Protein AF-A0A7C3AER3-F1 (afdb_monomer_lite)

Radius of gyration: 27.62 Å; chains: 1; bounding box: 58×84×86 Å

Foldseek 3Di:
DVVVVVVVVVVVPDDPPPDDDDDDDDDDDDDDDDDDDDDDDDDLPFDLCQLQDFDPCQQCRLQDHPVLCVLQVHDSNDQCPLPPPHGQLQVLLLVLLVLLVPFAEPVRDPDPQGKHKYWDFDPDWKAAPRRRDTDGQTFMWIARVNVRAIFTQGVQCSVSSNSRHQFGDIPRDGDGGPSSSSCVRSVPHDPPNCLVLLDQQDPPDDVVDDGQPDSDQQCRLQHHPSRCVLLVHDSNDQCPPSNSHGLLQLLLQVLLVLQVPFAEDEPPDDDDQAWHKYWQFDPDWKAAPRPRDTDTQAWIFTDHNVPPDGTFTDGVQCSVSSNSRHQFGDIPVDGGGGPSSVSCVSSVPPPAQPRRSDDADPQPCVSRNDRDVVSVVSVVVVVVVVVVPD

pLDDT: mean 84.1, std 19.32, range [31.42, 98.38]

Secondary structure (DSSP, 8-state):
-HHHHHHHHHHTT--------------------------PPPPS---GGGG----TT-SS-SSS-HHHHHHHT--TT-S-SS-SSS-HHHHHHHHHHHHHHHSPBTTT-SSTTS-EEEE---S-EEE-TTT--EEE-S-EEEEETTTTEEEE--HHHHHHHHTT-SEEE-SS-EEE--HHHHHHHHT--SS----TT---------TT----S----SSSSSS-HHHHHHHT--TT-S-TTSSSS-HHHHHHHHHHHHHHTSPEE-TTSPP-SS-EEEEEPPSSEEEBTTT--EEES-EEEEE-GGGTPPPEEEEHHHHHHHHHT-SEEEBSS-EEE--HHHHHHHHTSS-STTSTT----TT-SSSSS--SHHHHHHHHHHHHHHHTT-

Sequence (390 aa):
MRRLQRARKRYLGQPSIFRRTAVCAGAAVAVTLTNALHAAQPTPGSSPVAHLLPVQQDRDSDFLSDREESAIGYSAFRPDQNGNGIPDGVELAQRCAKVVEQLPWDYEITDPNQVHRWLAPTFGLETCPVCGITVNMGPAGIRNPLLGLDIECPLIAVHYMSHGSFGYEGDVHSGRMNVPLLLWTLGVRYPHDPNTHELPLDYAVAPDGQLAPDGNDLDGDLLADSEELATGLNLYSSDQNENLIPDGVELARQCAEVIEGLPVRQPDEPAMDVLHKIDRSLRGTEYCEVCGVALNMGGWEIVNPKLNMPAVYLSRIACHYMACGSFSYHGDLHAGRVDIRRLLTVLEMPRRCGDLGTLYGPGDLNRDCTVDFADFREFARRWLETSDLD

Structure (mmCIF, N/CA/C/O backbone):
data_AF-A0A7C3AER3-F1
#
_entry.id   AF-A0A7C3AER3-F1
#
loop_
_atom_site.group_PDB
_atom_site.id
_atom_site.type_symbol
_atom_site.label_atom_id
_atom_site.label_alt_id
_atom_site.label_comp_id
_atom_site.label_asym_id
_atom_site.label_entity_id
_atom_site.label_seq_id
_atom_site.pdbx_PDB_ins_code
_atom_site.Cartn_x
_atom_site.Cartn_y
_atom_site.Cartn_z
_atom_site.occupancy
_atom_site.B_iso_or_equiv
_atom_site.auth_seq_id
_atom_site.auth_comp_id
_atom_site.auth_asym_id
_atom_site.auth_atom_id
_atom_site.pdbx_PDB_model_num
ATOM 1 N N . MET A 1 1 ? -11.108 9.671 48.194 1.00 46.91 1 MET A N 1
ATOM 2 C CA . MET A 1 1 ? -9.912 9.484 47.336 1.00 46.91 1 MET A CA 1
ATOM 3 C C . MET A 1 1 ? -9.076 8.229 47.646 1.00 46.91 1 MET A C 1
ATOM 5 O O . MET A 1 1 ? -8.826 7.467 46.725 1.00 46.91 1 MET A O 1
ATOM 9 N N . ARG A 1 2 ? -8.706 7.907 48.901 1.00 39.28 2 ARG A N 1
ATOM 10 C CA . ARG A 1 2 ? -7.869 6.711 49.210 1.00 39.28 2 ARG A CA 1
ATOM 11 C C . ARG A 1 2 ? -8.518 5.330 48.962 1.00 39.28 2 ARG A C 1
ATOM 13 O O . ARG A 1 2 ? -7.802 4.340 48.860 1.00 39.28 2 ARG A O 1
ATOM 20 N N . ARG A 1 3 ? -9.854 5.237 48.861 1.00 44.72 3 ARG A N 1
ATOM 21 C CA . ARG A 1 3 ? -10.560 3.971 48.558 1.00 44.72 3 ARG A CA 1
ATOM 22 C C . ARG A 1 3 ? -10.562 3.619 47.058 1.00 44.72 3 ARG A C 1
ATOM 24 O O . ARG A 1 3 ? -10.439 2.445 46.738 1.00 44.72 3 ARG A O 1
ATOM 31 N N . LEU A 1 4 ? -10.571 4.614 46.164 1.00 45.47 4 LEU A N 1
ATOM 32 C CA . LEU A 1 4 ? -10.508 4.415 44.704 1.00 45.47 4 LEU A CA 1
ATOM 33 C C . LEU A 1 4 ? -9.128 3.913 44.242 1.00 45.47 4 LEU A C 1
ATOM 35 O O . LEU A 1 4 ? -9.037 3.000 43.428 1.00 45.47 4 LEU A O 1
ATOM 39 N N . GLN A 1 5 ? -8.044 4.405 44.854 1.00 51.88 5 GLN A N 1
ATOM 40 C CA . GLN A 1 5 ? -6.682 3.939 44.550 1.00 51.88 5 GLN A CA 1
ATOM 41 C C . GLN A 1 5 ? -6.438 2.464 44.924 1.00 51.88 5 GLN A C 1
ATOM 43 O O . GLN A 1 5 ? -5.614 1.803 44.297 1.00 51.88 5 GLN A O 1
ATOM 48 N N . ARG A 1 6 ? -7.159 1.913 45.915 1.00 48.69 6 ARG A N 1
ATOM 49 C CA . ARG A 1 6 ? -7.028 0.495 46.306 1.00 48.69 6 ARG A CA 1
ATOM 50 C C . ARG A 1 6 ? -7.787 -0.460 45.382 1.00 48.69 6 ARG A C 1
ATOM 52 O O . ARG A 1 6 ? -7.348 -1.595 45.238 1.00 48.69 6 ARG A O 1
ATOM 59 N N . ALA A 1 7 ? -8.876 -0.014 44.752 1.00 44.81 7 ALA A N 1
ATOM 60 C CA . ALA A 1 7 ? -9.576 -0.795 43.730 1.00 44.81 7 ALA A CA 1
ATOM 61 C C . ALA A 1 7 ? -8.751 -0.868 42.432 1.00 44.81 7 ALA A C 1
ATOM 63 O O . ALA A 1 7 ? -8.537 -1.957 41.906 1.00 44.81 7 ALA A O 1
ATOM 64 N N . ARG A 1 8 ? -8.160 0.262 42.010 1.00 46.19 8 ARG A N 1
ATOM 65 C CA . ARG A 1 8 ? -7.281 0.350 40.827 1.00 46.19 8 ARG A CA 1
ATOM 66 C C . ARG A 1 8 ? -6.038 -0.547 40.938 1.00 46.19 8 ARG A C 1
ATOM 68 O O . ARG A 1 8 ? -5.667 -1.209 39.979 1.00 46.19 8 ARG A O 1
ATOM 75 N N . LYS A 1 9 ? -5.444 -0.659 42.135 1.00 51.59 9 LYS A N 1
ATOM 76 C CA . LYS A 1 9 ? -4.278 -1.533 42.381 1.00 51.59 9 LYS A CA 1
ATOM 77 C C . LYS A 1 9 ? -4.588 -3.036 42.411 1.00 51.59 9 LYS A C 1
ATOM 79 O O . LYS A 1 9 ? -3.662 -3.825 42.285 1.00 51.59 9 LYS A O 1
ATOM 84 N N . ARG A 1 10 ? -5.848 -3.440 42.621 1.00 54.12 10 ARG A N 1
ATOM 85 C CA . ARG A 1 10 ? -6.241 -4.864 42.618 1.00 54.12 10 ARG A CA 1
ATOM 86 C C . ARG A 1 10 ? -6.515 -5.394 41.213 1.00 54.12 10 ARG A C 1
ATOM 88 O O . ARG A 1 10 ? -6.282 -6.572 40.989 1.00 54.12 10 ARG A O 1
ATOM 95 N N . TYR A 1 11 ? -6.949 -4.534 40.293 1.00 52.62 11 TYR A N 1
ATOM 96 C CA . TYR A 1 11 ? -7.193 -4.904 38.896 1.00 52.62 11 TYR A CA 1
ATOM 97 C C . TYR A 1 11 ? -5.905 -4.966 38.060 1.00 52.62 11 TYR A C 1
ATOM 99 O O . TYR A 1 11 ? -5.734 -5.885 37.275 1.00 52.62 11 TYR A O 1
ATOM 107 N N . LEU A 1 12 ? -4.950 -4.060 38.295 1.00 51.53 12 LEU A N 1
ATOM 108 C CA . LEU A 1 12 ? -3.683 -3.998 37.543 1.00 51.53 12 LEU A CA 1
ATOM 109 C C . LEU A 1 12 ? -2.612 -5.010 38.009 1.00 51.53 12 LEU A C 1
ATOM 111 O O . LEU A 1 12 ? -1.488 -4.987 37.525 1.00 51.53 12 LEU A O 1
ATOM 115 N N . GLY A 1 13 ? -2.922 -5.856 38.998 1.00 39.69 13 GLY A N 1
ATOM 116 C CA . GLY A 1 13 ? -1.959 -6.755 39.646 1.00 39.69 13 GLY A CA 1
ATOM 117 C C . GLY A 1 13 ? -2.104 -8.239 39.301 1.00 39.69 13 GLY A C 1
ATOM 118 O O . GLY A 1 13 ? -1.373 -9.045 39.872 1.00 39.69 13 GLY A O 1
ATOM 119 N N . GLN A 1 14 ? -3.040 -8.622 38.428 1.00 40.50 14 GLN A N 1
ATOM 120 C CA . GLN A 1 14 ? -3.156 -10.005 37.963 1.00 40.50 14 GLN A CA 1
ATOM 121 C C . GLN A 1 14 ? -2.523 -10.143 36.575 1.00 40.50 14 GLN A C 1
ATOM 123 O O . GLN A 1 14 ? -3.128 -9.713 35.597 1.00 40.50 14 GLN A O 1
ATOM 128 N N . PRO A 1 15 ? -1.329 -10.749 36.454 1.00 37.19 15 PRO A N 1
ATOM 129 C CA . PRO A 1 15 ? -0.833 -11.160 35.153 1.00 37.19 15 PRO A CA 1
ATOM 130 C C . PRO A 1 15 ? -1.718 -12.307 34.646 1.00 37.19 15 PRO A C 1
ATOM 132 O O . PRO A 1 15 ? -1.794 -13.366 35.276 1.00 37.19 15 PRO A O 1
ATOM 135 N N . SER A 1 16 ? -2.395 -12.106 33.516 1.00 45.12 16 SER A N 1
ATOM 136 C CA . SER A 1 16 ? -3.085 -13.162 32.773 1.00 45.12 16 SER A CA 1
ATOM 137 C C . SER A 1 16 ? -2.046 -14.074 32.116 1.00 45.12 16 SER A C 1
ATOM 139 O O . SER A 1 16 ? -1.760 -14.010 30.925 1.00 45.12 16 SER A O 1
ATOM 141 N N . ILE A 1 17 ? -1.438 -14.949 32.917 1.00 38.62 17 ILE A N 1
ATOM 142 C CA . ILE A 1 17 ? -0.586 -16.020 32.404 1.00 38.62 17 ILE A CA 1
ATOM 143 C C . ILE A 1 17 ? -1.503 -17.056 31.746 1.00 38.62 17 ILE A C 1
ATOM 145 O O . ILE A 1 17 ? -1.970 -18.003 32.380 1.00 38.62 17 ILE A O 1
ATOM 149 N N . PHE A 1 18 ? -1.752 -16.879 30.451 1.00 44.62 18 PHE A N 1
ATOM 150 C CA . PHE A 1 18 ? -2.224 -17.940 29.570 1.00 44.62 18 PHE A CA 1
ATOM 151 C C . PHE A 1 18 ? -1.101 -18.982 29.438 1.00 44.62 18 PHE A C 1
ATOM 153 O O . PHE A 1 18 ? -0.196 -18.863 28.616 1.00 44.62 18 PHE A O 1
ATOM 160 N N . ARG A 1 19 ? -1.131 -20.022 30.276 1.00 34.50 19 ARG A N 1
ATOM 161 C CA . ARG A 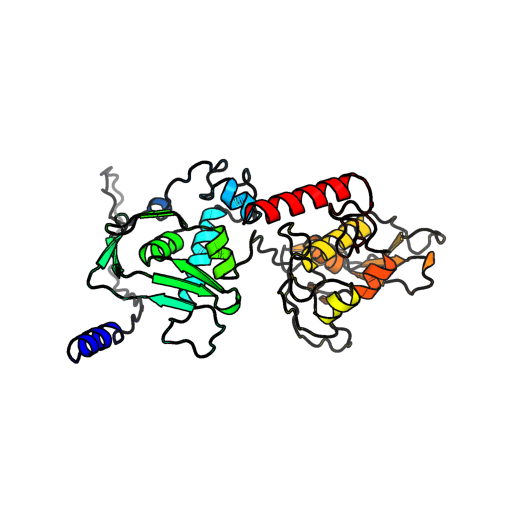1 19 ? -0.363 -21.257 30.060 1.00 34.50 19 ARG A CA 1
ATOM 162 C C . ARG A 1 19 ? -1.325 -22.433 30.007 1.00 34.50 19 ARG A C 1
ATOM 164 O O . ARG A 1 19 ? -1.843 -22.878 31.026 1.00 34.50 19 ARG A O 1
ATOM 171 N N . ARG A 1 20 ? -1.550 -22.941 28.794 1.00 38.41 20 ARG A N 1
ATOM 172 C CA . ARG A 1 20 ? -2.143 -24.259 28.568 1.00 38.41 20 ARG A CA 1
ATOM 173 C C . ARG A 1 20 ? -1.077 -25.313 28.867 1.00 38.41 20 ARG A C 1
ATOM 175 O O . ARG A 1 20 ? -0.152 -25.489 28.082 1.00 38.41 20 ARG A O 1
ATOM 182 N N . THR A 1 21 ? -1.216 -26.019 29.982 1.00 31.42 21 THR A N 1
ATOM 183 C CA . THR A 1 21 ? -0.474 -27.256 30.255 1.00 31.42 21 THR A CA 1
ATOM 184 C C . THR A 1 21 ? -1.454 -28.416 30.121 1.00 31.42 21 THR A C 1
ATOM 186 O O . THR A 1 21 ? -2.299 -28.625 30.988 1.00 31.42 21 THR A O 1
ATOM 189 N N . ALA A 1 22 ? -1.373 -29.150 29.012 1.00 33.47 22 ALA A N 1
ATOM 190 C CA . ALA A 1 22 ? -2.078 -30.414 28.852 1.00 33.47 22 ALA A CA 1
ATOM 191 C C . ALA A 1 22 ? -1.291 -31.509 29.586 1.00 33.47 22 ALA A C 1
ATOM 193 O O . ALA A 1 22 ? -0.149 -31.804 29.240 1.00 33.47 22 ALA A O 1
ATOM 194 N N . VAL A 1 23 ? -1.896 -32.096 30.618 1.00 32.38 23 VAL A N 1
ATOM 195 C CA . VAL A 1 23 ? -1.415 -33.328 31.252 1.00 32.38 23 VAL A CA 1
ATOM 196 C C . VAL A 1 23 ? -2.105 -34.492 30.548 1.00 32.38 23 VAL A C 1
ATOM 198 O O . VAL A 1 23 ? -3.301 -34.709 30.726 1.00 32.38 23 VAL A O 1
ATOM 201 N N . CYS A 1 24 ? -1.357 -35.236 29.734 1.00 34.66 24 CYS A N 1
ATOM 202 C CA . CYS A 1 24 ? -1.810 -36.508 29.182 1.00 34.66 24 CYS A CA 1
ATOM 203 C C . CYS A 1 24 ? -1.725 -37.589 30.268 1.00 34.66 24 CYS A C 1
ATOM 205 O O . CYS A 1 24 ? -0.636 -38.059 30.592 1.00 34.66 24 CYS A O 1
ATOM 207 N N . ALA A 1 25 ? -2.871 -38.004 30.807 1.00 33.69 25 ALA A N 1
ATOM 208 C CA . ALA A 1 25 ? -3.004 -39.269 31.520 1.00 33.69 25 ALA A CA 1
ATOM 209 C C . ALA A 1 25 ? -3.689 -40.272 30.586 1.00 33.69 25 ALA A C 1
ATOM 211 O O . ALA A 1 25 ? -4.828 -40.076 30.166 1.00 33.69 25 ALA A O 1
ATOM 212 N N . GLY A 1 26 ? -2.951 -41.319 30.217 1.00 37.38 26 GLY A N 1
ATOM 213 C CA . GLY A 1 26 ? -3.436 -42.392 29.364 1.00 37.38 26 GLY A CA 1
ATOM 214 C C . GLY A 1 26 ? -4.464 -43.271 30.071 1.00 37.38 26 GLY A C 1
ATOM 215 O O . GLY A 1 26 ? -4.258 -43.706 31.202 1.00 37.38 26 GLY A O 1
ATOM 216 N N . ALA A 1 27 ? -5.534 -43.589 29.353 1.00 35.94 27 ALA A N 1
ATOM 217 C CA . ALA A 1 27 ? -6.366 -44.750 29.614 1.00 35.94 27 ALA A CA 1
ATOM 218 C C . ALA A 1 27 ? -6.719 -45.384 28.265 1.00 35.94 27 ALA A C 1
ATOM 220 O O . ALA A 1 27 ? -7.342 -44.761 27.407 1.00 35.94 27 ALA A O 1
ATOM 221 N N . ALA A 1 28 ? -6.260 -46.618 28.072 1.00 41.09 28 ALA A N 1
ATOM 222 C CA . ALA A 1 28 ? -6.630 -47.457 26.947 1.00 41.09 28 ALA A CA 1
ATOM 223 C C . ALA A 1 28 ? -8.096 -47.884 27.094 1.00 41.09 28 ALA A C 1
ATOM 225 O O . ALA A 1 28 ? -8.478 -48.418 28.135 1.00 41.09 28 ALA A O 1
ATOM 226 N N . VAL A 1 29 ? -8.903 -47.686 26.050 1.00 37.06 29 VAL A N 1
ATOM 227 C CA . VAL A 1 29 ? -10.255 -48.249 25.963 1.00 37.06 29 VAL A CA 1
ATOM 228 C C . VAL A 1 29 ? -10.430 -48.916 24.604 1.00 37.06 29 VAL A C 1
ATOM 230 O O . VAL A 1 29 ? -10.122 -48.351 23.557 1.00 37.06 29 VAL A O 1
ATOM 233 N N . ALA A 1 30 ? -10.882 -50.165 24.672 1.00 35.53 30 ALA A N 1
ATOM 234 C CA . ALA A 1 30 ? -11.121 -51.063 23.561 1.00 35.53 30 ALA A CA 1
ATOM 235 C C . ALA A 1 30 ? -12.232 -50.548 22.633 1.00 35.53 30 ALA A C 1
ATOM 237 O O . ALA A 1 30 ? -13.321 -50.186 23.078 1.00 35.53 30 ALA A O 1
ATOM 238 N N . VAL A 1 31 ? -11.958 -50.576 21.330 1.00 34.28 31 VAL A N 1
ATOM 239 C CA . VAL A 1 31 ? -12.927 -50.276 20.273 1.00 34.28 31 VAL A CA 1
ATOM 240 C C . VAL A 1 31 ? -13.889 -51.456 20.138 1.00 34.28 31 VAL A C 1
ATOM 242 O O . VAL A 1 31 ? -13.497 -52.544 19.722 1.00 34.28 31 VAL A O 1
ATOM 245 N N . THR A 1 32 ? -15.160 -51.231 20.461 1.00 34.66 32 THR A N 1
ATOM 246 C CA . THR A 1 32 ? -16.275 -52.054 19.977 1.00 34.66 32 THR A CA 1
ATOM 247 C C . THR A 1 32 ? -17.138 -51.181 19.074 1.00 34.66 32 THR A C 1
ATOM 249 O O . THR A 1 32 ? -17.663 -50.151 19.485 1.00 34.66 32 THR A O 1
ATOM 252 N N . LEU A 1 33 ? -17.211 -51.563 17.798 1.00 39.59 33 LEU A N 1
ATOM 253 C CA . LEU A 1 33 ? -18.035 -50.921 16.779 1.00 39.59 33 LEU A CA 1
ATOM 254 C C . LEU A 1 33 ? -19.477 -51.411 16.925 1.00 39.59 33 LEU A C 1
ATOM 256 O O . LEU A 1 33 ? -19.790 -52.537 16.544 1.00 39.59 33 LEU A O 1
ATOM 260 N N . THR A 1 34 ? -20.362 -50.556 17.430 1.00 32.44 34 THR A N 1
ATOM 261 C CA . THR A 1 34 ? -21.812 -50.723 17.274 1.00 32.44 34 THR A CA 1
ATOM 262 C C . THR A 1 34 ? -22.444 -49.402 16.862 1.00 32.44 34 THR A C 1
ATOM 264 O O . THR A 1 34 ? -22.322 -48.397 17.559 1.00 32.44 34 THR A O 1
ATOM 267 N N . ASN A 1 35 ? -23.130 -49.431 15.719 1.00 44.84 35 ASN A N 1
ATOM 268 C CA . ASN A 1 35 ? -23.939 -48.345 15.183 1.00 44.84 35 ASN A CA 1
ATOM 269 C C . ASN A 1 35 ? -25.088 -48.004 16.141 1.00 44.84 35 ASN A C 1
ATOM 271 O O . ASN A 1 35 ? -26.016 -48.795 16.299 1.00 44.84 35 ASN A O 1
ATOM 275 N N . ALA A 1 36 ? -25.057 -46.806 16.717 1.00 38.00 36 ALA A N 1
ATOM 276 C CA . ALA A 1 36 ? -26.211 -46.190 17.352 1.00 38.00 36 ALA A CA 1
ATOM 277 C C . ALA A 1 36 ? -26.265 -44.712 16.951 1.00 38.00 36 ALA A C 1
ATOM 279 O O . ALA A 1 36 ? -25.477 -43.890 17.410 1.00 38.00 36 ALA A O 1
ATOM 280 N N . LEU A 1 37 ? -27.220 -44.393 16.076 1.00 41.41 37 LEU A N 1
ATOM 281 C CA . LEU A 1 37 ? -27.742 -43.045 15.891 1.00 41.41 37 LEU A CA 1
ATOM 282 C C . LEU A 1 37 ? -28.291 -42.572 17.241 1.00 41.41 37 LEU A C 1
ATOM 284 O O . LEU A 1 37 ? -29.343 -43.029 17.686 1.00 41.41 37 LEU A O 1
ATOM 288 N N . HIS A 1 38 ? -27.561 -41.686 17.905 1.00 35.69 38 HIS A N 1
ATOM 289 C CA . HIS A 1 38 ? -28.083 -40.816 18.947 1.00 35.69 38 HIS A CA 1
ATOM 290 C C . HIS A 1 38 ? -27.638 -39.403 18.601 1.00 35.69 38 HIS A C 1
ATOM 292 O O . HIS A 1 38 ? -26.453 -39.144 18.401 1.00 35.69 38 HIS A O 1
ATOM 298 N N . ALA A 1 39 ? -28.618 -38.510 18.498 1.00 43.47 39 ALA A N 1
ATOM 299 C CA . ALA A 1 39 ? -28.405 -37.082 18.398 1.00 43.47 39 ALA A CA 1
ATOM 300 C C . ALA A 1 39 ? -27.599 -36.623 19.620 1.00 43.47 39 ALA A C 1
ATOM 302 O O . ALA A 1 39 ? -28.131 -36.498 20.723 1.00 43.47 39 ALA A O 1
ATOM 303 N N . ALA A 1 40 ? -26.300 -36.416 19.424 1.00 34.47 40 ALA A N 1
ATOM 304 C CA . ALA A 1 40 ? -25.477 -35.688 20.366 1.00 34.47 40 ALA A CA 1
ATOM 305 C C . ALA A 1 40 ? -25.894 -34.218 20.278 1.00 34.47 40 ALA A C 1
ATOM 307 O O . ALA A 1 40 ? -25.768 -33.591 19.226 1.00 34.47 40 ALA A O 1
ATOM 308 N N . GLN A 1 41 ? -26.434 -33.680 21.370 1.00 40.19 41 GLN A N 1
ATOM 309 C CA . GLN A 1 41 ? -26.568 -32.237 21.507 1.00 40.19 41 GLN A CA 1
ATOM 310 C C . GLN A 1 41 ? -25.170 -31.607 21.413 1.00 40.19 41 GLN A C 1
ATOM 312 O O . GLN A 1 41 ? -24.239 -32.126 22.038 1.00 40.19 41 GLN A O 1
ATOM 317 N N . PRO A 1 42 ? -24.995 -30.518 20.648 1.00 34.97 42 PRO A N 1
ATOM 318 C CA . PRO A 1 42 ? -23.716 -29.835 20.587 1.00 34.97 42 PRO A CA 1
ATOM 319 C C . PRO A 1 42 ? -23.386 -29.251 21.965 1.00 34.97 42 PRO A C 1
ATOM 321 O O . PRO A 1 42 ? -24.208 -28.590 22.599 1.00 34.97 42 PRO A O 1
ATOM 324 N N . THR A 1 43 ? -22.164 -29.496 22.431 1.00 38.34 43 THR A N 1
ATOM 325 C CA . THR A 1 43 ? -21.535 -28.711 23.498 1.00 38.34 43 THR A CA 1
ATOM 326 C C . THR A 1 43 ? -21.505 -27.228 23.101 1.00 38.34 43 THR A C 1
ATOM 328 O O . THR A 1 43 ? -21.318 -26.950 21.915 1.00 38.34 43 THR A O 1
ATOM 331 N N . PRO A 1 44 ? -21.622 -26.272 24.042 1.00 42.47 44 PRO A N 1
ATOM 332 C CA . PRO A 1 44 ? -21.538 -24.840 23.759 1.00 42.47 44 PRO A CA 1
ATOM 333 C C . PRO A 1 44 ? -20.081 -24.451 23.460 1.00 42.47 44 PRO A C 1
ATOM 335 O O . PRO A 1 44 ? -19.370 -23.897 24.291 1.00 42.47 44 PRO A O 1
ATOM 338 N N . GLY A 1 45 ? -19.617 -24.825 22.271 1.00 40.50 45 GLY A N 1
ATOM 339 C CA . GLY A 1 45 ? -18.451 -24.269 21.607 1.00 40.50 45 GLY A CA 1
ATOM 340 C C . GLY A 1 45 ? -18.978 -23.335 20.531 1.00 40.50 45 GLY A C 1
ATOM 341 O O . GLY A 1 45 ? -19.508 -23.799 19.523 1.00 40.50 45 GLY A O 1
ATOM 342 N N . SER A 1 46 ? -18.916 -22.029 20.787 1.00 45.28 46 SER A N 1
ATOM 343 C CA . SER A 1 46 ? -19.360 -20.988 19.860 1.00 45.28 46 SER A CA 1
ATOM 344 C C . SER A 1 46 ? -18.677 -21.183 18.505 1.00 45.28 46 SER A C 1
ATOM 346 O O . SER A 1 46 ? -17.448 -21.131 18.419 1.00 45.28 46 SER A O 1
ATOM 348 N N . SER A 1 47 ? -19.465 -21.409 17.454 1.00 52.44 47 SER A N 1
ATOM 349 C CA . SER A 1 47 ? -18.960 -21.350 16.084 1.00 52.44 47 SER A CA 1
ATOM 350 C C . SER A 1 47 ? -18.315 -19.972 15.868 1.00 52.44 47 SER A C 1
ATOM 352 O O . SER A 1 47 ? -18.944 -18.980 16.244 1.00 52.44 47 SER A O 1
ATOM 354 N N . PRO A 1 48 ? -17.103 -19.871 15.285 1.00 58.97 48 PRO A N 1
ATOM 355 C CA . PRO A 1 48 ? -16.456 -18.584 15.007 1.00 58.97 48 PRO A CA 1
ATOM 356 C C . PRO A 1 48 ? -17.371 -17.616 14.237 1.00 58.97 48 PRO A C 1
ATOM 358 O O . PRO A 1 48 ? -17.320 -16.413 14.453 1.00 58.97 48 PRO A O 1
ATOM 361 N N . VAL A 1 49 ? -18.285 -18.165 13.434 1.00 74.19 49 VAL A N 1
ATOM 362 C CA . VAL A 1 49 ? -19.271 -17.442 12.617 1.00 74.19 49 VAL A CA 1
ATOM 363 C C . VAL A 1 49 ? -20.302 -16.669 13.453 1.00 74.19 49 VAL A C 1
ATOM 365 O O . VAL A 1 49 ? -20.915 -15.735 12.958 1.00 74.19 49 VAL A O 1
ATOM 368 N N . ALA A 1 50 ? -20.513 -17.016 14.725 1.00 87.44 50 ALA A N 1
ATOM 369 C CA . ALA A 1 50 ? -21.600 -16.435 15.515 1.00 87.44 50 ALA A CA 1
ATOM 370 C C . ALA A 1 50 ? -21.361 -14.972 15.941 1.00 87.44 50 ALA A C 1
ATOM 372 O O . ALA A 1 50 ? -22.313 -14.297 16.318 1.00 87.44 50 ALA A O 1
ATOM 373 N N . HIS A 1 51 ? -20.118 -14.482 15.887 1.00 93.94 51 HIS A N 1
ATOM 374 C CA . HIS A 1 51 ? -19.814 -13.068 16.141 1.00 93.94 51 HIS A CA 1
ATOM 375 C C . HIS A 1 51 ? -19.926 -12.203 14.878 1.00 93.94 51 HIS A C 1
ATOM 377 O O . HIS A 1 51 ? -19.836 -10.985 14.983 1.00 93.94 51 HIS A O 1
ATOM 383 N N . LEU A 1 52 ? -20.112 -12.804 13.699 1.00 96.00 52 LEU A N 1
ATOM 384 C CA . LEU A 1 52 ? -20.239 -12.072 12.443 1.00 96.00 52 LEU A CA 1
ATOM 385 C C . LEU A 1 52 ? -21.649 -11.491 12.338 1.00 96.00 52 LEU A C 1
ATOM 387 O O . LEU A 1 52 ? -22.626 -12.225 12.169 1.00 96.00 52 LEU A O 1
ATOM 391 N N . LEU A 1 53 ? -21.758 -10.171 12.485 1.00 95.38 53 LEU A N 1
ATOM 392 C CA . LEU A 1 53 ? -23.030 -9.467 12.354 1.00 95.38 53 LEU A CA 1
ATOM 393 C C . LEU A 1 53 ? -23.257 -9.052 10.893 1.00 95.38 53 LEU A C 1
ATOM 395 O O . LEU A 1 53 ? -22.321 -8.572 10.253 1.00 95.38 53 LEU A O 1
ATOM 399 N N . PRO A 1 54 ? -24.484 -9.203 10.358 1.00 95.00 54 PRO A N 1
ATOM 400 C CA . PRO A 1 54 ? -24.780 -8.845 8.977 1.00 95.00 54 PRO A CA 1
ATOM 401 C C . PRO A 1 54 ? -24.618 -7.341 8.749 1.00 95.00 54 PRO A C 1
ATOM 403 O O . PRO A 1 54 ? -24.986 -6.522 9.598 1.00 95.00 54 PRO A O 1
ATOM 406 N N . VAL A 1 55 ? -24.117 -6.986 7.570 1.00 97.00 55 VAL A N 1
ATOM 407 C CA . VAL A 1 55 ? -23.868 -5.602 7.169 1.00 97.00 55 VAL A CA 1
ATOM 408 C C . VAL A 1 55 ? -24.892 -5.182 6.124 1.00 97.00 55 VAL A C 1
ATOM 410 O O . VAL A 1 55 ? -25.293 -5.957 5.259 1.00 97.00 55 VAL A O 1
ATOM 413 N N . GLN A 1 56 ? -25.400 -3.957 6.245 1.00 96.44 56 GLN A N 1
ATOM 414 C CA . GLN A 1 56 ? -26.299 -3.412 5.234 1.00 96.44 56 GLN A CA 1
ATOM 415 C C . GLN A 1 56 ? -25.485 -2.962 4.026 1.00 96.44 56 GLN A C 1
ATOM 417 O O . GLN A 1 56 ? -24.464 -2.308 4.203 1.00 96.44 56 GLN A O 1
ATOM 422 N N . GLN A 1 57 ? -26.001 -3.223 2.822 1.00 96.31 57 GLN A N 1
ATOM 423 C CA . GLN A 1 57 ? -25.342 -2.841 1.566 1.00 96.31 57 GLN A CA 1
ATOM 424 C C . GLN A 1 57 ? -23.947 -3.462 1.424 1.00 96.31 57 GLN A C 1
ATOM 426 O O . GLN A 1 57 ? -23.016 -2.776 1.045 1.00 96.31 57 GLN A O 1
ATOM 431 N N . ASP A 1 58 ? -23.833 -4.739 1.763 1.00 97.31 58 ASP A N 1
ATOM 432 C CA . ASP A 1 58 ? -22.664 -5.592 1.555 1.00 97.31 58 ASP A CA 1
ATOM 433 C C . ASP A 1 58 ? -23.023 -6.549 0.407 1.00 97.31 58 ASP A C 1
ATOM 435 O O . ASP A 1 58 ? -23.857 -7.452 0.577 1.00 97.31 58 ASP A O 1
ATOM 439 N N . ARG A 1 59 ? -22.564 -6.245 -0.814 1.00 96.62 59 ARG A N 1
ATOM 440 C CA . ARG A 1 59 ? -23.014 -6.960 -2.021 1.00 96.62 59 ARG A CA 1
ATOM 441 C C . ARG A 1 59 ? -22.392 -8.334 -2.186 1.00 96.62 59 ARG A C 1
ATOM 443 O O . ARG A 1 59 ? -23.046 -9.202 -2.772 1.00 96.62 59 ARG A O 1
ATOM 450 N N . ASP A 1 60 ? -21.167 -8.526 -1.731 1.00 96.50 60 ASP A N 1
ATOM 451 C CA . ASP A 1 60 ? -20.436 -9.778 -1.884 1.00 96.50 60 ASP A CA 1
ATOM 452 C C . ASP A 1 60 ? -20.376 -10.616 -0.599 1.00 96.50 60 ASP A C 1
ATOM 454 O O . ASP A 1 60 ? -19.976 -11.782 -0.650 1.00 96.50 60 ASP A O 1
ATOM 458 N N . SER A 1 61 ? -20.962 -10.103 0.487 1.00 96.56 61 SER A N 1
ATOM 459 C CA . SER A 1 61 ? -21.128 -10.774 1.779 1.00 96.56 61 SER A CA 1
ATOM 460 C C . SER A 1 61 ? -19.802 -11.042 2.490 1.00 96.56 61 SER A C 1
ATOM 462 O O . SER A 1 61 ? -19.633 -12.103 3.106 1.00 96.56 61 SER A O 1
ATOM 464 N N . ASP A 1 62 ? -18.875 -10.090 2.402 1.00 95.75 62 ASP A N 1
ATOM 465 C CA . ASP A 1 62 ? -17.557 -10.143 3.034 1.00 95.75 62 ASP A CA 1
ATOM 466 C C . ASP A 1 62 ? -17.511 -9.484 4.431 1.00 95.75 62 ASP A C 1
ATOM 468 O O . ASP A 1 62 ? -16.495 -9.570 5.128 1.00 95.75 62 ASP A O 1
ATOM 472 N N . PHE A 1 63 ? -18.639 -8.913 4.877 1.00 97.31 63 PHE A N 1
ATOM 473 C CA . PHE A 1 63 ? -18.839 -8.181 6.130 1.00 97.31 63 PHE A CA 1
ATOM 474 C C . PHE A 1 63 ? -18.287 -6.739 6.159 1.00 97.31 63 PHE A C 1
ATOM 476 O O . PHE A 1 63 ? -18.165 -6.131 7.242 1.00 97.31 63 PHE A O 1
ATOM 483 N N . LEU A 1 64 ? -18.063 -6.139 4.992 1.00 96.75 64 LEU A N 1
ATOM 484 C CA . LEU A 1 64 ? -17.933 -4.701 4.768 1.00 96.75 64 LEU A CA 1
ATOM 485 C C . LEU A 1 64 ? -19.106 -4.194 3.929 1.00 96.75 64 LEU A C 1
ATOM 487 O O . LEU A 1 64 ? -19.690 -4.899 3.125 1.00 96.75 64 LEU A O 1
ATOM 491 N N . SER A 1 65 ? -19.526 -2.954 4.162 1.00 97.31 65 SER A N 1
ATOM 492 C CA . SER A 1 65 ? -20.487 -2.324 3.253 1.00 97.31 65 SER A CA 1
ATOM 493 C C . SER A 1 65 ? -19.764 -1.810 2.012 1.00 97.31 65 SER A C 1
ATOM 495 O O . SER A 1 65 ? -18.654 -1.295 2.135 1.00 97.31 65 SER A O 1
ATOM 497 N N . ASP A 1 66 ? -20.453 -1.770 0.869 1.00 94.50 66 ASP A N 1
ATOM 498 C CA . ASP A 1 66 ? -19.947 -1.226 -0.398 1.00 94.50 66 ASP A CA 1
ATOM 499 C C . ASP A 1 66 ? -19.300 0.164 -0.216 1.00 94.50 66 ASP A C 1
ATOM 501 O O . ASP A 1 66 ? -18.358 0.551 -0.909 1.00 94.50 66 ASP A O 1
ATOM 505 N N . ARG A 1 67 ? -19.853 0.966 0.710 1.00 91.94 67 ARG A N 1
ATOM 506 C CA . ARG A 1 67 ? -19.353 2.305 1.041 1.00 91.94 67 ARG A CA 1
ATOM 507 C C . ARG A 1 67 ? -18.061 2.254 1.847 1.00 91.94 67 ARG A C 1
ATOM 509 O O . ARG A 1 67 ? -17.203 3.104 1.631 1.00 91.94 67 ARG A O 1
ATOM 516 N N . GLU A 1 68 ? -17.965 1.345 2.813 1.00 95.00 68 GLU A N 1
ATOM 517 C CA . GLU A 1 68 ? -16.729 1.140 3.565 1.00 95.00 68 GLU A CA 1
ATOM 518 C C . GLU A 1 68 ? -15.648 0.671 2.607 1.00 95.00 68 GLU A C 1
ATOM 520 O O . GLU A 1 68 ? -14.643 1.360 2.506 1.00 95.00 68 GLU A O 1
ATOM 525 N N . GLU A 1 69 ? -15.899 -0.386 1.833 1.00 94.12 69 GLU A N 1
ATOM 526 C CA . GLU A 1 69 ? -14.948 -0.926 0.859 1.00 94.12 69 GLU A CA 1
ATOM 527 C C . GLU A 1 69 ? -14.448 0.138 -0.112 1.00 94.12 69 GLU A C 1
ATOM 529 O O . GLU A 1 69 ? -13.242 0.333 -0.236 1.00 94.12 69 GLU A O 1
ATOM 534 N N . SER A 1 70 ? -15.358 0.911 -0.715 1.00 85.44 70 SER A N 1
ATOM 535 C CA . SER A 1 70 ? -14.986 2.015 -1.604 1.00 85.44 70 SER A CA 1
ATOM 536 C C . SER A 1 70 ? -14.143 3.087 -0.912 1.00 85.44 70 SER A C 1
ATOM 538 O O . SER A 1 70 ? -13.342 3.733 -1.581 1.00 85.44 70 SER A O 1
ATOM 540 N N . ALA A 1 71 ? -14.336 3.320 0.388 1.00 82.25 71 ALA A N 1
ATOM 541 C CA . ALA A 1 71 ? -13.563 4.300 1.145 1.00 82.25 71 ALA A CA 1
ATOM 542 C C . ALA A 1 71 ? -12.175 3.781 1.554 1.00 82.25 71 ALA A C 1
ATOM 544 O O . ALA A 1 71 ? -11.327 4.586 1.931 1.00 82.25 71 ALA A O 1
ATOM 545 N N . ILE A 1 72 ? -11.955 2.463 1.518 1.00 86.19 72 ILE A N 1
ATOM 546 C CA . ILE A 1 72 ? -10.706 1.815 1.953 1.00 86.19 72 ILE A CA 1
ATOM 547 C C . ILE A 1 72 ? -10.054 0.966 0.848 1.00 86.19 72 ILE A C 1
ATOM 549 O O . ILE A 1 72 ? -9.140 0.197 1.125 1.00 86.19 72 ILE A O 1
ATOM 553 N N . GLY A 1 73 ? -10.536 1.099 -0.391 1.00 80.69 73 GLY A N 1
ATOM 554 C CA . GLY A 1 73 ? -9.949 0.530 -1.608 1.00 80.69 73 GLY A CA 1
ATOM 555 C C . GLY A 1 73 ? -10.230 -0.955 -1.843 1.00 80.69 73 GLY A C 1
ATOM 556 O O . GLY A 1 73 ? -9.656 -1.543 -2.759 1.00 80.69 73 GLY A O 1
ATOM 557 N N . TYR A 1 74 ? -11.127 -1.560 -1.063 1.00 86.50 74 TYR A N 1
ATOM 558 C CA . TYR A 1 74 ? -11.616 -2.918 -1.308 1.00 86.50 74 TYR A CA 1
ATOM 559 C C . TYR A 1 74 ? -12.641 -2.952 -2.455 1.00 86.50 74 TYR A C 1
ATOM 561 O O . TYR A 1 74 ? -13.220 -1.932 -2.845 1.00 86.50 74 TYR A O 1
ATOM 569 N N . SER A 1 75 ? -12.838 -4.131 -3.049 1.00 88.00 75 SER A N 1
ATOM 570 C CA . SER A 1 75 ? -13.726 -4.313 -4.199 1.00 88.00 75 SER A CA 1
ATOM 571 C C . SER A 1 75 ? -15.076 -4.870 -3.773 1.00 88.00 75 SER A C 1
ATOM 573 O O . SER A 1 75 ? -15.186 -6.069 -3.584 1.00 88.00 75 SER A O 1
ATOM 575 N N . ALA A 1 76 ? -16.114 -4.033 -3.873 1.00 92.31 76 ALA A N 1
ATOM 576 C CA . ALA A 1 76 ? -17.503 -4.342 -3.495 1.00 92.31 76 ALA A CA 1
ATOM 577 C C . ALA A 1 76 ? -18.228 -5.474 -4.253 1.00 92.31 76 ALA A C 1
ATOM 579 O O . ALA A 1 76 ? -19.456 -5.568 -4.243 1.00 92.31 76 ALA A O 1
ATOM 580 N N . PHE A 1 77 ? -17.504 -6.277 -5.026 1.00 92.75 77 PHE A N 1
ATOM 581 C CA . PHE A 1 77 ? -18.036 -7.427 -5.758 1.00 92.75 77 PHE A CA 1
ATOM 582 C C . PHE A 1 77 ? -17.099 -8.640 -5.691 1.00 92.75 77 PHE A C 1
ATOM 584 O O . PHE A 1 77 ? -17.305 -9.612 -6.430 1.00 92.75 77 PHE A O 1
ATOM 591 N N . ARG A 1 78 ? -16.041 -8.578 -4.880 1.00 91.75 78 ARG A N 1
ATOM 592 C CA . ARG A 1 78 ? -15.037 -9.625 -4.757 1.00 91.75 78 ARG A CA 1
ATOM 593 C C . ARG A 1 78 ? -14.746 -9.832 -3.265 1.00 91.75 78 ARG A C 1
ATOM 595 O O . ARG A 1 78 ? -13.846 -9.181 -2.759 1.00 91.75 78 ARG A O 1
ATOM 602 N N . PRO A 1 79 ? -15.376 -10.838 -2.630 1.00 94.81 79 PRO A N 1
ATOM 603 C CA . PRO A 1 79 ? -15.375 -10.965 -1.172 1.00 94.81 79 PRO A CA 1
ATOM 604 C C . PRO A 1 79 ? -14.053 -11.472 -0.581 1.00 94.81 79 PRO A C 1
ATOM 606 O O . PRO A 1 79 ? -13.933 -11.596 0.629 1.00 94.81 79 PRO A O 1
ATOM 609 N N . ASP A 1 80 ? -13.112 -11.875 -1.433 1.00 92.38 80 ASP A N 1
ATOM 610 C CA . ASP A 1 80 ? -11.781 -12.382 -1.091 1.00 92.38 80 ASP A CA 1
ATOM 611 C C . ASP A 1 80 ? -10.831 -11.938 -2.219 1.00 92.38 80 ASP A C 1
ATOM 613 O O . ASP A 1 80 ? -10.658 -12.606 -3.258 1.00 92.38 80 ASP A O 1
ATOM 617 N N . GLN A 1 81 ? -10.317 -10.714 -2.093 1.00 82.75 81 GLN A N 1
ATOM 618 C CA . GLN A 1 81 ? -9.490 -10.072 -3.109 1.00 82.75 81 GLN A CA 1
ATOM 619 C C . GLN A 1 81 ? -8.130 -10.750 -3.271 1.00 82.75 81 GLN A C 1
ATOM 621 O O . GLN A 1 81 ? -7.643 -10.857 -4.401 1.00 82.75 81 GLN A O 1
ATOM 626 N N . ASN A 1 82 ? -7.544 -11.250 -2.186 1.00 79.06 82 ASN A N 1
ATOM 627 C CA . ASN A 1 82 ? -6.232 -11.900 -2.216 1.00 79.06 82 ASN A CA 1
ATOM 628 C C . ASN A 1 82 ? -6.322 -13.425 -2.468 1.00 79.06 82 ASN A C 1
ATOM 630 O O . ASN A 1 82 ? -5.318 -14.068 -2.781 1.00 79.06 82 ASN A O 1
ATOM 634 N N . GLY A 1 83 ? -7.526 -14.007 -2.430 1.00 81.81 83 GLY A N 1
ATOM 635 C CA . GLY A 1 83 ? -7.783 -15.416 -2.730 1.00 81.81 83 GLY A CA 1
ATOM 636 C C . GLY A 1 83 ? -7.309 -16.379 -1.640 1.00 81.81 83 GLY A C 1
ATOM 637 O O . GLY A 1 83 ? -7.036 -17.548 -1.943 1.00 81.81 83 GLY A O 1
ATOM 638 N N . ASN A 1 84 ? -7.153 -15.912 -0.397 1.00 81.56 84 ASN A N 1
ATOM 639 C CA . ASN A 1 84 ? -6.636 -16.718 0.713 1.00 81.56 84 ASN A CA 1
ATOM 640 C C . ASN A 1 84 ? -7.713 -17.604 1.381 1.00 81.56 84 ASN A C 1
ATOM 642 O O . ASN A 1 84 ? -7.392 -18.422 2.252 1.00 81.56 84 ASN A O 1
ATOM 646 N N . GLY A 1 85 ? -8.974 -17.486 0.954 1.00 88.88 85 GLY A N 1
ATOM 647 C CA . GLY A 1 85 ? -10.120 -18.229 1.472 1.00 88.88 85 GLY A CA 1
ATOM 648 C C . GLY A 1 85 ? -10.759 -17.628 2.730 1.00 88.88 85 GLY A C 1
ATOM 649 O O . GLY A 1 85 ? -11.614 -18.285 3.335 1.00 88.88 85 GLY A O 1
ATOM 650 N N . ILE A 1 86 ? -10.355 -16.426 3.144 1.00 91.31 86 ILE A N 1
ATOM 651 C CA . ILE A 1 86 ? -10.925 -15.653 4.252 1.00 91.31 86 ILE A CA 1
ATOM 652 C C . ILE A 1 86 ? -11.574 -14.403 3.648 1.00 91.31 86 ILE A C 1
ATOM 654 O O . ILE A 1 86 ? -10.911 -13.708 2.890 1.00 91.31 86 ILE A O 1
ATOM 658 N N . PRO A 1 87 ? -12.843 -14.090 3.971 1.00 94.94 87 PRO A N 1
ATOM 659 C CA . PRO A 1 87 ? -13.452 -12.874 3.459 1.00 94.94 87 PRO A CA 1
ATOM 660 C C . PRO A 1 87 ? -12.703 -11.616 3.903 1.00 94.94 87 PRO A C 1
ATOM 662 O O . PRO A 1 87 ? -12.263 -11.540 5.057 1.00 94.94 87 PRO A O 1
ATOM 665 N N . ASP A 1 88 ? -12.614 -10.632 3.018 1.00 93.44 88 ASP A N 1
ATOM 666 C CA . ASP A 1 88 ? -11.814 -9.423 3.203 1.00 93.44 88 ASP A CA 1
ATOM 667 C C . ASP A 1 88 ? -12.196 -8.669 4.490 1.00 93.44 88 ASP A C 1
ATOM 669 O O . ASP A 1 88 ? -11.338 -8.429 5.347 1.00 93.44 88 ASP A O 1
ATOM 673 N N . GLY A 1 89 ? -13.486 -8.402 4.720 1.00 95.69 89 GLY A N 1
ATOM 674 C CA . GLY A 1 89 ? -13.976 -7.799 5.966 1.00 95.69 89 GLY A CA 1
ATOM 675 C C . GLY A 1 89 ? -13.654 -8.573 7.248 1.00 95.69 89 GLY A C 1
ATOM 676 O O . GLY A 1 89 ? -13.364 -7.967 8.290 1.00 95.69 89 GLY A O 1
ATOM 677 N N . VAL A 1 90 ? -13.642 -9.909 7.186 1.00 95.88 90 VAL A N 1
ATOM 678 C CA . VAL A 1 90 ? -13.293 -10.786 8.320 1.00 95.88 90 VAL A CA 1
ATOM 679 C C . VAL A 1 90 ? -11.804 -10.700 8.629 1.00 95.88 90 VAL A C 1
ATOM 681 O O . VAL A 1 90 ? -11.423 -10.532 9.795 1.00 95.88 90 VAL A O 1
ATOM 684 N N . GLU A 1 91 ? -10.963 -10.817 7.602 1.00 94.06 91 GLU A N 1
ATOM 685 C CA . GLU A 1 91 ? -9.510 -10.698 7.725 1.00 94.06 91 GLU A CA 1
ATOM 686 C C . GLU A 1 91 ? -9.125 -9.315 8.271 1.00 94.06 91 GLU A C 1
ATOM 688 O O . GLU A 1 91 ? -8.366 -9.205 9.246 1.00 94.06 91 GLU A O 1
ATOM 693 N N . LEU A 1 92 ? -9.727 -8.272 7.698 1.00 94.56 92 LEU A N 1
ATOM 694 C CA . LEU A 1 92 ? -9.540 -6.876 8.058 1.00 94.56 92 LEU A CA 1
ATOM 695 C C . LEU A 1 92 ? -9.830 -6.623 9.546 1.00 94.56 92 LEU A C 1
ATOM 697 O O . LEU A 1 92 ? -8.980 -6.099 10.276 1.00 94.56 92 LEU A O 1
ATOM 701 N N . ALA A 1 93 ? -10.993 -7.060 10.033 1.00 96.56 93 ALA A N 1
ATOM 702 C CA . ALA A 1 93 ? -11.373 -6.911 11.437 1.00 96.56 93 ALA A CA 1
ATOM 703 C C . ALA A 1 93 ? -10.412 -7.647 12.388 1.00 96.56 93 ALA A C 1
ATOM 705 O O . ALA A 1 93 ? -9.961 -7.072 13.388 1.00 96.56 93 ALA A O 1
ATOM 706 N N . GLN A 1 94 ? -10.029 -8.887 12.066 1.00 94.94 94 GLN A N 1
ATOM 707 C CA . GLN A 1 94 ? -9.084 -9.656 12.886 1.00 94.94 94 GLN A CA 1
ATOM 708 C C . GLN A 1 94 ? -7.704 -8.996 12.945 1.00 94.94 94 GLN A C 1
ATOM 710 O O . GLN A 1 94 ? -7.047 -9.011 13.993 1.00 94.94 94 GLN A O 1
ATOM 715 N N . ARG A 1 95 ? -7.252 -8.401 11.838 1.00 93.00 95 ARG A N 1
ATOM 716 C CA . ARG A 1 95 ? -5.986 -7.669 11.785 1.00 93.00 95 ARG A CA 1
ATOM 717 C C . ARG A 1 95 ? -6.040 -6.403 12.634 1.00 93.00 95 ARG A C 1
ATOM 719 O O . ARG A 1 95 ? -5.139 -6.203 13.449 1.00 93.00 95 ARG A O 1
ATOM 726 N N . CYS A 1 96 ? -7.109 -5.613 12.536 1.00 95.69 96 CYS A N 1
ATOM 727 C CA . CYS A 1 96 ? -7.318 -4.459 13.414 1.00 95.69 96 CYS A CA 1
ATOM 728 C C . CYS A 1 96 ? -7.285 -4.859 14.895 1.00 95.69 96 CYS A C 1
ATOM 730 O O . CYS A 1 96 ? -6.599 -4.208 15.682 1.00 95.69 96 CYS A O 1
ATOM 732 N N . ALA A 1 97 ? -7.941 -5.960 15.275 1.00 96.44 97 ALA A N 1
ATOM 733 C CA . ALA A 1 97 ? -7.913 -6.448 16.654 1.00 96.44 97 ALA A CA 1
ATOM 734 C C . ALA A 1 97 ? -6.489 -6.767 17.141 1.00 96.44 97 ALA A C 1
ATOM 736 O O . ALA A 1 97 ? -6.118 -6.364 18.244 1.00 96.44 97 ALA A O 1
ATOM 737 N N . LYS A 1 98 ? -5.672 -7.431 16.310 1.00 95.25 98 LYS A N 1
ATOM 738 C CA . LYS A 1 98 ? -4.264 -7.726 16.631 1.00 95.25 98 LYS A CA 1
ATOM 739 C C . LYS A 1 98 ? -3.438 -6.452 16.817 1.00 95.25 98 LYS A C 1
ATOM 741 O O . LYS A 1 98 ? -2.651 -6.384 17.757 1.00 95.25 98 LYS A O 1
ATOM 746 N N . VAL A 1 99 ? -3.628 -5.442 15.963 1.00 94.88 99 VAL A N 1
ATOM 747 C CA . VAL A 1 99 ? -2.933 -4.147 16.095 1.00 94.88 99 VAL A CA 1
ATOM 748 C C . VAL A 1 99 ? -3.352 -3.454 17.392 1.00 94.88 99 VAL A C 1
ATOM 750 O O . VAL A 1 99 ? -2.495 -3.062 18.178 1.00 94.88 99 VAL A O 1
ATOM 753 N N . VAL A 1 100 ? -4.656 -3.386 17.682 1.00 96.88 100 VAL A N 1
ATOM 754 C CA . VAL A 1 100 ? -5.186 -2.798 18.926 1.00 96.88 100 VAL A CA 1
ATOM 755 C C . VAL A 1 100 ? -4.651 -3.508 20.173 1.00 96.88 100 VAL A C 1
ATOM 757 O O . VAL A 1 100 ? -4.380 -2.859 21.185 1.00 96.88 100 VAL A O 1
ATOM 760 N N . GLU A 1 101 ? -4.484 -4.832 20.128 1.00 96.19 101 GLU A N 1
ATOM 761 C CA . GLU A 1 101 ? -3.929 -5.605 21.242 1.00 96.19 101 GLU A CA 1
ATOM 762 C C . GLU A 1 101 ? -2.471 -5.226 21.549 1.00 96.19 101 GLU A C 1
ATOM 764 O O . GLU A 1 101 ? -2.091 -5.182 22.726 1.00 96.19 101 GLU A O 1
ATOM 769 N N . GLN A 1 102 ? -1.697 -4.911 20.506 1.00 96.31 102 GLN A N 1
ATOM 770 C CA . GLN A 1 102 ? -0.288 -4.514 20.579 1.00 96.31 102 GLN A CA 1
ATOM 771 C C . GLN A 1 102 ? -0.081 -3.053 20.999 1.00 96.31 102 GLN A C 1
ATOM 773 O O . GLN A 1 102 ? 1.020 -2.704 21.428 1.00 96.31 102 GLN A O 1
ATOM 778 N N . LEU A 1 103 ? -1.109 -2.200 20.909 1.00 97.00 103 LEU A N 1
ATOM 779 C CA . LEU A 1 103 ? -0.994 -0.803 21.321 1.00 97.00 103 LEU A CA 1
ATOM 780 C C . LEU A 1 103 ? -0.746 -0.676 22.837 1.00 97.00 103 LEU A C 1
ATOM 782 O O . LEU A 1 103 ? -1.401 -1.363 23.641 1.00 97.00 103 LEU A O 1
ATOM 786 N N . PRO A 1 104 ? 0.145 0.244 23.255 1.00 97.75 104 PRO A N 1
ATOM 787 C CA . PRO A 1 104 ? 0.314 0.563 24.663 1.00 97.75 104 PRO A CA 1
ATOM 788 C C . PRO A 1 104 ? -0.964 1.193 25.214 1.00 97.75 104 PRO A C 1
ATOM 790 O O . PRO A 1 104 ? -1.734 1.841 24.493 1.00 97.75 104 PRO A O 1
ATOM 793 N N . TRP A 1 105 ? -1.193 1.017 26.510 1.00 97.44 105 TRP A N 1
ATOM 794 C CA . TRP A 1 105 ? -2.215 1.794 27.202 1.00 97.44 105 TRP A CA 1
ATOM 795 C C . TRP A 1 105 ? -1.768 3.246 27.408 1.00 97.44 105 TRP A C 1
ATOM 797 O O . TRP A 1 105 ? -0.578 3.538 27.499 1.00 97.44 105 TRP A O 1
ATOM 807 N N . ASP A 1 106 ? -2.722 4.160 27.560 1.00 96.62 106 ASP A N 1
ATOM 808 C CA . ASP A 1 106 ? -2.499 5.587 27.844 1.00 96.62 106 ASP A CA 1
ATOM 809 C C . ASP A 1 106 ? -1.598 5.860 29.065 1.00 96.62 106 ASP A C 1
ATOM 811 O O . ASP A 1 106 ? -0.944 6.896 29.146 1.00 96.62 106 ASP A O 1
ATOM 815 N N . TYR A 1 107 ? -1.527 4.931 30.020 1.00 94.88 107 TYR A N 1
ATOM 816 C CA . TYR A 1 107 ? -0.634 5.009 31.179 1.00 94.88 107 TYR A CA 1
ATOM 817 C C . TYR A 1 107 ? 0.752 4.367 30.961 1.00 94.88 107 TYR A C 1
ATOM 819 O O . TYR A 1 107 ? 1.579 4.401 31.875 1.00 94.88 107 TYR A O 1
ATOM 827 N N . GLU A 1 108 ? 0.996 3.762 29.798 1.00 96.00 108 GLU A N 1
ATOM 828 C CA . GLU A 1 108 ? 2.251 3.100 29.404 1.00 96.00 108 GLU A CA 1
ATOM 829 C C . GLU A 1 108 ? 3.059 3.922 28.389 1.00 96.00 108 GLU A C 1
ATOM 831 O O . GLU A 1 108 ? 4.233 3.622 28.176 1.00 96.00 108 GLU A O 1
ATOM 836 N N . ILE A 1 109 ? 2.463 4.956 27.783 1.00 95.69 109 ILE A N 1
ATOM 837 C CA . ILE A 1 109 ? 3.120 5.755 26.744 1.00 95.69 109 ILE A CA 1
ATOM 838 C C . ILE A 1 109 ? 4.349 6.496 27.282 1.00 95.69 109 ILE A C 1
ATOM 840 O O . ILE A 1 109 ? 4.313 7.158 28.323 1.00 95.69 109 ILE A O 1
ATOM 844 N N . THR A 1 110 ? 5.448 6.404 26.537 1.00 94.94 110 THR A N 1
ATOM 845 C CA . THR A 1 110 ? 6.668 7.190 26.774 1.00 94.94 110 THR A CA 1
ATOM 846 C C . THR A 1 110 ? 6.827 8.325 25.772 1.00 94.94 110 THR A C 1
ATOM 848 O O . THR A 1 110 ? 7.455 9.332 26.092 1.00 94.94 110 THR A O 1
ATOM 851 N N . ASP A 1 111 ? 6.255 8.167 24.578 1.00 94.00 111 ASP A N 1
ATOM 852 C CA . ASP A 1 111 ? 6.256 9.158 23.507 1.00 94.00 111 ASP A CA 1
ATOM 853 C C . ASP A 1 111 ? 4.847 9.771 23.372 1.00 94.00 111 ASP A C 1
ATOM 855 O O . ASP A 1 111 ? 3.881 9.027 23.179 1.00 94.00 111 ASP A O 1
ATOM 859 N N . PRO A 1 112 ? 4.692 11.106 23.488 1.00 94.06 112 PRO A N 1
ATOM 860 C CA . PRO A 1 112 ? 3.396 11.771 23.357 1.00 94.06 112 PRO A CA 1
ATOM 861 C C . PRO A 1 112 ? 2.753 11.638 21.969 1.00 94.06 112 PRO A C 1
ATOM 863 O O . PRO A 1 112 ? 1.544 11.839 21.868 1.00 94.06 112 PRO A O 1
ATOM 866 N N . ASN A 1 113 ? 3.519 11.307 20.926 1.00 91.62 113 ASN A N 1
ATOM 867 C CA . ASN A 1 113 ? 3.010 11.152 19.560 1.00 91.62 113 ASN A CA 1
ATOM 868 C C . ASN A 1 113 ? 2.625 9.703 19.219 1.00 91.62 113 ASN A C 1
ATOM 870 O O . ASN A 1 113 ? 2.082 9.448 18.146 1.00 91.62 113 ASN A O 1
ATOM 874 N N . GLN A 1 114 ? 2.878 8.751 20.121 1.00 92.81 114 GLN A N 1
ATOM 875 C CA . GLN A 1 114 ? 2.609 7.337 19.889 1.00 92.81 114 GLN A CA 1
ATOM 876 C C . GLN A 1 114 ? 1.102 7.033 19.894 1.00 92.81 114 GLN A C 1
ATOM 878 O O . GLN A 1 114 ? 0.363 7.450 20.795 1.00 92.81 114 GLN A O 1
ATOM 883 N N . VAL A 1 115 ? 0.655 6.243 18.913 1.00 95.12 115 VAL A N 1
ATOM 884 C CA . VAL A 1 115 ? -0.704 5.683 18.884 1.00 95.12 115 VAL A CA 1
ATOM 885 C C . VAL A 1 115 ? -0.899 4.772 20.093 1.00 95.12 115 VAL A C 1
ATOM 887 O O . VAL A 1 115 ? -0.070 3.907 20.376 1.00 95.12 115 VAL A O 1
ATOM 890 N N . HIS A 1 116 ? -1.990 4.967 20.824 1.00 98.06 116 HIS A N 1
ATOM 891 C CA . HIS A 1 116 ? -2.261 4.223 22.050 1.00 98.06 116 HIS A CA 1
ATOM 892 C C . HIS A 1 116 ? -3.756 3.999 22.244 1.00 98.06 116 HIS A C 1
ATOM 894 O O . HIS A 1 116 ? -4.599 4.711 21.692 1.00 98.06 116 HIS A O 1
ATOM 900 N N . ARG A 1 117 ? -4.090 3.008 23.071 1.00 97.88 117 ARG A N 1
ATOM 901 C CA . ARG A 1 117 ? -5.463 2.770 23.527 1.00 97.88 117 ARG A CA 1
ATOM 902 C C . ARG A 1 117 ? -5.688 3.404 24.891 1.00 97.88 117 ARG A C 1
ATOM 904 O O . ARG A 1 117 ? -4.807 3.395 25.750 1.00 97.88 117 ARG A O 1
ATOM 911 N N . TRP A 1 118 ? -6.884 3.921 25.115 1.00 97.88 118 TRP A N 1
ATOM 912 C CA . TRP A 1 118 ? -7.284 4.516 26.383 1.00 97.88 118 TRP A CA 1
ATOM 913 C C . TRP A 1 118 ? -8.509 3.795 26.947 1.00 97.88 118 TRP A C 1
ATOM 915 O O . TRP A 1 118 ? -9.324 3.240 26.211 1.00 97.88 118 TRP A O 1
ATOM 925 N N . LEU A 1 119 ? -8.628 3.779 28.275 1.00 96.81 119 LEU A N 1
ATOM 926 C CA . LEU A 1 119 ? -9.776 3.214 28.983 1.00 96.81 119 LEU A CA 1
ATOM 927 C C . LEU A 1 119 ? -10.099 4.080 30.196 1.00 96.81 119 LEU A C 1
ATOM 929 O O . LEU A 1 119 ? -9.260 4.291 31.075 1.00 96.81 119 LEU A O 1
ATOM 933 N N . ALA A 1 120 ? -11.350 4.514 30.290 1.00 96.62 120 ALA A N 1
ATOM 934 C CA . ALA A 1 120 ? -11.905 5.137 31.480 1.00 96.62 120 ALA A CA 1
ATOM 935 C C . ALA A 1 120 ? -12.751 4.093 32.231 1.00 96.62 120 ALA A C 1
ATOM 937 O O . ALA A 1 120 ? -13.956 3.989 32.003 1.00 96.62 120 ALA A O 1
ATOM 938 N N . PRO A 1 121 ? -12.149 3.284 33.125 1.00 92.62 121 PRO A N 1
ATOM 939 C CA . PRO A 1 121 ? -12.832 2.134 33.699 1.00 92.62 121 PRO A CA 1
ATOM 940 C C . PRO A 1 121 ? -14.037 2.566 34.537 1.00 92.62 121 PRO A C 1
ATOM 942 O O . PRO A 1 121 ? -13.911 3.368 35.469 1.00 92.62 121 PRO A O 1
ATOM 945 N N . THR A 1 122 ? -15.196 1.978 34.252 1.00 94.38 122 THR A N 1
ATOM 946 C CA . THR A 1 122 ? -16.420 2.146 35.044 1.00 94.38 122 THR A CA 1
ATOM 947 C C . THR A 1 122 ? -16.691 0.892 35.875 1.00 94.38 122 THR A C 1
ATOM 949 O O . THR A 1 122 ? -16.112 -0.179 35.660 1.00 94.38 122 THR A O 1
ATOM 952 N N . PHE A 1 123 ? -17.530 1.031 36.906 1.00 93.69 123 PHE A N 1
ATOM 953 C CA . PHE A 1 123 ? -17.899 -0.096 37.757 1.00 93.69 123 PHE A CA 1
ATOM 954 C C . PHE A 1 123 ? -18.988 -0.929 37.086 1.00 93.69 123 PHE A C 1
ATOM 956 O O . PHE A 1 123 ? -20.169 -0.634 37.238 1.00 93.69 123 PHE A O 1
ATOM 963 N N . GLY A 1 124 ? -18.578 -1.965 36.367 1.00 94.69 124 GLY A N 1
ATOM 964 C CA . GLY A 1 124 ? -19.458 -2.968 35.788 1.00 94.69 124 GLY A CA 1
ATOM 965 C C . GLY A 1 124 ? -18.753 -3.747 34.688 1.00 94.69 124 GLY A C 1
ATOM 966 O O . GLY A 1 124 ? -17.645 -3.397 34.266 1.00 94.69 124 GLY A O 1
ATOM 967 N N . LEU A 1 125 ? -19.376 -4.851 34.302 1.00 96.62 125 LEU A N 1
ATOM 968 C CA . LEU A 1 125 ? -18.906 -5.723 33.242 1.00 96.62 125 LEU A CA 1
ATOM 969 C C . LEU A 1 125 ? -19.990 -5.790 32.181 1.00 96.62 125 LEU A C 1
ATOM 971 O O . LEU A 1 125 ? -21.169 -5.809 32.521 1.00 96.62 125 LEU A O 1
ATOM 975 N N . GLU A 1 126 ? -19.554 -5.835 30.938 1.00 96.50 126 GLU A N 1
ATOM 976 C CA . GLU A 1 126 ? -20.392 -6.088 29.781 1.00 96.50 126 GLU A CA 1
ATOM 977 C C . GLU A 1 126 ? -20.149 -7.515 29.304 1.00 96.50 126 GLU A C 1
ATOM 979 O O . GLU A 1 126 ? -18.999 -7.956 29.241 1.00 96.50 126 GLU A O 1
ATOM 984 N N . THR A 1 127 ? -21.218 -8.250 29.012 1.00 97.06 127 THR A N 1
ATOM 985 C CA . THR A 1 127 ? -21.153 -9.667 28.630 1.00 97.06 127 THR A CA 1
ATOM 986 C C . THR A 1 127 ? -21.487 -9.829 27.154 1.00 97.06 127 THR A C 1
ATOM 988 O O . THR A 1 127 ? -22.559 -9.430 26.705 1.00 97.06 127 THR A O 1
ATOM 991 N N . CYS A 1 128 ? -20.605 -10.485 26.400 1.00 97.12 128 CYS A N 1
ATOM 992 C CA . CYS A 1 128 ? -20.895 -10.886 25.030 1.00 97.12 128 CYS A CA 1
ATOM 993 C C . CYS A 1 128 ? -22.034 -11.930 25.009 1.00 97.12 128 CYS A C 1
ATOM 995 O O . CYS A 1 128 ? -21.876 -12.998 25.613 1.00 97.12 128 CYS A O 1
ATOM 997 N N . PRO A 1 129 ? -23.145 -11.696 24.286 1.00 95.94 129 PRO A N 1
ATOM 998 C CA . PRO A 1 129 ? -24.273 -12.627 24.227 1.00 95.94 129 PRO A CA 1
ATOM 999 C C . PRO A 1 129 ? -23.947 -13.912 23.448 1.00 95.94 129 PRO A C 1
ATOM 1001 O O . PRO A 1 129 ? -24.638 -14.916 23.606 1.00 95.94 129 PRO A O 1
ATOM 1004 N N . VAL A 1 130 ? -22.890 -13.897 22.627 1.00 95.06 130 VAL A N 1
ATOM 1005 C CA . VAL A 1 130 ? -22.492 -15.023 21.771 1.00 95.06 130 VAL A CA 1
ATOM 1006 C C . VAL A 1 130 ? -21.647 -16.048 22.530 1.00 95.06 130 VAL A C 1
ATOM 1008 O O . VAL A 1 130 ? -21.933 -17.244 22.480 1.00 95.06 130 VAL A O 1
ATOM 1011 N N . CYS A 1 131 ? -20.594 -15.606 23.226 1.00 95.06 131 CYS A N 1
ATOM 1012 C CA . CYS A 1 131 ? -19.633 -16.502 23.885 1.00 95.06 131 CYS A CA 1
ATOM 1013 C C . CYS A 1 131 ? -19.583 -16.371 25.415 1.00 95.06 131 CYS A C 1
ATOM 1015 O O . CYS A 1 131 ? -18.910 -17.165 26.072 1.00 95.06 131 CYS A O 1
ATOM 1017 N N . GLY A 1 132 ? -20.281 -15.390 25.997 1.00 95.62 132 GLY A N 1
ATOM 1018 C CA . GLY A 1 132 ? -20.330 -15.167 27.443 1.00 95.62 132 GLY A CA 1
ATOM 1019 C C . GLY A 1 132 ? -19.080 -14.517 28.047 1.00 95.62 132 GLY A C 1
ATOM 1020 O O . GLY A 1 132 ? -18.999 -14.399 29.269 1.00 95.62 132 GLY A O 1
ATOM 1021 N N . ILE A 1 133 ? -18.098 -14.102 27.234 1.00 95.25 133 ILE A N 1
ATOM 1022 C CA . ILE A 1 133 ? -16.930 -13.353 27.722 1.00 95.25 133 ILE A CA 1
ATOM 1023 C C . ILE A 1 133 ? -17.387 -12.014 28.299 1.00 95.25 133 ILE A C 1
ATOM 1025 O O . ILE A 1 133 ? -18.216 -11.323 27.711 1.00 95.25 133 ILE A O 1
ATOM 1029 N N . THR A 1 134 ? -16.816 -11.650 29.446 1.00 97.31 134 THR A N 1
ATOM 1030 C CA . THR A 1 134 ? -17.083 -10.378 30.116 1.00 97.31 134 THR A CA 1
ATOM 1031 C C . THR A 1 134 ? -15.926 -9.401 29.933 1.00 97.31 134 THR A C 1
ATOM 1033 O O . THR A 1 134 ? -14.782 -9.753 30.233 1.00 97.31 134 THR A O 1
ATOM 1036 N N . VAL A 1 135 ? -16.216 -8.166 29.531 1.00 96.62 135 VAL A N 1
ATOM 1037 C CA . VAL A 1 135 ? -15.258 -7.057 29.375 1.00 96.62 135 VAL A CA 1
ATOM 1038 C C . VAL A 1 135 ? -15.637 -5.881 30.282 1.00 96.62 135 VAL A C 1
ATOM 1040 O O . VAL A 1 135 ? -16.728 -5.853 30.845 1.00 96.62 135 VAL A O 1
ATOM 1043 N N . ASN A 1 136 ? -14.744 -4.908 30.492 1.00 97.06 136 ASN A N 1
ATOM 1044 C CA . ASN A 1 136 ? -15.111 -3.702 31.244 1.00 97.06 136 ASN A CA 1
ATOM 1045 C C . ASN A 1 136 ? -16.054 -2.825 30.405 1.00 97.06 136 ASN A C 1
ATOM 1047 O O . ASN A 1 136 ? -15.753 -2.556 29.248 1.00 97.06 136 ASN A O 1
ATOM 1051 N N . MET A 1 137 ? -17.142 -2.340 31.009 1.00 94.81 137 MET A N 1
ATOM 1052 C CA . MET A 1 137 ? -18.138 -1.488 30.335 1.00 94.81 137 MET A CA 1
ATOM 1053 C C . MET A 1 137 ? -17.747 0.005 30.291 1.00 94.81 137 MET A C 1
ATOM 1055 O O . MET A 1 137 ? -18.584 0.876 30.061 1.00 94.81 137 MET A O 1
ATOM 1059 N N . GLY A 1 138 ? -16.508 0.345 30.644 1.00 93.12 138 GLY A N 1
ATOM 1060 C CA . GLY A 1 138 ? -16.025 1.719 30.599 1.00 93.12 138 GLY A CA 1
ATOM 1061 C C . GLY A 1 138 ? -15.825 2.189 29.162 1.00 93.12 138 GLY A C 1
ATOM 1062 O O . GLY A 1 138 ? -15.491 1.365 28.309 1.00 93.12 138 GLY A O 1
ATOM 1063 N N . PRO A 1 139 ? -15.983 3.496 28.886 1.00 93.50 139 PRO A N 1
ATOM 1064 C CA . PRO A 1 139 ? -15.605 4.033 27.594 1.00 93.50 139 PRO A CA 1
ATOM 1065 C C . PRO A 1 139 ? -14.123 3.755 27.349 1.00 93.50 139 PRO A C 1
ATOM 1067 O O . PRO A 1 139 ? -13.276 3.930 28.235 1.00 93.50 139 PRO A O 1
ATOM 1070 N N . ALA A 1 140 ? -13.844 3.278 26.148 1.00 97.06 140 ALA A N 1
ATOM 1071 C CA . ALA A 1 140 ? -12.525 2.922 25.669 1.00 97.06 140 ALA A CA 1
ATOM 1072 C C . ALA A 1 140 ? -12.390 3.402 24.229 1.00 97.06 140 ALA A C 1
ATOM 1074 O O . ALA A 1 140 ? -13.391 3.588 23.532 1.00 97.06 140 ALA A O 1
ATOM 1075 N N . GLY A 1 141 ? -11.158 3.594 23.785 1.00 97.81 141 GLY A N 1
ATOM 1076 C CA . GLY A 1 141 ? -10.898 4.071 22.442 1.00 97.81 141 GLY A CA 1
ATOM 1077 C C . GLY A 1 141 ? -9.438 3.983 22.060 1.00 97.81 141 GLY A C 1
ATOM 1078 O O . GLY A 1 141 ? -8.597 3.486 22.816 1.00 97.81 141 GLY A O 1
ATOM 1079 N N . ILE A 1 142 ? -9.159 4.454 20.855 1.00 98.38 142 ILE A N 1
ATOM 1080 C CA . ILE A 1 142 ? -7.822 4.521 20.282 1.00 98.38 142 ILE A CA 1
ATOM 1081 C C . ILE A 1 142 ? -7.574 5.972 19.909 1.00 98.38 142 ILE A C 1
ATOM 1083 O O . ILE A 1 142 ? -8.418 6.607 19.280 1.00 98.38 142 ILE A O 1
ATOM 1087 N N . ARG A 1 143 ? -6.406 6.484 20.285 1.00 98.06 143 ARG A N 1
ATOM 1088 C CA . ARG A 1 143 ? -5.986 7.840 19.959 1.00 98.06 143 ARG A CA 1
ATOM 1089 C C . ARG A 1 143 ? -4.704 7.801 19.150 1.00 98.06 143 ARG A C 1
ATOM 1091 O O . ARG A 1 143 ? -3.742 7.138 19.539 1.00 98.06 143 ARG A O 1
ATOM 1098 N N . ASN A 1 144 ? -4.692 8.569 18.068 1.00 96.81 144 ASN A N 1
ATOM 1099 C CA . ASN A 1 144 ? -3.515 8.854 17.265 1.00 96.81 144 ASN A CA 1
ATOM 1100 C C . ASN A 1 144 ? -3.174 10.346 17.403 1.00 96.81 144 ASN A C 1
ATOM 1102 O O . ASN A 1 144 ? -3.750 11.177 16.696 1.00 96.81 144 ASN A O 1
ATOM 1106 N N . PRO A 1 145 ? -2.276 10.712 18.340 1.00 94.56 145 PRO A N 1
ATOM 1107 C CA . PRO A 1 145 ? -1.944 12.111 18.596 1.00 94.56 145 PRO A CA 1
ATOM 1108 C C . PRO A 1 145 ? -1.268 12.797 17.408 1.00 94.56 145 PRO A C 1
ATOM 1110 O O . PRO A 1 145 ? -1.471 13.993 17.220 1.00 94.56 145 PRO A O 1
ATOM 1113 N N . LEU A 1 146 ? -0.510 12.046 16.600 1.00 86.81 146 LEU A N 1
ATOM 1114 C CA . LEU A 1 146 ? 0.187 12.569 15.426 1.00 86.81 146 LEU A CA 1
ATOM 1115 C C . LEU A 1 146 ? -0.797 13.093 14.371 1.00 86.81 146 LEU A C 1
ATOM 1117 O O . LEU A 1 146 ? -0.583 14.163 13.812 1.00 86.81 146 LEU A O 1
ATOM 1121 N N . LEU A 1 147 ? -1.896 12.366 14.148 1.00 85.25 147 LEU A N 1
ATOM 1122 C CA . LEU A 1 147 ? -2.947 12.745 13.196 1.00 85.25 147 LEU A CA 1
ATOM 1123 C C . LEU A 1 147 ? -4.082 13.566 13.832 1.00 85.25 147 LEU A C 1
ATOM 1125 O O . LEU A 1 147 ? -4.996 13.999 13.136 1.00 85.25 147 LEU A O 1
ATOM 1129 N N . GLY A 1 148 ? -4.068 13.758 15.155 1.00 92.69 148 GLY A N 1
ATOM 1130 C CA . GLY A 1 148 ? -5.169 14.397 15.880 1.00 92.69 148 GLY A CA 1
ATOM 1131 C C . GLY A 1 148 ? -6.483 13.604 15.836 1.00 92.69 148 GLY A C 1
ATOM 1132 O O . GLY A 1 148 ? -7.551 14.195 15.991 1.00 92.69 148 GLY A O 1
ATOM 1133 N N . LEU A 1 149 ? -6.416 12.285 15.623 1.00 94.31 149 LEU A N 1
ATOM 1134 C CA . LEU A 1 149 ? -7.581 11.403 15.520 1.00 94.31 149 LEU A CA 1
ATOM 1135 C C . LEU A 1 149 ? -7.858 10.688 16.849 1.00 94.31 149 LEU A C 1
ATOM 1137 O O . LEU A 1 149 ? -6.942 10.272 17.565 1.00 94.31 149 LEU A O 1
ATOM 1141 N N . ASP A 1 150 ? -9.138 10.517 17.163 1.00 97.19 150 ASP A N 1
ATOM 1142 C CA . ASP A 1 150 ? -9.624 9.750 18.310 1.00 97.19 150 ASP A CA 1
ATOM 1143 C C . ASP A 1 150 ? -10.892 9.005 17.892 1.00 97.19 150 ASP A C 1
ATOM 1145 O O . ASP A 1 150 ? -11.782 9.586 17.263 1.00 97.19 150 ASP A O 1
ATOM 1149 N N . ILE A 1 151 ? -10.968 7.720 18.223 1.00 97.69 151 ILE A N 1
ATOM 1150 C CA . ILE A 1 151 ? -12.127 6.881 17.933 1.00 97.69 151 ILE A CA 1
ATOM 1151 C C . ILE A 1 151 ? -12.534 6.105 19.182 1.00 97.69 151 ILE A C 1
ATOM 1153 O O . ILE A 1 151 ? -11.728 5.405 19.801 1.00 97.69 151 ILE A O 1
ATOM 1157 N N . GLU A 1 152 ? -13.815 6.202 19.536 1.00 97.81 152 GLU A N 1
ATOM 1158 C CA . GLU A 1 152 ? -14.403 5.344 20.559 1.00 97.81 152 GLU A CA 1
ATOM 1159 C C . GLU A 1 152 ? -14.454 3.905 20.043 1.00 97.81 152 GLU A C 1
ATOM 1161 O O . GLU A 1 152 ? -15.005 3.610 18.985 1.00 97.81 152 GLU A O 1
ATOM 1166 N N . CYS A 1 153 ? -13.851 3.005 20.806 1.00 97.50 153 CYS A N 1
ATOM 1167 C CA . CYS A 1 153 ? -13.731 1.592 20.497 1.00 97.50 153 CYS A CA 1
ATOM 1168 C C . CYS A 1 153 ? -13.975 0.818 21.797 1.00 97.50 153 CYS A C 1
ATOM 1170 O O . CYS A 1 153 ? -13.023 0.516 22.528 1.00 97.50 153 CYS A O 1
ATOM 1172 N N . PRO A 1 154 ? -15.250 0.547 22.142 1.00 97.69 154 PRO A N 1
ATOM 1173 C CA . PRO A 1 154 ? -15.590 -0.225 23.329 1.00 97.69 154 PRO A CA 1
ATOM 1174 C C . PRO A 1 154 ? -14.841 -1.561 23.351 1.00 97.69 154 PRO A C 1
ATOM 1176 O O . PRO A 1 154 ? -14.625 -2.181 22.310 1.00 97.69 154 PRO A O 1
ATOM 1179 N N . LEU A 1 155 ? -14.491 -2.067 24.536 1.00 97.50 155 LEU A N 1
ATOM 1180 C CA . LEU A 1 155 ? -13.771 -3.346 24.632 1.00 97.50 155 LEU A CA 1
ATOM 1181 C C . LEU A 1 155 ? -14.565 -4.515 24.028 1.00 97.50 155 LEU A C 1
ATOM 1183 O O . LEU A 1 155 ? -13.964 -5.467 23.530 1.00 97.50 155 LEU A O 1
ATOM 1187 N N . ILE A 1 156 ? -15.901 -4.432 24.025 1.00 98.00 156 ILE A N 1
ATOM 1188 C CA . ILE A 1 156 ? -16.749 -5.413 23.345 1.00 98.00 156 ILE A CA 1
ATOM 1189 C C . ILE A 1 156 ? -16.580 -5.352 21.820 1.00 98.00 156 ILE A C 1
ATOM 1191 O O . ILE A 1 156 ? -16.578 -6.392 21.172 1.00 98.00 156 ILE A O 1
ATOM 1195 N N . ALA A 1 157 ? -16.340 -4.171 21.243 1.00 98.12 157 ALA A N 1
ATOM 1196 C CA . ALA A 1 157 ? -16.048 -4.022 19.821 1.00 98.12 157 ALA A CA 1
ATOM 1197 C C . ALA A 1 157 ? -14.714 -4.688 19.459 1.00 98.12 157 ALA A C 1
ATOM 1199 O O . ALA A 1 157 ? -14.653 -5.449 18.498 1.00 98.12 157 ALA A O 1
ATOM 1200 N N . VAL A 1 158 ? -13.669 -4.497 20.276 1.00 97.50 158 VAL A N 1
ATOM 1201 C CA . VAL A 1 158 ? -12.371 -5.183 20.095 1.00 97.50 158 VAL A CA 1
ATOM 1202 C C . VAL A 1 158 ? -12.523 -6.706 20.172 1.00 97.50 158 VAL A C 1
ATOM 1204 O O . VAL A 1 158 ? -11.927 -7.429 19.372 1.00 97.50 158 VAL A O 1
ATOM 1207 N N . HIS A 1 159 ? -13.362 -7.201 21.088 1.00 97.31 159 HIS A N 1
ATOM 1208 C CA . HIS A 1 159 ? -13.702 -8.623 21.182 1.00 97.31 159 HIS A CA 1
ATOM 1209 C C . HIS A 1 159 ? -14.364 -9.144 19.894 1.00 97.31 159 HIS A C 1
ATOM 1211 O O . HIS A 1 159 ? -13.914 -10.149 19.346 1.00 97.31 159 HIS A O 1
ATOM 1217 N N . TYR A 1 160 ? -15.368 -8.447 19.353 1.00 97.88 160 TYR A N 1
ATOM 1218 C CA . TYR A 1 160 ? -16.003 -8.825 18.081 1.00 97.88 160 TYR A CA 1
ATOM 1219 C C . TYR A 1 160 ? -15.040 -8.746 16.885 1.00 97.88 160 TYR A C 1
ATOM 1221 O O . TYR A 1 160 ? -15.027 -9.659 16.055 1.00 97.88 160 TYR A O 1
ATOM 1229 N N . MET A 1 161 ? -14.163 -7.736 16.836 1.00 97.75 161 MET A N 1
ATOM 1230 C CA . MET A 1 161 ? -13.127 -7.631 15.802 1.00 97.75 161 MET A CA 1
ATOM 1231 C C . MET A 1 161 ? -12.165 -8.824 15.839 1.00 97.75 161 MET A C 1
ATOM 1233 O O . MET A 1 161 ? -11.799 -9.343 14.789 1.00 97.75 161 MET A O 1
ATOM 1237 N N . SER A 1 162 ? -11.832 -9.349 17.026 1.00 97.00 162 SER A N 1
ATOM 1238 C CA . SER A 1 162 ? -10.998 -10.560 17.150 1.00 97.00 162 SER A CA 1
ATOM 1239 C C . SER A 1 162 ? -11.645 -11.819 16.552 1.00 97.00 162 SER A C 1
ATOM 1241 O O . SER A 1 162 ? -10.955 -12.796 16.256 1.00 97.00 162 SER A O 1
ATOM 1243 N N . HIS A 1 163 ? -12.963 -11.779 16.334 1.00 96.31 163 HIS A N 1
ATOM 1244 C CA . HIS A 1 163 ? -13.737 -12.809 15.651 1.00 96.31 163 HIS A CA 1
ATOM 1245 C C . HIS A 1 163 ? -14.110 -12.446 14.204 1.00 96.31 163 HIS A C 1
ATOM 1247 O O . HIS A 1 163 ? -14.774 -13.244 13.548 1.00 96.31 163 HIS A O 1
ATOM 1253 N N . GLY A 1 164 ? -13.653 -11.300 13.687 1.00 96.50 164 GLY A N 1
ATOM 1254 C CA . GLY A 1 164 ? -13.856 -10.893 12.296 1.00 96.50 164 GLY A CA 1
ATOM 1255 C C . GLY A 1 164 ? -15.055 -9.983 12.033 1.00 96.50 164 GLY A C 1
ATOM 1256 O O . GLY A 1 164 ? -15.517 -9.926 10.904 1.00 96.50 164 GLY A O 1
ATOM 1257 N N . SER A 1 165 ? -15.591 -9.293 13.045 1.00 97.50 165 SER A N 1
ATOM 1258 C CA . SER A 1 165 ? -16.739 -8.395 12.863 1.00 97.50 165 SER A CA 1
ATOM 1259 C C . SER A 1 165 ? -16.440 -6.970 13.315 1.00 97.50 165 SER A C 1
ATOM 1261 O O . SER A 1 165 ? -16.006 -6.746 14.444 1.00 97.50 165 SER A O 1
ATOM 1263 N N . PHE A 1 166 ? -16.757 -5.992 12.462 1.00 98.06 166 PHE A N 1
ATOM 1264 C CA . PHE A 1 166 ? -16.813 -4.574 12.843 1.00 98.06 166 PHE A CA 1
ATOM 1265 C C . PHE A 1 166 ? -18.131 -4.179 13.514 1.00 98.06 166 PHE A C 1
ATOM 1267 O O . PHE A 1 166 ? -18.200 -3.147 14.184 1.00 98.06 166 PHE A O 1
ATOM 1274 N N . GLY A 1 167 ? -19.178 -4.991 13.346 1.00 97.62 167 GLY A N 1
ATOM 1275 C CA . GLY A 1 167 ? -20.390 -4.908 14.153 1.00 97.62 167 GLY A CA 1
ATOM 1276 C C . GLY A 1 167 ? -20.175 -5.573 15.510 1.00 97.62 167 GLY A C 1
ATOM 1277 O O . GLY A 1 167 ? -19.536 -6.622 15.585 1.00 97.62 167 GLY A O 1
ATOM 1278 N N . TYR A 1 168 ? -20.734 -4.997 16.569 1.00 97.88 168 TYR A N 1
ATOM 1279 C CA . TYR A 1 168 ? -20.666 -5.555 17.914 1.00 97.88 168 TYR A CA 1
ATOM 1280 C C . TYR A 1 168 ? -21.990 -5.402 18.657 1.00 97.88 168 TYR A C 1
ATOM 1282 O O . TYR A 1 168 ? -22.745 -4.448 18.457 1.00 97.88 168 TYR A O 1
ATOM 1290 N N . GLU A 1 169 ? -22.252 -6.353 19.548 1.00 97.50 169 GLU A N 1
ATOM 1291 C CA . GLU A 1 169 ? -23.441 -6.376 20.389 1.00 97.50 169 GLU A CA 1
ATOM 1292 C C . GLU A 1 169 ? -23.072 -6.900 21.779 1.00 97.50 169 GLU A C 1
ATOM 1294 O O . GLU A 1 169 ? -22.557 -8.005 21.939 1.00 97.50 169 GLU A O 1
ATOM 1299 N N . GLY A 1 170 ? -23.312 -6.086 22.794 1.00 95.56 170 GLY A N 1
ATOM 1300 C CA . GLY A 1 170 ? -23.200 -6.430 24.201 1.00 95.56 170 GLY A CA 1
ATOM 1301 C C . GLY A 1 170 ? -24.441 -5.975 24.961 1.00 95.56 170 GLY A C 1
ATOM 1302 O O . GLY A 1 170 ? -25.363 -5.376 24.404 1.00 95.56 170 GLY A O 1
ATOM 1303 N N . ASP A 1 171 ? -24.483 -6.282 26.252 1.00 93.94 171 ASP A N 1
ATOM 1304 C CA . ASP A 1 171 ? -25.577 -5.876 27.139 1.00 93.94 171 ASP A CA 1
ATOM 1305 C C . ASP A 1 171 ? -25.576 -4.369 27.458 1.00 93.94 171 ASP A C 1
ATOM 1307 O O . ASP A 1 171 ? -26.597 -3.851 27.919 1.00 93.94 171 ASP A O 1
ATOM 1311 N N . VAL A 1 172 ? -24.471 -3.660 27.194 1.00 95.69 172 VAL A N 1
ATOM 1312 C CA . VAL A 1 172 ? -24.342 -2.210 27.416 1.00 95.69 172 VAL A CA 1
ATOM 1313 C C . VAL A 1 172 ? -24.146 -1.449 26.105 1.00 95.69 172 VAL A C 1
ATOM 1315 O O . VAL A 1 172 ? -24.830 -0.452 25.869 1.00 95.69 172 VAL A O 1
ATOM 1318 N N . HIS A 1 173 ? -23.236 -1.905 25.249 1.00 97.62 173 HIS A N 1
ATOM 1319 C CA . HIS A 1 173 ? -22.874 -1.262 23.994 1.00 97.62 173 HIS A CA 1
ATOM 1320 C C . HIS A 1 173 ? -23.277 -2.137 22.808 1.00 97.62 173 HIS A C 1
ATOM 1322 O O . HIS A 1 173 ? -23.030 -3.336 22.766 1.00 97.62 173 HIS A O 1
ATOM 1328 N N . SER A 1 174 ? -23.843 -1.515 21.783 1.00 97.62 174 SER A N 1
ATOM 1329 C CA . SER A 1 174 ? -24.070 -2.140 20.482 1.00 97.62 174 SER A CA 1
ATOM 1330 C C . SER A 1 174 ? -23.826 -1.113 19.387 1.00 97.62 174 SER A C 1
ATOM 1332 O O . SER A 1 174 ? -23.965 0.092 19.619 1.00 97.62 174 SER A O 1
ATOM 1334 N N . GLY A 1 175 ? -23.411 -1.568 18.210 1.00 97.44 175 GLY A N 1
ATOM 1335 C CA . GLY A 1 175 ? -23.122 -0.677 17.097 1.00 97.44 175 GLY A CA 1
ATOM 1336 C C . GLY A 1 175 ? -22.232 -1.308 16.039 1.00 97.44 175 GLY A C 1
ATOM 1337 O O . GLY A 1 175 ? -22.047 -2.523 15.984 1.00 97.44 175 GLY A O 1
ATOM 1338 N N . ARG A 1 176 ? -21.681 -0.452 15.182 1.00 97.62 176 ARG A N 1
ATOM 1339 C CA . ARG A 1 176 ? -20.676 -0.801 14.181 1.00 97.62 176 ARG A CA 1
ATOM 1340 C C . ARG A 1 176 ? -19.557 0.225 14.249 1.00 97.62 176 ARG A C 1
ATOM 1342 O O . ARG A 1 176 ? -19.825 1.420 14.365 1.00 97.62 176 ARG A O 1
ATOM 1349 N N . MET A 1 177 ? -18.321 -0.248 14.190 1.00 98.00 177 MET A N 1
ATOM 1350 C CA . MET A 1 177 ? -17.152 0.618 14.108 1.00 98.00 177 MET A CA 1
ATOM 1351 C C . MET A 1 177 ? -17.171 1.432 12.812 1.00 98.00 177 MET A C 1
ATOM 1353 O O . MET A 1 177 ? -17.520 0.914 11.756 1.00 98.00 177 MET A O 1
ATOM 1357 N N . ASN A 1 178 ? -16.749 2.696 12.874 1.00 96.94 178 ASN A N 1
ATOM 1358 C CA . ASN A 1 178 ? -16.453 3.471 11.670 1.00 96.94 178 ASN A CA 1
ATOM 1359 C C . ASN A 1 178 ? -15.137 2.947 11.073 1.00 96.94 178 ASN A C 1
ATOM 1361 O O . ASN A 1 178 ? -14.063 3.337 11.534 1.00 96.94 178 ASN A O 1
ATOM 1365 N N . VAL A 1 179 ? -15.236 2.025 10.108 1.00 96.19 179 VAL A N 1
ATOM 1366 C CA . VAL A 1 179 ? -14.084 1.290 9.563 1.00 96.19 179 VAL A CA 1
ATOM 1367 C C . VAL A 1 179 ? -13.021 2.236 8.982 1.00 96.19 179 VAL A C 1
ATOM 1369 O O . VAL A 1 179 ? -11.892 2.164 9.464 1.00 96.19 179 VAL A O 1
ATOM 1372 N N . PRO A 1 180 ? -13.331 3.191 8.077 1.00 92.19 180 PRO A N 1
ATOM 1373 C CA . PRO A 1 180 ? -12.316 4.113 7.557 1.00 92.19 180 PRO A CA 1
ATOM 1374 C C . PRO A 1 180 ? -11.590 4.910 8.653 1.00 92.19 180 PRO A C 1
ATOM 1376 O O . PRO A 1 180 ? -10.361 4.959 8.680 1.00 92.19 180 PRO A O 1
ATOM 1379 N N . LEU A 1 181 ? -12.334 5.474 9.615 1.00 94.12 181 LEU A N 1
ATOM 1380 C CA . LEU A 1 181 ? -11.736 6.245 10.711 1.00 94.12 181 LEU A CA 1
ATOM 1381 C C . LEU A 1 181 ? -10.861 5.372 11.618 1.00 94.12 181 LEU A C 1
ATOM 1383 O O . LEU A 1 181 ? -9.804 5.818 12.066 1.00 94.12 181 LEU A O 1
ATOM 1387 N N . LEU A 1 182 ? -11.285 4.136 11.898 1.00 96.31 182 LEU A N 1
ATOM 1388 C CA . LEU A 1 182 ? -10.500 3.183 12.678 1.00 96.31 182 LEU A CA 1
ATOM 1389 C C . LEU A 1 182 ? -9.165 2.886 11.988 1.00 96.31 182 LEU A C 1
ATOM 1391 O O . LEU A 1 182 ? -8.127 2.908 12.647 1.00 96.31 182 LEU A O 1
ATOM 1395 N N . LEU A 1 183 ? -9.193 2.641 10.678 1.00 92.62 183 LEU A N 1
ATOM 1396 C CA . LEU A 1 183 ? -8.003 2.340 9.887 1.00 92.62 183 LEU A CA 1
ATOM 1397 C C . LEU A 1 183 ? -7.015 3.499 9.861 1.00 92.62 183 LEU A C 1
ATOM 1399 O O . LEU A 1 183 ? -5.843 3.300 10.185 1.00 92.62 183 LEU A O 1
ATOM 1403 N N . TRP A 1 184 ? -7.499 4.713 9.596 1.00 88.56 184 TRP A N 1
ATOM 1404 C CA . TRP A 1 184 ? -6.679 5.923 9.665 1.00 88.56 184 TRP A CA 1
ATOM 1405 C C . TRP A 1 184 ? -6.105 6.153 11.061 1.00 88.56 184 TRP A C 1
ATOM 1407 O O . TRP A 1 184 ? -4.922 6.450 11.208 1.00 88.56 184 TRP A O 1
ATOM 1417 N N . THR A 1 185 ? -6.910 5.953 12.107 1.00 93.12 185 THR A N 1
ATOM 1418 C CA . THR A 1 185 ? -6.440 6.122 13.489 1.00 93.12 185 THR A CA 1
ATOM 1419 C C . THR A 1 185 ? -5.351 5.102 13.826 1.00 93.12 185 THR A C 1
ATOM 1421 O O . THR A 1 185 ? -4.355 5.452 14.456 1.00 93.12 185 THR A O 1
ATOM 1424 N N . LEU A 1 186 ? -5.494 3.850 13.385 1.00 92.75 186 LEU A N 1
ATOM 1425 C CA . LEU A 1 186 ? -4.503 2.798 13.619 1.00 92.75 186 LEU A CA 1
ATOM 1426 C C . LEU A 1 186 ? -3.280 2.874 12.692 1.00 92.75 186 LEU A C 1
ATOM 1428 O O . LEU A 1 186 ? -2.306 2.169 12.947 1.00 92.75 186 LEU A O 1
ATOM 1432 N N . GLY A 1 187 ? -3.326 3.681 11.629 1.00 84.81 187 GLY A N 1
ATOM 1433 C CA . GLY A 1 187 ? -2.304 3.682 10.581 1.00 84.81 187 GLY A CA 1
ATOM 1434 C C . GLY A 1 187 ? -2.222 2.348 9.831 1.00 84.81 187 GLY A C 1
ATOM 1435 O O . GLY A 1 187 ? -1.155 1.980 9.347 1.00 84.81 187 GLY A O 1
ATOM 1436 N N . VAL A 1 188 ? -3.319 1.583 9.776 1.00 82.56 188 VAL A N 1
ATOM 1437 C CA . VAL A 1 188 ? -3.344 0.300 9.060 1.00 82.56 188 VAL A CA 1
ATOM 1438 C C . VAL A 1 188 ? -3.846 0.550 7.644 1.00 82.56 188 VAL A C 1
ATOM 1440 O O . VAL A 1 188 ? -4.962 1.031 7.458 1.00 82.56 188 VAL A O 1
ATOM 1443 N N . ARG A 1 189 ? -3.004 0.227 6.660 1.00 68.56 189 ARG A N 1
ATOM 1444 C CA . ARG A 1 189 ? -3.254 0.456 5.232 1.00 68.56 189 ARG A CA 1
ATOM 1445 C C . ARG A 1 189 ? -4.016 -0.688 4.581 1.00 68.56 189 ARG A C 1
ATOM 1447 O O . ARG A 1 189 ? -3.802 -1.849 4.947 1.00 68.56 189 ARG A O 1
ATOM 1454 N N . TYR A 1 190 ? -4.861 -0.326 3.615 1.00 69.44 190 TYR A N 1
ATOM 1455 C CA . TYR A 1 190 ? -5.742 -1.219 2.872 1.00 69.44 190 TYR A CA 1
ATOM 1456 C C . TYR A 1 190 ? -6.010 -0.700 1.448 1.00 69.44 190 TYR A C 1
ATOM 1458 O O . TYR A 1 190 ? -5.936 0.515 1.260 1.00 69.44 190 TYR A O 1
ATOM 1466 N N . PRO A 1 191 ? -6.315 -1.592 0.482 1.00 60.44 191 PRO A N 1
ATOM 1467 C CA . PRO A 1 191 ? -6.513 -3.039 0.637 1.00 60.44 191 PRO A CA 1
ATOM 1468 C C . PRO A 1 191 ? -5.207 -3.775 0.963 1.00 60.44 191 PRO A C 1
ATOM 1470 O O . PRO A 1 191 ? -4.142 -3.467 0.436 1.00 60.44 191 PRO A O 1
ATOM 1473 N N . HIS A 1 192 ? -5.271 -4.734 1.889 1.00 56.84 192 HIS A N 1
ATOM 1474 C CA . HIS A 1 192 ? -4.142 -5.605 2.187 1.00 56.84 192 HIS A CA 1
ATOM 1475 C C . HIS A 1 192 ? -4.241 -6.778 1.239 1.00 56.84 192 HIS A C 1
ATOM 1477 O O . HIS A 1 192 ? -4.752 -7.841 1.581 1.00 56.84 192 HIS A O 1
ATOM 1483 N N . ASP A 1 193 ? -3.751 -6.563 0.032 1.00 55.69 193 ASP A N 1
ATOM 1484 C CA . ASP A 1 193 ? -3.170 -7.670 -0.691 1.00 55.69 193 ASP A CA 1
ATOM 1485 C C . ASP A 1 193 ? -1.786 -7.833 -0.054 1.00 55.69 193 ASP A C 1
ATOM 1487 O O . ASP A 1 193 ? -0.962 -6.929 -0.212 1.00 55.69 193 ASP A O 1
ATOM 1491 N N . PRO A 1 194 ? -1.501 -8.860 0.776 1.00 52.91 194 PRO A N 1
ATOM 1492 C CA . PRO A 1 194 ? -0.129 -9.186 1.120 1.00 52.91 194 PRO A CA 1
ATOM 1493 C C . PRO A 1 194 ? 0.538 -9.640 -0.173 1.00 52.91 194 PRO A C 1
ATOM 1495 O O . PRO A 1 194 ? 0.770 -10.831 -0.402 1.00 52.91 194 PRO A O 1
ATOM 1498 N N . ASN A 1 195 ? 0.840 -8.681 -1.042 1.00 57.03 195 ASN A N 1
ATOM 1499 C CA . ASN A 1 195 ? 1.686 -8.919 -2.164 1.00 57.03 195 ASN A CA 1
ATOM 1500 C C . ASN A 1 195 ? 3.055 -9.108 -1.548 1.00 57.03 195 ASN A C 1
ATOM 1502 O O . ASN A 1 195 ? 3.789 -8.180 -1.251 1.00 57.03 195 ASN A O 1
ATOM 1506 N N . THR A 1 196 ? 3.366 -10.361 -1.269 1.00 63.22 196 THR A N 1
ATOM 1507 C CA . THR A 1 196 ? 4.579 -10.804 -0.589 1.00 63.22 196 THR A CA 1
ATOM 1508 C C . THR A 1 196 ? 5.841 -10.449 -1.392 1.00 63.22 196 THR A C 1
ATOM 1510 O O . THR A 1 196 ? 6.953 -10.664 -0.923 1.00 63.22 196 THR A O 1
ATOM 1513 N N . HIS A 1 197 ? 5.665 -9.876 -2.589 1.00 69.56 197 HIS A N 1
ATOM 1514 C CA . HIS A 1 197 ? 6.692 -9.262 -3.419 1.00 69.56 197 HIS A CA 1
ATOM 1515 C C . HIS A 1 197 ? 7.037 -7.824 -2.999 1.00 69.56 197 HIS A C 1
ATOM 1517 O O . HIS A 1 197 ? 8.059 -7.313 -3.439 1.00 69.56 197 HIS A O 1
ATOM 1523 N N . GLU A 1 198 ? 6.233 -7.168 -2.162 1.00 79.75 198 GLU A N 1
ATOM 1524 C CA . GLU A 1 198 ? 6.521 -5.867 -1.548 1.00 79.75 198 GLU A CA 1
ATOM 1525 C C . GLU A 1 198 ? 7.595 -6.041 -0.473 1.00 79.75 198 GLU A C 1
ATOM 1527 O O . GLU A 1 198 ? 7.333 -6.140 0.726 1.00 79.75 198 GLU A O 1
ATOM 1532 N N . LEU A 1 199 ? 8.840 -6.166 -0.931 1.00 79.38 199 LEU A N 1
ATOM 1533 C CA . LEU A 1 199 ? 9.983 -6.256 -0.040 1.00 79.38 199 LEU A CA 1
ATOM 1534 C C . LEU A 1 199 ? 10.227 -4.875 0.587 1.00 79.38 199 LEU A C 1
ATOM 1536 O O . LEU A 1 199 ? 10.309 -3.893 -0.161 1.00 79.38 199 LEU A O 1
ATOM 1540 N N . PRO A 1 200 ? 10.374 -4.786 1.923 1.00 78.94 200 PRO A N 1
ATOM 1541 C CA . PRO A 1 200 ? 10.738 -3.535 2.572 1.00 78.94 200 PRO A CA 1
ATOM 1542 C C . PRO A 1 200 ? 12.083 -3.031 2.036 1.00 78.94 200 PRO A C 1
ATOM 1544 O O . PRO A 1 200 ? 12.863 -3.792 1.448 1.00 78.94 200 PRO A O 1
ATOM 1547 N N . LEU A 1 201 ? 12.379 -1.748 2.258 1.00 79.06 201 LEU A N 1
ATOM 1548 C CA . LEU A 1 201 ? 13.717 -1.201 2.038 1.00 79.06 201 LEU A CA 1
ATOM 1549 C C . LEU A 1 201 ? 14.705 -1.846 3.024 1.00 79.06 201 LEU A C 1
ATOM 1551 O O . LEU A 1 201 ? 15.035 -1.290 4.069 1.00 79.06 201 LEU A O 1
ATOM 1555 N N . ASP A 1 202 ? 15.151 -3.064 2.728 1.00 62.19 202 ASP A N 1
ATOM 1556 C CA . ASP A 1 202 ? 16.115 -3.760 3.565 1.00 62.19 202 ASP A CA 1
ATOM 1557 C C . ASP A 1 202 ? 17.502 -3.128 3.382 1.00 62.19 202 ASP A C 1
ATOM 1559 O O . ASP A 1 202 ? 18.070 -3.099 2.289 1.00 62.19 202 ASP A O 1
ATOM 1563 N N . TYR A 1 203 ? 18.087 -2.670 4.492 1.00 50.84 203 TYR A N 1
ATOM 1564 C CA . TYR A 1 203 ? 19.426 -2.069 4.603 1.00 50.84 203 TYR A CA 1
ATOM 1565 C C . TYR A 1 203 ? 20.588 -3.040 4.307 1.00 50.84 203 TYR A C 1
ATOM 1567 O O . TYR A 1 203 ? 21.725 -2.816 4.742 1.00 50.84 203 TYR A O 1
ATOM 1575 N N . ALA A 1 204 ? 20.335 -4.163 3.638 1.00 44.00 204 ALA A N 1
ATOM 1576 C CA . ALA A 1 204 ? 21.331 -5.200 3.443 1.00 44.00 204 ALA A CA 1
ATOM 1577 C C . ALA A 1 204 ? 22.353 -4.755 2.393 1.00 44.00 204 ALA A C 1
ATOM 1579 O O . ALA A 1 204 ? 22.163 -4.942 1.196 1.00 44.00 204 ALA A O 1
ATOM 1580 N N . VAL A 1 205 ? 23.452 -4.172 2.882 1.00 41.56 205 VAL A N 1
ATOM 1581 C CA . VAL A 1 205 ? 24.672 -3.838 2.140 1.00 41.56 205 VAL A CA 1
ATOM 1582 C C . VAL A 1 205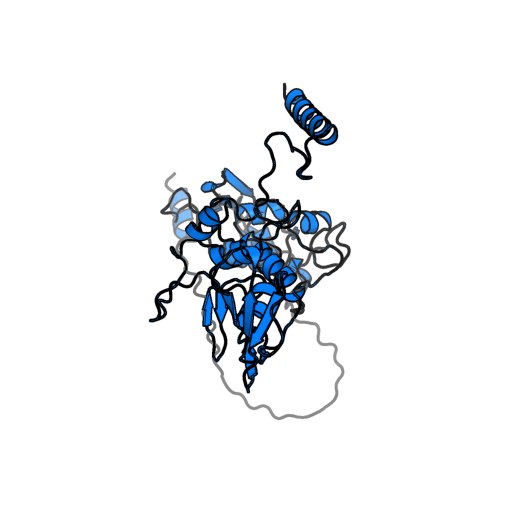 ? 25.128 -5.046 1.323 1.00 41.56 205 VAL A C 1
ATOM 1584 O O . VAL A 1 205 ? 25.822 -5.928 1.831 1.00 41.56 205 VAL A O 1
ATOM 1587 N N . ALA A 1 206 ? 24.749 -5.091 0.048 1.00 43.09 206 ALA A N 1
ATOM 1588 C CA . ALA A 1 206 ? 25.392 -5.965 -0.908 1.00 43.09 206 ALA A CA 1
ATOM 1589 C C . ALA A 1 206 ? 26.841 -5.467 -1.119 1.00 43.09 206 ALA A C 1
ATOM 1591 O O . ALA A 1 206 ? 27.090 -4.254 -1.096 1.00 43.09 206 ALA A O 1
ATOM 1592 N N . PRO A 1 207 ? 27.830 -6.364 -1.288 1.00 46.34 207 PRO A N 1
ATOM 1593 C CA . PRO A 1 207 ? 29.244 -5.990 -1.410 1.00 46.34 207 PRO A CA 1
ATOM 1594 C C . PRO A 1 207 ? 29.578 -5.084 -2.610 1.00 46.34 207 PRO A C 1
ATOM 1596 O O . PRO A 1 207 ? 30.691 -4.566 -2.690 1.00 46.34 207 PRO A O 1
ATOM 1599 N N . ASP A 1 208 ? 28.650 -4.929 -3.552 1.00 44.88 208 ASP A N 1
ATOM 1600 C CA . ASP A 1 208 ? 28.788 -4.250 -4.843 1.00 44.88 208 ASP A CA 1
ATOM 1601 C C . ASP A 1 208 ? 28.220 -2.816 -4.880 1.00 44.88 208 ASP A C 1
ATOM 1603 O O . ASP A 1 208 ? 28.411 -2.112 -5.872 1.00 44.88 208 ASP A O 1
ATOM 1607 N N . GLY A 1 209 ? 27.668 -2.314 -3.770 1.00 46.56 209 GLY A N 1
ATOM 1608 C CA . GLY A 1 209 ? 27.705 -0.878 -3.463 1.00 46.56 209 GLY A CA 1
ATOM 1609 C C . GLY A 1 209 ? 26.739 0.040 -4.220 1.00 46.56 209 GLY A C 1
ATOM 1610 O O . GLY A 1 209 ? 27.011 1.238 -4.301 1.00 46.56 209 GLY A O 1
ATOM 1611 N N . GLN A 1 210 ? 25.610 -0.457 -4.724 1.00 48.22 210 GLN A N 1
ATOM 1612 C CA . GLN A 1 210 ? 24.491 0.409 -5.117 1.00 48.22 210 GLN A CA 1
ATOM 1613 C C . GLN A 1 210 ? 23.188 -0.078 -4.476 1.00 48.22 210 GLN A C 1
ATOM 1615 O O . GLN A 1 210 ? 22.496 -0.941 -5.003 1.00 48.22 210 GLN A O 1
ATOM 1620 N N . LEU A 1 211 ? 22.890 0.487 -3.304 1.00 53.88 211 LEU A N 1
ATOM 1621 C CA . LEU A 1 211 ? 21.589 0.436 -2.629 1.00 53.88 211 LEU A CA 1
ATOM 1622 C C . LEU A 1 211 ? 20.934 1.816 -2.690 1.00 53.88 211 LEU A C 1
ATOM 1624 O O . LEU A 1 211 ? 21.615 2.795 -3.016 1.00 53.88 211 LEU A O 1
ATOM 1628 N N . ALA A 1 212 ? 19.637 1.870 -2.364 1.00 52.66 212 ALA A N 1
ATOM 1629 C CA . ALA A 1 212 ? 18.901 3.115 -2.175 1.00 52.66 212 ALA A CA 1
ATOM 1630 C C . ALA A 1 212 ? 19.764 4.115 -1.371 1.00 52.66 212 ALA A C 1
ATOM 1632 O O . ALA A 1 212 ? 20.388 3.710 -0.381 1.00 52.66 212 ALA A O 1
ATOM 1633 N N . PRO A 1 213 ? 19.893 5.377 -1.826 1.00 58.03 213 PRO A N 1
ATOM 1634 C CA . PRO A 1 213 ? 20.827 6.336 -1.230 1.00 58.03 213 PRO A CA 1
ATOM 1635 C C . PRO A 1 213 ? 20.605 6.541 0.277 1.00 58.03 213 PRO A C 1
ATOM 1637 O O . PRO A 1 213 ? 21.559 6.816 1.009 1.00 58.03 213 PRO A O 1
ATOM 1640 N N . ASP A 1 214 ? 19.369 6.343 0.729 1.00 69.69 214 ASP A N 1
ATOM 1641 C CA . ASP A 1 214 ? 18.940 6.144 2.105 1.00 69.69 214 ASP A CA 1
ATOM 1642 C C . ASP A 1 214 ? 17.972 4.949 2.173 1.00 69.69 214 ASP A C 1
ATOM 1644 O O . ASP A 1 214 ? 17.312 4.605 1.203 1.00 69.69 214 ASP A O 1
ATOM 1648 N N . GLY A 1 215 ? 17.922 4.250 3.308 1.00 73.12 215 GLY A N 1
ATOM 1649 C CA . GLY A 1 215 ? 16.885 3.238 3.562 1.00 73.12 215 GLY A CA 1
ATOM 1650 C C . GLY A 1 215 ? 15.710 3.819 4.347 1.00 73.12 215 GLY A C 1
ATOM 1651 O O . GLY A 1 215 ? 15.061 3.097 5.096 1.00 73.12 215 GLY A O 1
ATOM 1652 N N . ASN A 1 216 ? 15.524 5.136 4.293 1.00 82.25 216 ASN A N 1
ATOM 1653 C CA . ASN A 1 216 ? 14.401 5.796 4.939 1.00 82.25 216 ASN A CA 1
ATOM 1654 C C . ASN A 1 216 ? 13.229 5.792 3.964 1.00 82.25 216 ASN A C 1
ATOM 1656 O O . ASN A 1 216 ? 13.427 6.141 2.810 1.00 82.25 216 ASN A O 1
ATOM 1660 N N . ASP A 1 217 ? 12.065 5.389 4.451 1.00 86.62 217 ASP A N 1
ATOM 1661 C CA . ASP A 1 217 ? 10.780 5.435 3.756 1.00 86.62 217 ASP A CA 1
ATOM 1662 C C . ASP A 1 217 ? 9.814 6.087 4.746 1.00 86.62 217 ASP A C 1
ATOM 1664 O O . ASP A 1 217 ? 9.285 5.428 5.653 1.00 86.62 217 ASP A O 1
ATOM 1668 N N . LEU A 1 218 ? 9.766 7.421 4.721 1.00 83.75 218 LEU A N 1
ATOM 1669 C CA . LEU A 1 218 ? 9.110 8.205 5.763 1.00 83.75 218 LEU A CA 1
ATOM 1670 C C . LEU A 1 218 ? 7.600 7.965 5.805 1.00 83.75 218 LEU A C 1
ATOM 1672 O O . LEU A 1 218 ? 7.014 7.958 6.896 1.00 83.75 218 LEU A O 1
ATOM 1676 N N . ASP A 1 219 ? 6.980 7.773 4.647 1.00 81.44 219 ASP A N 1
ATOM 1677 C CA . ASP A 1 219 ? 5.550 7.545 4.541 1.00 81.44 219 ASP A CA 1
ATOM 1678 C C . ASP A 1 219 ? 5.175 6.078 4.290 1.00 81.44 219 ASP A C 1
ATOM 1680 O O . ASP A 1 219 ? 4.001 5.745 4.421 1.00 81.44 219 ASP A O 1
ATOM 1684 N N . GLY A 1 220 ? 6.115 5.166 4.066 1.00 86.56 220 GLY A N 1
ATOM 1685 C CA . GLY A 1 220 ? 5.868 3.728 3.968 1.00 86.56 220 GLY A CA 1
ATOM 1686 C C . GLY A 1 220 ? 5.288 3.283 2.624 1.00 86.56 220 GLY A C 1
ATOM 1687 O O . GLY A 1 220 ? 4.438 2.381 2.619 1.00 86.56 220 GLY A O 1
ATOM 1688 N N . ASP A 1 221 ? 5.629 3.951 1.521 1.00 87.50 221 ASP A N 1
ATOM 1689 C CA . ASP A 1 221 ? 5.135 3.658 0.168 1.00 87.50 221 ASP A CA 1
ATOM 1690 C C . ASP A 1 221 ? 6.052 2.735 -0.663 1.00 87.50 221 ASP A C 1
ATOM 1692 O O . ASP A 1 221 ? 5.705 2.385 -1.795 1.00 87.50 221 ASP A O 1
ATOM 1696 N N . LEU A 1 222 ? 7.168 2.277 -0.073 1.00 90.88 222 LEU A N 1
ATOM 1697 C CA . LEU A 1 222 ? 8.227 1.450 -0.675 1.00 90.88 222 LEU A CA 1
ATOM 1698 C C . LEU A 1 222 ? 9.214 2.198 -1.589 1.00 90.88 222 LEU A C 1
ATOM 1700 O O . LEU A 1 222 ? 10.033 1.552 -2.273 1.00 90.88 222 LEU A O 1
ATOM 1704 N N . LEU A 1 223 ? 9.197 3.529 -1.583 1.00 92.12 223 LEU A N 1
ATOM 1705 C CA . LEU A 1 223 ? 10.260 4.376 -2.110 1.00 92.12 223 LEU A CA 1
ATOM 1706 C C . LEU A 1 223 ? 11.143 4.878 -0.977 1.00 92.12 223 LEU A C 1
ATOM 1708 O O . LEU A 1 223 ? 10.716 5.088 0.150 1.00 92.12 223 LEU A O 1
ATOM 1712 N N . ALA A 1 224 ? 12.428 5.027 -1.277 1.00 92.19 224 ALA A N 1
ATOM 1713 C CA . ALA A 1 224 ? 13.307 5.719 -0.359 1.00 92.19 224 ALA A CA 1
ATOM 1714 C C . ALA A 1 224 ? 13.083 7.233 -0.455 1.00 92.19 224 ALA A C 1
ATOM 1716 O O . ALA A 1 224 ? 12.903 7.741 -1.564 1.00 92.19 224 ALA A O 1
ATOM 1717 N N . ASP A 1 225 ? 13.231 7.968 0.649 1.00 89.25 225 ASP A N 1
ATOM 1718 C CA . ASP A 1 225 ? 13.096 9.432 0.677 1.00 89.25 225 ASP A CA 1
ATOM 1719 C C . ASP A 1 225 ? 13.951 10.098 -0.430 1.00 89.25 225 ASP A C 1
ATOM 1721 O O . ASP A 1 225 ? 13.546 11.041 -1.120 1.00 89.25 225 ASP A O 1
ATOM 1725 N N . 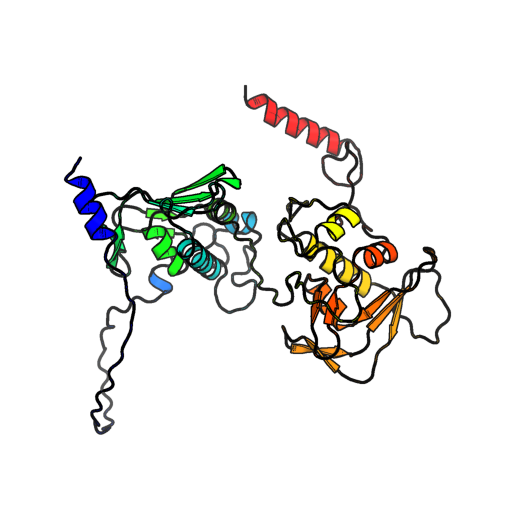SER A 1 226 ? 15.175 9.602 -0.642 1.00 90.06 226 SER A N 1
ATOM 1726 C CA . SER A 1 226 ? 16.061 10.105 -1.698 1.00 90.06 226 SER A CA 1
ATOM 1727 C C . SER A 1 226 ? 15.594 9.772 -3.116 1.00 90.06 226 SER A C 1
ATOM 1729 O O . SER A 1 226 ? 15.907 10.520 -4.049 1.00 90.06 226 SER A O 1
ATOM 1731 N N . GLU A 1 227 ? 14.875 8.666 -3.296 1.00 93.25 227 GLU A N 1
ATOM 1732 C CA . GLU A 1 227 ? 14.272 8.276 -4.567 1.00 93.25 227 GLU A CA 1
ATOM 1733 C C . GLU A 1 227 ? 13.062 9.157 -4.852 1.00 93.25 227 GLU A C 1
ATOM 1735 O O . GLU A 1 227 ? 13.024 9.756 -5.923 1.00 93.25 227 GLU A O 1
ATOM 1740 N N . GLU A 1 228 ? 12.165 9.343 -3.886 1.00 92.88 228 GLU A N 1
ATOM 1741 C CA . GLU A 1 228 ? 11.026 10.259 -3.994 1.00 92.88 228 GLU A CA 1
ATOM 1742 C C . GLU A 1 228 ? 11.463 11.688 -4.336 1.00 92.88 228 GLU A C 1
ATOM 1744 O O . GLU A 1 228 ? 10.970 12.300 -5.286 1.00 92.88 228 GLU A O 1
ATOM 1749 N N . LEU A 1 229 ? 12.472 12.218 -3.635 1.00 90.69 229 LEU A N 1
ATOM 1750 C CA . LEU A 1 229 ? 13.035 13.535 -3.945 1.00 90.69 229 LEU A CA 1
ATOM 1751 C C . LEU A 1 229 ? 13.639 13.596 -5.352 1.00 90.69 229 LEU A C 1
ATOM 1753 O O . LEU A 1 229 ? 13.594 14.643 -6.006 1.00 90.69 229 LEU A O 1
ATOM 1757 N N . ALA A 1 230 ? 14.237 12.499 -5.822 1.00 88.75 230 ALA A N 1
ATOM 1758 C CA . ALA A 1 230 ? 14.819 12.425 -7.156 1.00 88.75 230 ALA A CA 1
ATOM 1759 C C . ALA A 1 230 ? 13.761 12.302 -8.263 1.00 88.75 230 ALA A C 1
ATOM 1761 O O . ALA A 1 230 ? 14.045 12.695 -9.400 1.00 88.75 230 ALA A O 1
ATOM 1762 N N . THR A 1 231 ? 12.581 11.765 -7.949 1.00 88.56 231 THR A N 1
ATOM 1763 C CA . THR A 1 231 ? 11.449 11.589 -8.870 1.00 88.56 231 THR A CA 1
ATOM 1764 C C . THR A 1 231 ? 10.405 12.702 -8.761 1.00 88.56 231 THR A C 1
ATOM 1766 O O . THR A 1 231 ? 9.569 12.831 -9.652 1.00 88.56 231 THR A O 1
ATOM 1769 N N . GLY A 1 232 ? 10.500 13.562 -7.742 1.00 89.62 232 GLY A N 1
ATOM 1770 C CA . GLY A 1 232 ? 9.571 14.667 -7.504 1.00 89.62 232 GLY A CA 1
ATOM 1771 C C . GLY A 1 232 ? 8.287 14.258 -6.774 1.00 89.62 232 GLY A C 1
ATOM 1772 O O . GLY A 1 232 ? 7.296 14.982 -6.874 1.00 89.62 232 GLY A O 1
ATOM 1773 N N . LEU A 1 233 ? 8.307 13.124 -6.071 1.00 90.94 233 LEU A N 1
ATOM 1774 C CA . LEU A 1 233 ? 7.209 12.629 -5.236 1.00 90.94 233 LEU A CA 1
ATOM 1775 C C . LEU A 1 233 ? 7.268 13.243 -3.824 1.00 90.94 233 LEU A C 1
ATOM 1777 O O . LEU A 1 233 ? 8.216 13.960 -3.481 1.00 90.94 233 LEU A O 1
ATOM 1781 N N . ASN A 1 234 ? 6.205 13.067 -3.039 1.00 87.88 234 ASN A N 1
ATOM 1782 C CA . ASN A 1 234 ? 6.037 13.726 -1.742 1.00 87.88 234 ASN A CA 1
ATOM 1783 C C . ASN A 1 234 ? 6.276 12.764 -0.580 1.00 87.88 234 ASN A C 1
ATOM 1785 O O . ASN A 1 234 ? 5.346 12.075 -0.192 1.00 87.88 234 ASN A O 1
ATOM 1789 N N . LEU A 1 235 ? 7.417 12.963 0.085 1.00 88.88 235 LEU A N 1
ATOM 1790 C CA . LEU A 1 235 ? 7.905 12.281 1.297 1.00 88.88 235 LEU A CA 1
ATOM 1791 C C . LEU A 1 235 ? 6.910 12.033 2.445 1.00 88.88 235 LEU A C 1
ATOM 1793 O O . LEU A 1 235 ? 7.232 11.365 3.424 1.00 88.88 235 LEU A O 1
ATOM 1797 N N . TYR A 1 236 ? 5.780 12.734 2.459 1.00 85.38 236 TYR A N 1
ATOM 1798 C CA . TYR A 1 236 ? 4.822 12.716 3.565 1.00 85.38 236 TYR A CA 1
ATOM 1799 C C . TYR A 1 236 ? 3.469 12.134 3.161 1.00 85.38 236 TYR A C 1
ATOM 1801 O O . TYR A 1 236 ? 2.519 12.208 3.946 1.00 85.38 236 TYR A O 1
ATOM 1809 N N . SER A 1 237 ? 3.337 11.657 1.928 1.00 83.62 237 SER A N 1
ATOM 1810 C CA . SER A 1 237 ? 2.066 11.297 1.327 1.00 83.62 237 SER A CA 1
ATOM 1811 C C . SER A 1 237 ? 2.247 10.072 0.458 1.00 83.62 237 SER A C 1
ATOM 1813 O O . SER A 1 237 ? 2.378 10.190 -0.752 1.00 83.62 237 SER A O 1
ATOM 1815 N N . SER A 1 238 ? 2.081 8.910 1.075 1.00 86.75 238 SER A N 1
ATOM 1816 C CA . SER A 1 238 ? 2.308 7.627 0.416 1.00 86.75 238 SER A CA 1
ATOM 1817 C C . SER A 1 238 ? 1.390 7.311 -0.760 1.00 86.75 238 SER A C 1
ATOM 1819 O O . SER A 1 238 ? 1.542 6.267 -1.365 1.00 86.75 238 SER A O 1
ATOM 1821 N N . ASP A 1 239 ? 0.346 8.105 -0.965 1.00 83.88 239 ASP A N 1
ATOM 1822 C CA . ASP A 1 239 ? -0.636 7.991 -2.045 1.00 83.88 239 ASP A CA 1
ATOM 1823 C C . ASP A 1 239 ? -1.004 9.424 -2.457 1.00 83.88 239 ASP A C 1
ATOM 1825 O O . ASP A 1 239 ? -1.939 10.034 -1.927 1.00 83.88 239 ASP A O 1
ATOM 1829 N N . GLN A 1 240 ? -0.182 10.039 -3.312 1.00 84.75 240 GLN A N 1
ATOM 1830 C CA . GLN A 1 240 ? -0.321 11.454 -3.678 1.00 84.75 240 GLN A CA 1
ATOM 1831 C C . GLN A 1 240 ? -1.561 11.741 -4.531 1.00 84.75 240 GLN A C 1
ATOM 1833 O O . GLN A 1 240 ? -2.049 12.883 -4.582 1.00 84.75 240 GLN A O 1
ATOM 1838 N N . ASN A 1 241 ? -2.035 10.738 -5.265 1.00 80.00 241 ASN A N 1
ATOM 1839 C CA . ASN A 1 241 ? -3.172 10.875 -6.165 1.00 80.00 241 ASN A CA 1
ATOM 1840 C C . ASN A 1 241 ? -4.496 10.397 -5.539 1.00 80.00 241 ASN A C 1
ATOM 1842 O O . ASN A 1 241 ? -5.535 10.588 -6.173 1.00 80.00 241 ASN A O 1
ATOM 1846 N N . GLU A 1 242 ? -4.462 9.911 -4.293 1.00 78.38 242 GLU A N 1
ATOM 1847 C CA . GLU A 1 242 ? -5.608 9.442 -3.505 1.00 78.38 242 GLU A CA 1
ATOM 1848 C C . GLU A 1 242 ? -6.345 8.269 -4.180 1.00 78.38 242 GLU A C 1
ATOM 1850 O O . GLU A 1 242 ? -7.571 8.141 -4.077 1.00 78.38 242 GLU A O 1
ATOM 1855 N N . ASN A 1 243 ? -5.614 7.421 -4.917 1.00 71.88 243 ASN A N 1
ATOM 1856 C CA . ASN A 1 243 ? -6.173 6.255 -5.608 1.00 71.88 243 ASN A CA 1
ATOM 1857 C C . ASN A 1 243 ? -6.125 4.965 -4.765 1.00 71.88 243 ASN A C 1
ATOM 1859 O O . ASN A 1 243 ? -6.580 3.915 -5.232 1.00 71.88 243 ASN A O 1
ATOM 1863 N N . LEU A 1 244 ? -5.626 5.061 -3.528 1.00 76.06 244 LEU A N 1
ATOM 1864 C CA . LEU A 1 244 ? -5.469 3.988 -2.547 1.00 76.06 244 LEU A CA 1
ATOM 1865 C C . LEU A 1 244 ? -4.409 2.941 -2.924 1.00 76.06 244 LEU A C 1
ATOM 1867 O O . LEU A 1 244 ? -4.420 1.824 -2.400 1.00 76.06 244 LEU A O 1
ATOM 1871 N N . ILE A 1 245 ? -3.481 3.293 -3.813 1.00 78.31 245 ILE A N 1
ATOM 1872 C CA . ILE A 1 245 ? -2.302 2.505 -4.169 1.00 78.31 245 ILE A CA 1
ATOM 1873 C C . ILE A 1 245 ? -1.077 3.303 -3.723 1.00 78.31 245 ILE A C 1
ATOM 1875 O O . ILE A 1 245 ? -0.969 4.470 -4.082 1.00 78.31 245 ILE A O 1
ATOM 1879 N N . PRO A 1 246 ? -0.140 2.704 -2.963 1.00 87.56 246 PRO A N 1
ATOM 1880 C CA . PRO A 1 246 ? 1.066 3.418 -2.599 1.00 87.56 246 PRO A CA 1
ATOM 1881 C C . PRO A 1 246 ? 1.843 3.879 -3.831 1.00 87.56 246 PRO A C 1
ATOM 1883 O O . PRO A 1 246 ? 1.982 3.118 -4.792 1.00 87.56 246 PRO A O 1
ATOM 1886 N N . ASP A 1 247 ? 2.379 5.086 -3.779 1.00 89.38 247 ASP A N 1
ATOM 1887 C CA . ASP A 1 247 ? 3.085 5.734 -4.876 1.00 89.38 247 ASP A CA 1
ATOM 1888 C C . ASP A 1 247 ? 4.225 4.841 -5.412 1.00 89.38 247 ASP A C 1
ATOM 1890 O O . ASP A 1 247 ? 4.280 4.537 -6.609 1.00 89.38 247 ASP A O 1
ATOM 1894 N N . GLY A 1 248 ? 5.071 4.285 -4.541 1.00 92.69 248 GLY A N 1
ATOM 1895 C CA . GLY A 1 248 ? 6.090 3.303 -4.927 1.00 92.69 248 GLY A CA 1
ATOM 1896 C C . GLY A 1 248 ? 5.564 2.043 -5.614 1.00 92.69 248 GLY A C 1
ATOM 1897 O O . GLY A 1 248 ? 6.152 1.580 -6.602 1.00 92.69 248 GLY A O 1
ATOM 1898 N N . VAL A 1 249 ? 4.435 1.510 -5.142 1.00 91.50 249 VAL A N 1
ATOM 1899 C CA . VAL A 1 249 ? 3.757 0.338 -5.723 1.00 91.50 249 VAL A CA 1
ATOM 1900 C C . VAL A 1 249 ? 3.202 0.669 -7.105 1.00 91.50 249 VAL A C 1
ATOM 1902 O O . VAL A 1 249 ? 3.393 -0.098 -8.058 1.00 91.50 249 VAL A O 1
ATOM 1905 N N . GLU A 1 250 ? 2.530 1.810 -7.231 1.00 91.62 250 GLU A N 1
ATOM 1906 C CA . GLU A 1 250 ? 1.981 2.294 -8.490 1.00 91.62 250 GLU A CA 1
ATOM 1907 C C . GLU A 1 250 ? 3.099 2.543 -9.508 1.00 91.62 250 GLU A C 1
ATOM 1909 O O . GLU A 1 250 ? 3.033 2.030 -10.630 1.00 91.62 250 GLU A O 1
ATOM 1914 N N . LEU A 1 251 ? 4.163 3.247 -9.113 1.00 94.75 251 LEU A N 1
ATOM 1915 C CA . LEU A 1 251 ? 5.299 3.560 -9.976 1.00 94.75 251 LEU A CA 1
ATOM 1916 C C . LEU A 1 251 ? 5.972 2.298 -10.519 1.00 94.75 251 LEU A C 1
ATOM 1918 O O . LEU A 1 251 ? 6.300 2.225 -11.708 1.00 94.75 251 LEU A O 1
ATOM 1922 N N . ALA A 1 252 ? 6.172 1.294 -9.662 1.00 95.31 252 ALA A N 1
ATOM 1923 C CA . ALA A 1 252 ? 6.754 0.014 -10.048 1.00 95.31 252 ALA A CA 1
ATOM 1924 C C . ALA A 1 252 ? 5.883 -0.706 -11.087 1.00 95.31 252 ALA A C 1
ATOM 1926 O O . ALA A 1 252 ? 6.395 -1.155 -12.121 1.00 95.31 252 ALA A O 1
ATOM 1927 N N . ARG A 1 253 ? 4.561 -0.746 -10.871 1.00 93.81 253 ARG A N 1
ATOM 1928 C CA . ARG A 1 253 ? 3.608 -1.358 -11.812 1.00 93.81 253 ARG A CA 1
ATOM 1929 C C . ARG A 1 253 ? 3.563 -0.610 -13.142 1.00 93.81 253 ARG A C 1
ATOM 1931 O O . ARG A 1 253 ? 3.624 -1.253 -14.191 1.00 93.81 253 ARG A O 1
ATOM 1938 N N . GLN A 1 254 ? 3.538 0.724 -13.112 1.00 94.50 254 GLN A N 1
ATOM 1939 C CA . GLN A 1 254 ? 3.591 1.559 -14.316 1.00 94.50 254 GLN A CA 1
ATOM 1940 C C . GLN A 1 254 ? 4.888 1.307 -15.105 1.00 94.50 254 GLN A C 1
ATOM 1942 O O . GLN A 1 254 ? 4.848 1.103 -16.322 1.00 94.50 254 GLN A O 1
ATOM 1947 N N . CYS A 1 255 ? 6.040 1.228 -14.427 1.00 96.50 255 CYS A N 1
ATOM 1948 C CA . CYS A 1 255 ? 7.311 0.866 -15.060 1.00 96.50 255 CYS A CA 1
ATOM 1949 C C . CYS A 1 255 ? 7.239 -0.516 -15.724 1.00 96.50 255 CYS A C 1
ATOM 1951 O O . CYS A 1 255 ? 7.640 -0.664 -16.881 1.00 96.50 255 CYS A O 1
ATOM 1953 N N . ALA A 1 256 ? 6.720 -1.524 -15.016 1.00 96.75 256 ALA A N 1
ATOM 1954 C CA . ALA A 1 256 ? 6.591 -2.881 -15.537 1.00 96.75 256 ALA A CA 1
ATOM 1955 C C . ALA A 1 256 ? 5.688 -2.943 -16.778 1.00 96.75 256 ALA A C 1
ATOM 1957 O O . ALA A 1 256 ? 6.064 -3.573 -17.769 1.00 96.75 256 ALA A O 1
ATOM 1958 N N . GLU A 1 257 ? 4.547 -2.246 -16.767 1.00 95.88 257 GLU A N 1
ATOM 1959 C CA . GLU A 1 257 ? 3.639 -2.162 -17.916 1.00 95.88 257 GLU A CA 1
ATOM 1960 C C . GLU A 1 257 ? 4.333 -1.528 -19.130 1.00 95.88 257 GLU A C 1
ATOM 1962 O O . GLU A 1 257 ? 4.289 -2.075 -20.239 1.00 95.88 257 GLU A O 1
ATOM 1967 N N . VAL A 1 258 ? 5.037 -0.407 -18.923 1.00 96.31 258 VAL A N 1
ATOM 1968 C CA . VAL A 1 258 ? 5.788 0.263 -19.993 1.00 96.31 258 VAL A CA 1
ATOM 1969 C C . VAL A 1 258 ? 6.855 -0.666 -20.567 1.00 96.31 258 VAL A C 1
ATOM 1971 O O . VAL A 1 258 ? 6.959 -0.773 -21.790 1.00 96.31 258 VAL A O 1
ATOM 1974 N N . ILE A 1 259 ? 7.624 -1.346 -19.709 1.00 97.44 259 ILE A N 1
ATOM 1975 C CA . ILE A 1 259 ? 8.676 -2.288 -20.115 1.00 97.44 259 ILE A CA 1
ATOM 1976 C C . ILE A 1 259 ? 8.086 -3.458 -20.897 1.00 97.44 259 ILE A C 1
ATOM 1978 O O . ILE A 1 259 ? 8.665 -3.871 -21.906 1.00 97.44 259 ILE A O 1
ATOM 1982 N N . GLU A 1 260 ? 6.952 -4.007 -20.465 1.00 97.00 260 GLU A N 1
ATOM 1983 C CA . GLU A 1 260 ? 6.308 -5.129 -21.145 1.00 97.00 260 GLU A CA 1
ATOM 1984 C C . GLU A 1 260 ? 5.853 -4.750 -22.557 1.00 97.00 260 GLU A C 1
ATOM 1986 O O . GLU A 1 260 ? 6.072 -5.515 -23.497 1.00 97.00 260 GLU A O 1
ATOM 1991 N N . GLY A 1 261 ? 5.356 -3.522 -22.728 1.00 97.00 261 GLY A N 1
ATOM 1992 C CA . GLY A 1 261 ? 4.965 -2.969 -24.024 1.00 97.00 261 GLY A CA 1
ATOM 1993 C C . GLY A 1 261 ? 6.118 -2.581 -24.964 1.00 97.00 261 GLY A C 1
ATOM 1994 O O . GLY A 1 261 ? 5.853 -2.212 -26.112 1.00 97.00 261 GLY A O 1
ATOM 1995 N N . LEU A 1 262 ? 7.385 -2.628 -24.528 1.00 97.62 262 LEU A N 1
ATOM 1996 C CA . LEU A 1 262 ? 8.516 -2.254 -25.386 1.00 97.62 262 LEU A CA 1
ATOM 1997 C C . LEU A 1 262 ? 8.779 -3.290 -26.494 1.00 97.62 262 LEU A C 1
ATOM 1999 O O . LEU A 1 262 ? 8.763 -4.495 -26.225 1.00 97.62 262 LEU A O 1
ATOM 2003 N N . PRO A 1 263 ? 9.140 -2.848 -27.719 1.00 97.94 263 PRO A N 1
ATOM 2004 C CA . PRO A 1 263 ? 9.609 -3.746 -28.769 1.00 97.94 263 PRO A CA 1
ATOM 2005 C C . PRO A 1 263 ? 10.799 -4.585 -28.292 1.00 97.94 263 PRO A C 1
ATOM 2007 O O . PRO A 1 263 ? 11.807 -4.040 -27.832 1.00 97.94 263 PRO A O 1
ATOM 2010 N N . VAL A 1 264 ? 10.684 -5.908 -28.420 1.00 97.88 264 VAL A N 1
ATOM 2011 C CA . VAL A 1 264 ? 11.756 -6.857 -28.096 1.00 97.88 264 VAL A CA 1
ATOM 2012 C C . VAL A 1 264 ? 12.665 -7.030 -29.300 1.00 97.88 264 VAL A C 1
ATOM 2014 O O . VAL A 1 264 ? 12.186 -7.226 -30.417 1.00 97.88 264 VAL A O 1
ATOM 2017 N N . ARG A 1 265 ? 13.974 -6.999 -29.061 1.00 96.75 265 ARG A N 1
ATOM 2018 C CA . ARG A 1 265 ? 14.999 -7.205 -30.083 1.00 96.75 265 ARG A CA 1
ATOM 2019 C C . ARG A 1 265 ? 15.984 -8.285 -29.686 1.00 96.75 265 ARG A C 1
ATOM 2021 O O . ARG A 1 265 ? 16.308 -8.446 -28.509 1.00 96.75 265 ARG A O 1
ATOM 2028 N N . GLN A 1 266 ? 16.497 -8.986 -30.687 1.00 97.25 266 GLN A N 1
ATOM 2029 C CA . GLN A 1 266 ? 17.624 -9.892 -30.496 1.00 97.25 266 GLN A CA 1
ATOM 2030 C C . GLN A 1 266 ? 18.951 -9.113 -30.544 1.00 97.25 266 GLN A C 1
ATOM 2032 O O . GLN A 1 266 ? 19.043 -8.112 -31.260 1.00 97.25 266 GLN A O 1
ATOM 2037 N N . PRO A 1 267 ? 19.999 -9.563 -29.832 1.00 95.69 267 PRO A N 1
ATOM 2038 C CA . PRO A 1 267 ? 21.300 -8.889 -29.808 1.00 95.69 267 PRO A CA 1
ATOM 2039 C C . PRO A 1 267 ? 21.940 -8.626 -31.181 1.00 95.69 267 PRO A C 1
ATOM 2041 O O . PRO A 1 267 ? 22.649 -7.635 -31.334 1.00 95.69 267 PRO A O 1
ATOM 2044 N N . ASP A 1 268 ? 21.683 -9.491 -32.166 1.00 95.50 268 ASP A N 1
ATOM 2045 C CA . ASP A 1 268 ? 22.323 -9.449 -33.490 1.00 95.50 268 ASP A CA 1
ATOM 2046 C C . ASP A 1 268 ? 21.546 -8.619 -34.529 1.00 95.50 268 ASP A C 1
ATOM 2048 O O . ASP A 1 268 ? 21.979 -8.456 -35.672 1.00 95.50 268 ASP A O 1
ATOM 2052 N N . GLU A 1 269 ? 20.376 -8.097 -34.164 1.00 95.50 269 GLU A N 1
ATOM 2053 C CA . GLU A 1 269 ? 19.557 -7.288 -35.062 1.00 95.50 269 GLU A CA 1
ATOM 2054 C C . GLU A 1 269 ? 20.116 -5.845 -35.196 1.00 95.50 269 GLU A C 1
ATOM 2056 O O . GLU A 1 269 ? 20.755 -5.320 -34.276 1.00 95.50 269 GLU A O 1
ATOM 2061 N N . PRO A 1 270 ? 19.819 -5.122 -36.292 1.00 94.31 270 PRO A N 1
ATOM 2062 C CA . PRO A 1 270 ? 20.273 -3.741 -36.498 1.00 94.31 270 PRO A CA 1
ATOM 2063 C C . PRO A 1 270 ? 19.595 -2.729 -35.558 1.00 94.31 270 PRO A C 1
ATOM 2065 O O . PRO A 1 270 ? 18.391 -2.803 -35.336 1.00 94.31 270 PRO A O 1
ATOM 2068 N N . ALA A 1 271 ? 20.353 -1.749 -35.050 1.00 91.88 271 ALA A N 1
ATOM 2069 C CA . ALA A 1 271 ? 19.865 -0.717 -34.126 1.00 91.88 271 ALA A CA 1
ATOM 2070 C C . ALA A 1 271 ? 18.563 -0.030 -34.593 1.00 91.88 271 ALA A C 1
ATOM 2072 O O . ALA A 1 271 ? 18.423 0.323 -35.764 1.00 91.88 271 ALA A O 1
ATOM 2073 N N . MET A 1 272 ? 17.634 0.191 -33.658 1.00 92.12 272 MET A N 1
ATOM 2074 C CA . MET A 1 272 ? 16.401 0.954 -33.876 1.00 92.12 272 MET A CA 1
ATOM 2075 C C . MET A 1 272 ? 16.504 2.336 -33.232 1.00 92.12 272 MET A C 1
ATOM 2077 O O . MET A 1 272 ? 17.127 2.472 -32.185 1.00 92.12 272 MET A O 1
ATOM 2081 N N . ASP A 1 273 ? 15.835 3.328 -33.821 1.00 95.69 273 ASP A N 1
ATOM 2082 C CA . ASP A 1 273 ? 15.771 4.717 -33.326 1.00 95.69 273 ASP A CA 1
ATOM 2083 C C . ASP A 1 273 ? 14.583 4.968 -32.370 1.00 95.69 273 ASP A C 1
ATOM 2085 O O . ASP A 1 273 ? 14.102 6.083 -32.183 1.00 95.69 273 ASP A O 1
ATOM 2089 N N . VAL A 1 274 ? 14.045 3.901 -31.781 1.00 96.62 274 VAL A N 1
ATOM 2090 C CA . VAL A 1 274 ? 12.932 3.959 -30.823 1.00 96.62 274 VAL A CA 1
ATOM 2091 C C . VAL A 1 274 ? 13.324 3.248 -29.535 1.00 96.62 274 VAL A C 1
ATOM 2093 O O . VAL A 1 274 ? 14.171 2.356 -29.566 1.00 96.62 274 VAL A O 1
ATOM 2096 N N . LEU A 1 275 ? 12.716 3.634 -28.409 1.00 97.44 275 LEU A N 1
ATOM 2097 C CA . LEU A 1 275 ? 12.861 2.942 -27.125 1.00 97.44 275 LEU A CA 1
ATOM 2098 C C . LEU A 1 275 ? 12.505 1.456 -27.294 1.00 97.44 275 LEU A C 1
ATOM 2100 O O . LEU A 1 275 ? 11.421 1.132 -27.783 1.00 97.44 275 LEU A O 1
ATOM 2104 N N . HIS A 1 276 ? 13.425 0.567 -26.927 1.00 97.94 276 HIS A N 1
ATOM 2105 C CA . HIS A 1 276 ? 13.278 -0.881 -27.093 1.00 97.94 276 HIS A CA 1
ATOM 2106 C C . HIS A 1 276 ? 14.006 -1.648 -25.986 1.00 97.94 276 HIS A C 1
ATOM 2108 O O . HIS A 1 276 ? 14.825 -1.079 -25.259 1.00 97.94 276 HIS A O 1
ATOM 2114 N N . LYS A 1 277 ? 13.729 -2.951 -25.885 1.00 98.06 277 LYS A N 1
ATOM 2115 C CA . LYS A 1 277 ? 14.434 -3.868 -24.984 1.00 98.06 277 LYS A CA 1
ATOM 2116 C C . LYS A 1 277 ? 15.137 -4.979 -25.761 1.00 98.06 277 LYS A C 1
ATOM 2118 O O . LYS A 1 277 ? 14.561 -5.556 -26.682 1.00 98.06 277 LYS A O 1
ATOM 2123 N N . ILE A 1 278 ? 16.387 -5.269 -25.414 1.00 98.19 278 ILE A N 1
ATOM 2124 C CA . ILE A 1 278 ? 17.176 -6.358 -26.006 1.00 98.19 278 ILE A CA 1
ATOM 2125 C C . ILE A 1 278 ? 17.086 -7.575 -25.087 1.00 98.19 278 ILE A C 1
ATOM 2127 O O . ILE A 1 278 ? 17.395 -7.473 -23.899 1.00 98.19 278 ILE A O 1
ATOM 2131 N N . ASP A 1 279 ? 16.676 -8.724 -25.627 1.00 97.88 279 ASP A N 1
ATOM 2132 C CA . ASP A 1 279 ? 16.572 -9.967 -24.862 1.00 97.88 279 ASP A CA 1
ATOM 2133 C C . ASP A 1 279 ? 17.959 -10.570 -24.601 1.00 97.88 279 ASP A C 1
ATOM 2135 O O . ASP A 1 279 ? 18.679 -10.964 -25.523 1.00 97.88 279 ASP A O 1
ATOM 2139 N N . ARG A 1 280 ? 18.338 -10.638 -23.322 1.00 97.50 280 ARG A N 1
ATOM 2140 C CA . ARG A 1 280 ? 19.569 -11.267 -22.828 1.00 97.50 280 ARG A CA 1
ATOM 2141 C C . ARG A 1 280 ? 19.232 -12.542 -22.058 1.00 97.50 280 ARG A C 1
ATOM 2143 O O . ARG A 1 280 ? 19.712 -12.754 -20.947 1.00 97.50 280 ARG A O 1
ATOM 2150 N N . SER A 1 281 ? 18.375 -13.381 -22.636 1.00 95.88 281 SER A N 1
ATOM 2151 C CA . SER A 1 281 ? 17.994 -14.664 -22.045 1.00 95.88 281 SER A CA 1
ATOM 2152 C C . SER A 1 281 ? 19.216 -15.552 -21.781 1.00 95.88 281 SER A C 1
ATOM 2154 O O . SER A 1 281 ? 20.045 -15.789 -22.663 1.00 95.88 281 SER A O 1
ATOM 2156 N N . LEU A 1 282 ? 19.308 -16.077 -20.560 1.00 96.12 282 LEU A N 1
ATOM 2157 C CA . LEU A 1 282 ? 20.342 -17.025 -20.148 1.00 96.12 282 LEU A CA 1
ATOM 2158 C C . LEU A 1 282 ? 19.772 -18.444 -20.116 1.00 96.12 282 LEU A C 1
ATOM 2160 O O . LEU A 1 282 ? 18.560 -18.662 -20.075 1.00 96.12 282 LEU A O 1
ATOM 2164 N N . ARG A 1 283 ? 20.650 -19.450 -20.149 1.00 96.38 283 ARG A N 1
ATOM 2165 C CA . ARG A 1 283 ? 20.219 -20.838 -19.947 1.00 96.38 283 ARG A CA 1
ATOM 2166 C C . ARG A 1 283 ? 19.943 -21.073 -18.466 1.00 96.38 283 ARG A C 1
ATOM 2168 O O . ARG A 1 283 ? 20.870 -21.024 -17.669 1.00 96.38 283 ARG A O 1
ATOM 2175 N N . GLY A 1 284 ? 18.697 -21.412 -18.157 1.00 96.19 284 GLY A N 1
ATOM 2176 C CA . GLY A 1 284 ? 18.253 -21.808 -16.827 1.00 96.19 284 GLY A CA 1
ATOM 2177 C C . GLY A 1 284 ? 17.003 -21.054 -16.384 1.00 96.19 284 GLY A C 1
ATOM 2178 O O . GLY A 1 284 ? 16.488 -20.194 -17.107 1.00 96.19 284 GLY A O 1
ATOM 2179 N N . THR A 1 285 ? 16.504 -21.434 -15.213 1.00 97.12 285 THR A N 1
ATOM 2180 C CA . THR A 1 285 ? 15.307 -20.868 -14.595 1.00 97.12 285 THR A CA 1
ATOM 2181 C C . THR A 1 285 ? 15.639 -20.363 -13.206 1.00 97.12 285 THR A C 1
ATOM 2183 O O . THR A 1 285 ? 16.295 -21.077 -12.454 1.00 97.12 285 THR A O 1
ATOM 2186 N N . GLU A 1 286 ? 15.163 -19.168 -12.902 1.00 96.25 286 GLU A N 1
ATOM 2187 C CA . GLU A 1 286 ? 15.168 -18.556 -11.581 1.00 96.25 286 GLU A CA 1
ATOM 2188 C C . GLU A 1 286 ? 13.758 -18.672 -10.999 1.00 96.25 286 GLU A C 1
ATOM 2190 O O . GLU A 1 286 ? 12.783 -18.594 -11.753 1.00 96.25 286 GLU A O 1
ATOM 2195 N N . TYR A 1 287 ? 13.624 -18.869 -9.694 1.00 92.38 287 TYR A N 1
ATOM 2196 C CA . TYR A 1 287 ? 12.323 -18.971 -9.039 1.00 92.38 287 TYR A CA 1
ATOM 2197 C C . TYR A 1 287 ? 12.085 -17.755 -8.158 1.00 92.38 287 TYR A C 1
ATOM 2199 O O . TYR A 1 287 ? 12.926 -17.378 -7.346 1.00 92.38 287 TYR A O 1
ATOM 2207 N N . CYS A 1 288 ? 10.901 -17.164 -8.287 1.00 88.69 288 CYS A N 1
ATOM 2208 C CA . CYS A 1 288 ? 10.446 -16.191 -7.313 1.00 88.69 288 CYS A CA 1
ATOM 2209 C C . CYS A 1 288 ? 10.177 -16.901 -5.981 1.00 88.69 288 CYS A C 1
ATOM 2211 O O . CYS A 1 288 ? 9.319 -17.779 -5.917 1.00 88.69 288 CYS A O 1
ATOM 2213 N N . GLU A 1 289 ? 10.885 -16.521 -4.917 1.00 85.50 289 GLU A N 1
ATOM 2214 C CA . GLU A 1 289 ? 10.736 -17.156 -3.596 1.00 85.50 289 GLU A CA 1
ATOM 2215 C C . GLU A 1 289 ? 9.357 -16.927 -2.973 1.00 85.50 289 GLU A C 1
ATOM 2217 O O . GLU A 1 289 ? 8.909 -17.689 -2.118 1.00 85.50 289 GLU A O 1
ATOM 2222 N N . VAL A 1 290 ? 8.680 -15.880 -3.434 1.00 82.06 290 VAL A N 1
ATOM 2223 C CA . VAL A 1 290 ? 7.384 -15.456 -2.934 1.00 82.06 290 VAL A CA 1
ATOM 2224 C C . VAL A 1 290 ? 6.251 -16.296 -3.523 1.00 82.06 290 VAL A C 1
ATOM 2226 O O . VAL A 1 290 ? 5.514 -16.954 -2.793 1.00 82.06 290 VAL A O 1
ATOM 2229 N N . CYS A 1 291 ? 6.099 -16.285 -4.850 1.00 83.25 291 CYS A N 1
ATOM 2230 C CA . CYS A 1 291 ? 4.983 -16.959 -5.524 1.00 83.25 291 CYS A CA 1
ATOM 2231 C C . CYS A 1 291 ? 5.368 -18.284 -6.196 1.00 83.25 291 CYS A C 1
ATOM 2233 O O . CYS A 1 291 ? 4.502 -18.982 -6.722 1.00 83.25 291 CYS A O 1
ATOM 2235 N N . GLY A 1 292 ? 6.656 -18.638 -6.222 1.00 86.88 292 GLY A N 1
ATOM 2236 C CA . GLY A 1 292 ? 7.160 -19.862 -6.847 1.00 86.88 292 GLY A CA 1
ATOM 2237 C C . GLY A 1 292 ? 7.177 -19.845 -8.379 1.00 86.88 292 GLY A C 1
ATOM 2238 O O . GLY A 1 292 ? 7.471 -20.874 -8.991 1.00 86.88 292 GLY A O 1
ATOM 2239 N N . VAL A 1 293 ? 6.861 -18.715 -9.024 1.00 89.62 293 VAL A N 1
ATOM 2240 C CA . VAL A 1 293 ? 6.890 -18.599 -10.490 1.00 89.62 293 VAL A CA 1
ATOM 2241 C C . VAL A 1 293 ? 8.315 -18.810 -11.001 1.00 89.62 293 VAL A C 1
ATOM 2243 O O . VAL A 1 293 ? 9.259 -18.178 -10.529 1.00 89.62 293 VAL A O 1
ATOM 2246 N N . ALA A 1 294 ? 8.454 -19.694 -11.990 1.00 94.38 294 ALA A N 1
ATOM 2247 C CA . ALA A 1 294 ? 9.708 -19.940 -12.689 1.00 94.38 294 ALA A CA 1
ATOM 2248 C C . ALA A 1 294 ? 9.886 -18.934 -13.836 1.00 94.38 294 ALA A C 1
ATOM 2250 O O . ALA A 1 294 ? 9.069 -18.869 -14.758 1.00 94.38 294 ALA A O 1
ATOM 2251 N N . LEU A 1 295 ? 10.979 -18.182 -13.805 1.00 96.06 295 LEU A N 1
ATOM 2252 C CA . LEU A 1 295 ? 11.350 -17.155 -14.774 1.00 96.06 295 LEU A CA 1
ATOM 2253 C C . LEU A 1 295 ? 12.665 -17.534 -15.459 1.00 96.06 295 LEU A C 1
ATOM 2255 O O . LEU A 1 295 ? 13.443 -18.333 -14.951 1.00 96.06 295 LEU A O 1
ATOM 2259 N N . ASN A 1 296 ? 12.945 -16.978 -16.638 1.00 97.50 296 ASN A N 1
ATOM 2260 C CA . ASN A 1 296 ? 14.264 -17.151 -17.252 1.00 97.50 296 ASN A CA 1
ATOM 2261 C C . ASN A 1 296 ? 15.320 -16.365 -16.455 1.00 97.50 296 ASN A C 1
ATOM 2263 O O . ASN A 1 296 ? 15.085 -15.201 -16.155 1.00 97.50 296 ASN A O 1
ATOM 2267 N N . MET A 1 297 ? 16.490 -16.964 -16.203 1.00 96.62 297 MET A N 1
ATOM 2268 C CA . MET A 1 297 ? 17.608 -16.323 -15.477 1.00 96.62 297 MET A CA 1
ATOM 2269 C C . MET A 1 297 ? 18.227 -15.122 -16.212 1.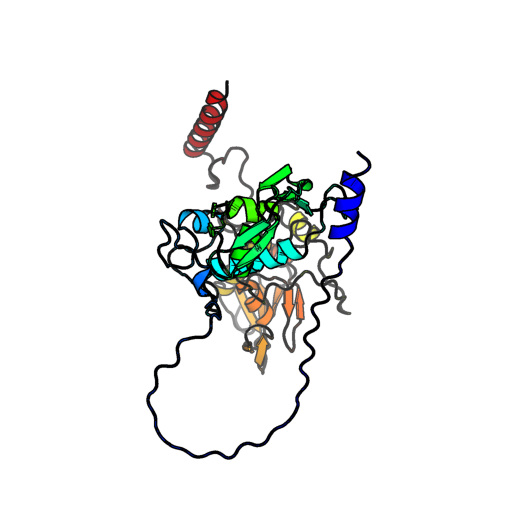00 96.62 297 MET A C 1
ATOM 2271 O O . MET A 1 297 ? 19.139 -14.485 -15.708 1.00 96.62 297 MET A O 1
ATOM 2275 N N . GLY A 1 298 ? 17.839 -14.848 -17.452 1.00 97.12 298 GLY A N 1
ATOM 2276 C CA . GLY A 1 298 ? 18.299 -13.668 -18.163 1.00 97.12 298 GLY A CA 1
ATOM 2277 C C . GLY A 1 298 ? 17.542 -12.406 -17.773 1.00 97.12 298 GLY A C 1
ATOM 2278 O O . GLY A 1 298 ? 16.836 -12.315 -16.766 1.00 97.12 298 GLY A O 1
ATOM 2279 N N . GLY A 1 299 ? 17.664 -11.417 -18.641 1.00 97.19 299 GLY A N 1
ATOM 2280 C CA . GLY A 1 299 ? 17.032 -10.129 -18.449 1.00 97.19 299 GLY A CA 1
ATOM 2281 C C . GLY A 1 299 ? 16.861 -9.376 -19.750 1.00 97.19 299 GLY A C 1
ATOM 2282 O O . GLY A 1 299 ? 17.002 -9.921 -20.849 1.00 97.19 299 GLY A O 1
ATOM 2283 N N . TRP A 1 300 ? 16.565 -8.099 -19.600 1.00 98.31 300 TRP A N 1
ATOM 2284 C CA . TRP A 1 300 ? 16.392 -7.156 -20.680 1.00 98.31 300 TRP A CA 1
ATOM 2285 C C . TRP A 1 300 ? 17.366 -5.999 -20.518 1.00 98.31 300 TRP A C 1
ATOM 2287 O O . TRP A 1 300 ? 17.469 -5.413 -19.445 1.00 98.31 300 TRP A O 1
ATOM 2297 N N . GLU A 1 301 ? 18.057 -5.645 -21.599 1.00 98.06 301 GLU A N 1
ATOM 2298 C CA . GLU A 1 301 ? 18.746 -4.357 -21.697 1.00 98.06 301 GLU A CA 1
ATOM 2299 C C . GLU A 1 301 ? 17.791 -3.345 -22.329 1.00 98.06 301 GLU A C 1
ATOM 2301 O O . GLU A 1 301 ? 17.458 -3.449 -23.511 1.00 98.06 301 GLU A O 1
ATOM 2306 N N . ILE A 1 302 ? 17.335 -2.374 -21.543 1.00 98.19 302 ILE A N 1
ATOM 2307 C CA . ILE A 1 302 ? 16.477 -1.285 -22.004 1.00 98.19 302 ILE A CA 1
ATOM 2308 C C . ILE A 1 302 ? 17.361 -0.195 -22.603 1.00 98.19 302 ILE A C 1
ATOM 2310 O O . ILE A 1 302 ? 18.249 0.345 -21.934 1.00 98.19 302 ILE A O 1
ATOM 2314 N N . VAL A 1 303 ? 17.105 0.134 -23.868 1.00 97.81 303 VAL A N 1
ATOM 2315 C CA . VAL A 1 303 ? 17.886 1.100 -24.642 1.00 97.81 303 VAL A CA 1
ATOM 2316 C C . VAL A 1 303 ? 16.978 2.227 -25.109 1.00 97.81 303 VAL A C 1
ATOM 2318 O O . VAL A 1 303 ? 16.029 1.997 -25.859 1.00 97.81 303 VAL A O 1
ATOM 2321 N N . ASN A 1 304 ? 17.321 3.456 -24.720 1.00 97.75 304 ASN A N 1
ATOM 2322 C CA . ASN A 1 304 ? 16.738 4.664 -25.289 1.00 97.75 304 ASN A CA 1
ATOM 2323 C C . ASN A 1 304 ? 17.772 5.386 -26.178 1.00 97.75 304 ASN A C 1
ATOM 2325 O O . ASN A 1 304 ? 18.645 6.084 -25.653 1.00 97.75 304 ASN A O 1
ATOM 2329 N N . PRO A 1 305 ? 17.686 5.250 -27.517 1.00 96.81 305 PRO A N 1
ATOM 2330 C CA . PRO A 1 305 ? 18.633 5.868 -28.449 1.00 96.81 305 PRO A CA 1
ATOM 2331 C C . PRO A 1 305 ? 18.689 7.398 -28.352 1.00 96.81 305 PRO A C 1
ATOM 2333 O O . PRO A 1 305 ? 19.721 7.994 -28.654 1.00 96.81 305 PRO A O 1
ATOM 2336 N N . LYS A 1 306 ? 17.602 8.039 -27.903 1.00 97.06 306 LYS A N 1
ATOM 2337 C CA . LYS A 1 306 ? 17.489 9.502 -27.854 1.00 97.06 306 LYS A CA 1
ATOM 2338 C C . LYS A 1 306 ? 18.310 10.136 -26.735 1.00 97.06 306 LYS A C 1
ATOM 2340 O O . LYS A 1 306 ? 18.698 11.294 -26.854 1.00 97.06 306 LYS A O 1
ATOM 2345 N N . LEU A 1 307 ? 18.560 9.404 -25.649 1.00 95.00 307 LEU A N 1
ATOM 2346 C CA . LEU A 1 307 ? 19.119 9.976 -24.419 1.00 95.00 307 LEU A CA 1
ATOM 2347 C C . LEU A 1 307 ? 20.650 9.923 -24.348 1.00 95.00 307 LEU A C 1
ATOM 2349 O O . LEU A 1 307 ? 21.228 10.498 -23.432 1.00 95.00 307 LEU A O 1
ATOM 2353 N N . ASN A 1 308 ? 21.329 9.261 -25.296 1.00 94.31 308 ASN A N 1
ATOM 2354 C CA . ASN A 1 308 ? 22.781 9.010 -25.246 1.00 94.31 308 ASN A CA 1
ATOM 2355 C C . ASN A 1 308 ? 23.251 8.484 -23.866 1.00 94.31 308 ASN A C 1
ATOM 2357 O O . ASN A 1 308 ? 24.344 8.797 -23.391 1.00 94.31 308 ASN A O 1
ATOM 2361 N N . MET A 1 309 ? 22.389 7.710 -23.204 1.00 95.50 309 MET A N 1
ATOM 2362 C CA . MET A 1 309 ? 22.629 7.118 -21.893 1.00 95.50 309 MET A CA 1
ATOM 2363 C C . MET A 1 309 ? 22.956 5.629 -22.041 1.00 95.50 309 MET A C 1
ATOM 2365 O O . MET A 1 309 ? 22.449 4.973 -22.954 1.00 95.50 309 MET A O 1
ATOM 2369 N N . PRO A 1 310 ? 23.782 5.066 -21.143 1.00 96.50 310 PRO A N 1
ATOM 2370 C CA . PRO A 1 310 ? 24.037 3.633 -21.130 1.00 96.50 310 PRO A CA 1
ATOM 2371 C C . PRO A 1 310 ? 22.750 2.853 -20.836 1.00 96.50 310 PRO A C 1
ATOM 2373 O O . PRO A 1 310 ? 21.972 3.240 -19.959 1.00 96.50 310 PRO A O 1
ATOM 2376 N N . ALA A 1 311 ? 22.576 1.724 -21.526 1.00 96.38 311 ALA A N 1
ATOM 2377 C CA . ALA A 1 311 ? 21.436 0.827 -21.354 1.00 96.38 311 ALA A CA 1
ATOM 2378 C C . ALA A 1 311 ? 21.255 0.395 -19.890 1.00 96.38 311 ALA A C 1
ATOM 2380 O O . ALA A 1 311 ? 22.237 0.225 -19.158 1.00 96.38 311 ALA A O 1
ATOM 2381 N N . VAL A 1 312 ? 20.005 0.221 -19.468 1.00 97.38 312 VAL A N 1
ATOM 2382 C CA . VAL A 1 312 ? 19.657 -0.282 -18.131 1.00 97.38 312 VAL A CA 1
ATOM 2383 C C . VAL A 1 312 ? 19.368 -1.770 -18.248 1.00 97.38 312 VAL A C 1
ATOM 2385 O O . VAL A 1 312 ? 18.502 -2.162 -19.023 1.00 97.38 312 VAL A O 1
ATOM 2388 N N . TYR A 1 313 ? 20.102 -2.597 -17.508 1.00 97.56 313 TYR A N 1
ATOM 2389 C CA . TYR A 1 313 ? 19.833 -4.030 -17.438 1.00 97.56 313 TYR A CA 1
ATOM 2390 C C . TYR A 1 313 ? 18.842 -4.319 -16.313 1.00 97.56 313 TYR A C 1
ATOM 2392 O O . TYR A 1 313 ? 19.059 -3.881 -15.185 1.00 97.56 313 TYR A O 1
ATOM 2400 N N . LEU A 1 314 ? 17.793 -5.081 -16.611 1.00 97.50 314 LEU A N 1
ATOM 2401 C CA . LEU A 1 314 ? 16.832 -5.582 -15.633 1.00 97.50 314 LEU A CA 1
ATOM 2402 C C . LEU A 1 314 ? 16.700 -7.093 -15.780 1.00 97.50 314 LEU A C 1
ATOM 2404 O O . LEU A 1 314 ? 16.403 -7.585 -16.869 1.00 97.50 314 LEU A O 1
ATOM 2408 N N . SER A 1 315 ? 16.885 -7.837 -14.693 1.00 97.75 315 SER A N 1
ATOM 2409 C CA . SER A 1 315 ? 16.581 -9.268 -14.682 1.00 97.75 315 SER A CA 1
ATOM 2410 C C . SER A 1 315 ? 15.076 -9.496 -14.863 1.00 97.75 315 SER A C 1
ATOM 2412 O O . SER A 1 315 ? 14.247 -8.632 -14.547 1.00 97.75 315 SER A O 1
ATOM 2414 N N . ARG A 1 316 ? 14.689 -10.675 -15.367 1.00 97.19 316 ARG A N 1
ATOM 2415 C CA . ARG A 1 316 ? 13.259 -11.015 -15.456 1.00 97.19 316 ARG A CA 1
ATOM 2416 C C . ARG A 1 316 ? 12.601 -11.093 -14.081 1.00 97.19 316 ARG A C 1
ATOM 2418 O O . ARG A 1 316 ? 11.436 -10.725 -13.970 1.00 97.19 316 ARG A O 1
ATOM 2425 N N . ILE A 1 317 ? 13.341 -11.512 -13.051 1.00 96.69 317 ILE A N 1
ATOM 2426 C CA . ILE A 1 317 ? 12.850 -11.497 -11.671 1.00 96.69 317 ILE A CA 1
ATOM 2427 C C . ILE A 1 317 ? 12.577 -10.065 -11.191 1.00 96.69 317 ILE A C 1
ATOM 2429 O O . ILE A 1 317 ? 11.510 -9.822 -10.642 1.00 96.69 317 ILE A O 1
ATOM 2433 N N . ALA A 1 318 ? 13.439 -9.088 -11.499 1.00 96.88 318 ALA A N 1
ATOM 2434 C CA . ALA A 1 318 ? 13.177 -7.687 -11.166 1.00 96.88 318 ALA A CA 1
ATOM 2435 C C . ALA A 1 318 ? 11.904 -7.166 -11.853 1.00 96.88 318 ALA A C 1
ATOM 2437 O O . ALA A 1 318 ? 11.079 -6.516 -11.221 1.00 96.88 318 ALA A O 1
ATOM 2438 N N . CYS A 1 319 ? 11.700 -7.502 -13.132 1.00 97.12 319 CYS A N 1
ATOM 2439 C CA . CYS A 1 319 ? 10.481 -7.122 -13.855 1.00 97.12 319 CYS A CA 1
ATOM 2440 C C . CYS A 1 319 ? 9.219 -7.772 -13.265 1.00 97.12 319 CYS A C 1
ATOM 2442 O O . CYS A 1 319 ? 8.177 -7.126 -13.205 1.00 97.12 319 CYS A O 1
ATOM 2444 N N . HIS A 1 320 ? 9.317 -9.025 -12.808 1.00 95.94 320 HIS A N 1
ATOM 2445 C CA . HIS A 1 320 ? 8.232 -9.724 -12.114 1.00 95.94 320 HIS A CA 1
ATOM 2446 C C . HIS A 1 320 ? 7.863 -9.031 -10.795 1.00 95.94 320 HIS A C 1
ATOM 2448 O O . HIS A 1 320 ? 6.693 -8.741 -10.572 1.00 95.94 320 HIS A O 1
ATOM 2454 N N . TYR A 1 321 ? 8.850 -8.680 -9.965 1.00 95.44 321 TYR A N 1
ATOM 2455 C CA . TYR A 1 321 ? 8.618 -7.927 -8.725 1.00 95.44 321 TYR A CA 1
ATOM 2456 C C . TYR A 1 321 ? 8.026 -6.536 -8.986 1.00 95.44 321 TYR A C 1
ATOM 2458 O O . TYR A 1 321 ? 7.082 -6.140 -8.304 1.00 95.44 321 TYR A O 1
ATOM 2466 N N . MET A 1 322 ? 8.486 -5.826 -10.022 1.00 96.44 322 MET A N 1
ATOM 2467 C CA . MET A 1 322 ? 7.899 -4.534 -10.397 1.00 96.44 322 MET A CA 1
ATOM 2468 C C . MET A 1 322 ? 6.441 -4.670 -10.845 1.00 96.44 322 MET A C 1
ATOM 2470 O O . MET A 1 322 ? 5.612 -3.855 -10.457 1.00 96.44 322 MET A O 1
ATOM 2474 N N . ALA A 1 323 ? 6.091 -5.729 -11.585 1.00 94.88 323 ALA A N 1
ATOM 2475 C CA . ALA A 1 323 ? 4.699 -6.012 -11.945 1.00 94.88 323 ALA A CA 1
ATOM 2476 C C . ALA A 1 323 ? 3.820 -6.298 -10.713 1.00 94.88 323 ALA A C 1
ATOM 2478 O O . ALA A 1 323 ? 2.613 -6.061 -10.739 1.00 94.88 323 ALA A O 1
ATOM 2479 N N . CYS A 1 324 ? 4.424 -6.768 -9.621 1.00 91.50 324 CYS A N 1
ATOM 2480 C CA . CYS A 1 324 ? 3.761 -6.913 -8.332 1.00 91.50 324 CYS A CA 1
ATOM 2481 C C . CYS A 1 324 ? 3.731 -5.603 -7.520 1.00 91.50 324 CYS A C 1
ATOM 2483 O O . CYS A 1 324 ? 2.836 -5.435 -6.696 1.00 91.50 324 CYS A O 1
ATOM 2485 N N . GLY A 1 325 ? 4.602 -4.635 -7.809 1.00 91.94 325 GLY A N 1
ATOM 2486 C CA . GLY A 1 325 ? 4.651 -3.346 -7.114 1.00 91.94 325 GLY A CA 1
ATOM 2487 C C . GLY A 1 325 ? 5.898 -3.118 -6.265 1.00 91.94 325 GLY A C 1
ATOM 2488 O O . GLY A 1 325 ? 5.851 -2.339 -5.325 1.00 91.94 325 GLY A O 1
ATOM 2489 N N . SER A 1 326 ? 7.013 -3.793 -6.551 1.00 93.56 326 SER A N 1
ATOM 2490 C CA . SER A 1 326 ? 8.267 -3.554 -5.833 1.00 93.56 326 SER A CA 1
ATOM 2491 C C . SER A 1 326 ? 9.442 -3.323 -6.772 1.00 93.56 326 SER A C 1
ATOM 2493 O O . SER A 1 326 ? 9.649 -4.053 -7.740 1.00 93.56 326 SER A O 1
ATOM 2495 N N . PHE A 1 327 ? 10.255 -2.318 -6.450 1.00 95.06 327 PHE A N 1
ATOM 2496 C CA . PHE A 1 327 ? 11.567 -2.114 -7.069 1.00 95.06 327 PHE A CA 1
ATOM 2497 C C . PHE A 1 327 ? 12.667 -2.961 -6.428 1.00 95.06 327 PHE A C 1
ATOM 2499 O O . PHE A 1 327 ? 13.745 -3.110 -7.010 1.00 95.06 327 PHE A O 1
ATOM 2506 N N . SER A 1 328 ? 12.405 -3.516 -5.246 1.00 93.06 328 SER A N 1
ATOM 2507 C CA . SER A 1 328 ? 13.258 -4.504 -4.599 1.00 93.06 328 SER A CA 1
ATOM 2508 C C . SER A 1 328 ? 12.862 -5.894 -5.089 1.00 93.06 328 SER A C 1
ATOM 2510 O O . SER A 1 328 ? 11.683 -6.200 -5.247 1.00 93.06 328 SER A O 1
ATOM 2512 N N . TYR A 1 329 ? 13.839 -6.754 -5.343 1.00 93.88 329 TYR A N 1
ATOM 2513 C CA . TYR A 1 329 ? 13.585 -8.104 -5.832 1.00 93.88 329 TYR A CA 1
ATOM 2514 C C . TYR A 1 329 ? 14.540 -9.110 -5.205 1.00 93.88 329 TYR A C 1
ATOM 2516 O O . TYR A 1 329 ? 15.690 -8.798 -4.878 1.00 93.88 329 TYR A O 1
ATOM 2524 N N . HIS A 1 330 ? 14.050 -10.338 -5.061 1.00 91.38 330 HIS A N 1
ATOM 2525 C CA . HIS A 1 330 ? 14.815 -11.449 -4.522 1.00 91.38 330 HIS A CA 1
ATOM 2526 C C . HIS A 1 330 ? 14.481 -12.739 -5.276 1.00 91.38 330 HIS A C 1
ATOM 2528 O O . HIS A 1 330 ? 13.317 -13.098 -5.453 1.00 91.38 330 HIS A O 1
ATOM 2534 N N . GLY A 1 331 ? 15.516 -13.417 -5.746 1.00 89.19 331 GLY A N 1
ATOM 2535 C CA . GLY A 1 331 ? 15.456 -14.711 -6.402 1.00 89.19 331 GLY A CA 1
ATOM 2536 C C . GLY A 1 331 ? 16.696 -15.522 -6.054 1.00 89.19 331 GLY A C 1
ATOM 2537 O O . GLY A 1 331 ? 17.640 -15.022 -5.436 1.00 89.19 331 GLY A O 1
ATOM 2538 N N . ASP A 1 332 ? 16.707 -16.786 -6.467 1.00 86.19 332 ASP A N 1
ATOM 2539 C CA . ASP A 1 332 ? 17.798 -17.710 -6.158 1.00 86.19 332 ASP A CA 1
ATOM 2540 C C . ASP A 1 332 ? 19.126 -17.339 -6.842 1.00 86.19 332 ASP A C 1
ATOM 2542 O O . ASP A 1 332 ? 20.187 -17.782 -6.393 1.00 86.19 332 ASP A O 1
ATOM 2546 N N . LEU A 1 333 ? 19.089 -16.512 -7.898 1.00 90.88 333 LEU A N 1
ATOM 2547 C CA . LEU A 1 333 ? 20.287 -15.998 -8.566 1.00 90.88 333 LEU A CA 1
ATOM 2548 C C . LEU A 1 333 ? 20.465 -14.484 -8.408 1.00 90.88 333 LEU A C 1
ATOM 2550 O O . LEU A 1 333 ? 21.580 -14.031 -8.140 1.00 90.88 333 LEU A O 1
ATOM 2554 N N . HIS A 1 334 ? 19.411 -13.703 -8.632 1.00 93.44 334 HIS A N 1
ATOM 2555 C CA . HIS A 1 334 ? 19.454 -12.250 -8.597 1.00 93.44 334 HIS A CA 1
ATOM 2556 C C . HIS A 1 334 ? 18.713 -11.726 -7.374 1.00 93.44 334 HIS A C 1
ATOM 2558 O O . HIS A 1 334 ? 17.565 -12.066 -7.109 1.00 93.44 334 HIS A O 1
ATOM 2564 N N . ALA A 1 335 ? 19.346 -10.790 -6.687 1.00 92.75 335 ALA A N 1
ATOM 2565 C CA . ALA A 1 335 ? 18.722 -9.996 -5.648 1.00 92.75 335 ALA A CA 1
ATOM 2566 C C . ALA A 1 335 ? 19.237 -8.565 -5.757 1.00 92.75 335 ALA A C 1
ATOM 2568 O O . ALA A 1 335 ? 20.386 -8.350 -6.148 1.00 92.75 335 ALA A O 1
ATOM 2569 N N . GLY A 1 336 ? 18.400 -7.595 -5.416 1.00 91.88 336 GLY A N 1
ATOM 2570 C CA . GLY A 1 336 ? 18.806 -6.197 -5.408 1.00 91.88 336 GLY A CA 1
ATOM 2571 C C . GLY A 1 336 ? 17.629 -5.242 -5.489 1.00 91.88 336 GLY A C 1
ATOM 2572 O O . GLY A 1 336 ? 16.477 -5.624 -5.290 1.00 91.88 336 GLY A O 1
ATOM 2573 N N . ARG A 1 337 ? 17.941 -3.987 -5.807 1.00 92.31 337 ARG A N 1
ATOM 2574 C CA . ARG A 1 337 ? 16.967 -2.928 -6.061 1.00 92.31 337 ARG A CA 1
ATOM 2575 C C . ARG A 1 337 ? 17.234 -2.305 -7.423 1.00 92.31 337 ARG A C 1
ATOM 2577 O O . ARG A 1 337 ? 18.381 -2.176 -7.849 1.00 92.31 337 ARG A O 1
ATOM 2584 N N . VAL A 1 338 ? 16.170 -1.967 -8.132 1.00 94.50 338 VAL A N 1
ATOM 2585 C CA . VAL A 1 338 ? 16.244 -1.261 -9.412 1.00 94.50 338 VAL A CA 1
ATOM 2586 C C . VAL A 1 338 ? 16.654 0.197 -9.176 1.00 94.50 338 VAL A C 1
ATOM 2588 O O . VAL A 1 338 ? 16.112 0.852 -8.296 1.00 94.50 338 VAL A O 1
ATOM 2591 N N . ASP A 1 339 ? 17.579 0.733 -9.981 1.00 93.62 339 ASP A N 1
ATOM 2592 C CA . ASP A 1 339 ? 17.892 2.172 -9.997 1.00 93.62 339 ASP A CA 1
ATOM 2593 C C . ASP A 1 339 ? 16.712 2.942 -10.613 1.00 93.62 339 ASP A C 1
ATOM 2595 O O . ASP A 1 339 ? 16.627 3.111 -11.836 1.00 93.62 339 ASP A O 1
ATOM 2599 N N . ILE A 1 340 ? 15.779 3.360 -9.751 1.00 93.94 340 ILE A N 1
ATOM 2600 C CA . ILE A 1 340 ? 14.499 3.976 -10.125 1.00 93.94 340 ILE A CA 1
ATOM 2601 C C . ILE A 1 340 ? 14.741 5.221 -10.972 1.00 93.94 340 ILE A C 1
ATOM 2603 O O . ILE A 1 340 ? 14.207 5.342 -12.072 1.00 93.94 340 ILE A O 1
ATOM 2607 N N . ARG A 1 341 ? 15.617 6.122 -10.517 1.00 93.38 341 ARG A N 1
ATOM 2608 C CA . ARG A 1 341 ? 15.903 7.379 -11.219 1.00 93.38 341 ARG A CA 1
ATOM 2609 C C . ARG A 1 341 ? 16.396 7.123 -12.639 1.00 93.38 341 ARG A C 1
ATOM 2611 O O . ARG A 1 341 ? 15.925 7.755 -13.593 1.00 93.38 341 ARG A O 1
ATOM 2618 N N . ARG A 1 342 ? 17.364 6.217 -12.795 1.00 95.12 342 ARG A N 1
ATOM 2619 C CA . ARG A 1 342 ? 17.909 5.892 -14.114 1.00 95.12 342 ARG A CA 1
ATOM 2620 C C . ARG A 1 342 ? 16.871 5.194 -14.985 1.00 95.12 342 ARG A C 1
ATOM 2622 O O . ARG A 1 342 ? 16.807 5.498 -16.178 1.00 95.12 342 ARG A O 1
ATOM 2629 N N . LEU A 1 343 ? 16.058 4.311 -14.406 1.00 96.12 343 LEU A N 1
ATOM 2630 C CA . LEU A 1 343 ? 14.984 3.631 -15.120 1.00 96.12 343 LEU A CA 1
ATOM 2631 C C . LEU A 1 343 ? 13.941 4.628 -15.641 1.00 96.12 343 LEU A C 1
ATOM 2633 O O . LEU A 1 343 ? 13.703 4.652 -16.847 1.00 96.12 343 LEU A O 1
ATOM 2637 N N . LEU A 1 344 ? 13.395 5.496 -14.785 1.00 95.44 344 LEU A N 1
ATOM 2638 C CA . LEU A 1 344 ? 12.406 6.505 -15.188 1.00 95.44 344 LEU A CA 1
ATOM 2639 C C . LEU A 1 344 ? 12.947 7.435 -16.271 1.00 95.44 344 LEU A C 1
ATOM 2641 O O . LEU A 1 344 ? 12.251 7.719 -17.245 1.00 95.44 344 LEU A O 1
ATOM 2645 N N . THR A 1 345 ? 14.214 7.847 -16.145 1.00 95.31 345 THR A N 1
ATOM 2646 C CA . THR A 1 345 ? 14.874 8.674 -17.163 1.00 95.31 345 THR A CA 1
ATOM 2647 C C . THR A 1 345 ? 14.903 7.949 -18.509 1.00 95.31 345 THR A C 1
ATOM 2649 O O . THR A 1 345 ? 14.515 8.524 -19.521 1.00 95.31 345 THR A O 1
ATOM 2652 N N . VAL A 1 346 ? 15.320 6.676 -18.535 1.00 96.94 346 VAL A N 1
ATOM 2653 C CA . VAL A 1 346 ? 15.386 5.875 -19.769 1.00 96.94 346 VAL A CA 1
ATOM 2654 C C . VAL A 1 346 ? 14.002 5.618 -20.366 1.00 96.94 346 VAL A C 1
ATOM 2656 O O . VAL A 1 346 ? 13.866 5.629 -21.591 1.00 96.94 346 VAL A O 1
ATOM 2659 N N . LEU A 1 347 ? 12.985 5.423 -19.527 1.00 96.44 347 LEU A N 1
ATOM 2660 C CA . LEU A 1 347 ? 11.600 5.212 -19.952 1.00 96.44 347 LEU A CA 1
ATOM 2661 C C . LEU A 1 347 ? 10.872 6.506 -20.358 1.00 96.44 347 LEU A C 1
ATOM 2663 O O . LEU A 1 347 ? 9.768 6.414 -20.892 1.00 96.44 347 LEU A O 1
ATOM 2667 N N . GLU A 1 348 ? 11.485 7.680 -20.158 1.00 95.19 348 GLU A N 1
ATOM 2668 C CA . GLU A 1 348 ? 10.860 8.999 -20.347 1.00 95.19 348 GLU A CA 1
ATOM 2669 C C . GLU A 1 348 ? 9.568 9.152 -19.510 1.00 95.19 348 GLU A C 1
ATOM 2671 O O . GLU A 1 348 ? 8.578 9.690 -19.999 1.00 95.19 348 GLU A O 1
ATOM 2676 N N . MET A 1 349 ? 9.552 8.634 -18.272 1.00 92.62 349 MET A N 1
ATOM 2677 C CA . MET A 1 349 ? 8.406 8.752 -17.356 1.00 92.62 349 MET A CA 1
ATOM 2678 C C . MET A 1 349 ? 8.400 10.085 -16.582 1.00 92.62 349 MET A C 1
ATOM 2680 O O . MET A 1 349 ? 9.483 10.590 -16.270 1.00 92.62 349 MET A O 1
ATOM 2684 N N . PRO A 1 350 ? 7.214 10.626 -16.227 1.00 87.69 350 PRO A N 1
ATOM 2685 C CA . PRO A 1 350 ? 5.864 10.166 -16.604 1.00 87.69 350 PRO A CA 1
ATOM 2686 C C . PRO A 1 350 ? 5.585 10.332 -18.110 1.00 87.69 350 PRO A C 1
ATOM 2688 O O . PRO A 1 350 ? 6.023 11.305 -18.725 1.00 87.69 350 PRO A O 1
ATOM 2691 N N . ARG A 1 351 ? 4.876 9.373 -18.730 1.00 79.81 351 ARG A N 1
ATOM 2692 C CA . ARG A 1 351 ? 4.649 9.355 -20.195 1.00 79.81 351 ARG A CA 1
ATOM 2693 C C . ARG A 1 351 ? 3.277 9.876 -20.589 1.00 79.81 351 ARG A C 1
ATOM 2695 O O . ARG A 1 351 ? 3.092 10.317 -21.728 1.00 79.81 351 ARG A O 1
ATOM 2702 N N . ARG A 1 352 ? 2.306 9.748 -19.694 1.00 84.88 352 ARG A N 1
ATOM 2703 C CA . ARG A 1 352 ? 0.918 10.148 -19.889 1.00 84.88 352 ARG A CA 1
ATOM 2704 C C . ARG A 1 352 ? 0.510 11.078 -18.763 1.00 84.88 352 ARG A C 1
ATOM 2706 O O . ARG A 1 352 ? 1.033 11.015 -17.658 1.00 84.88 352 ARG A O 1
ATOM 2713 N N . CYS A 1 353 ? -0.454 11.934 -19.068 1.00 81.56 353 CYS A N 1
ATOM 2714 C CA . CYS A 1 353 ? -1.160 12.642 -18.021 1.00 81.56 353 CYS A CA 1
ATOM 2715 C C . CYS A 1 353 ? -1.792 11.647 -17.045 1.00 81.56 353 CYS A C 1
ATOM 2717 O O . CYS A 1 353 ? -2.358 10.650 -17.500 1.00 81.56 353 CYS A O 1
ATOM 2719 N N . GLY A 1 354 ? -1.721 11.927 -15.747 1.00 79.88 354 GLY A N 1
ATOM 2720 C CA . GLY A 1 354 ? -2.243 11.030 -14.721 1.00 79.88 354 GLY A CA 1
ATOM 2721 C C . GLY A 1 354 ? -1.225 10.019 -14.206 1.00 79.88 354 GLY A C 1
ATOM 2722 O O . GLY A 1 354 ? -1.432 9.500 -13.115 1.00 79.88 354 GLY A O 1
ATOM 2723 N N . ASP A 1 355 ? -0.124 9.773 -14.931 1.00 83.56 355 ASP A N 1
ATOM 2724 C CA . ASP A 1 355 ? 0.957 8.919 -14.430 1.00 83.56 355 ASP A CA 1
ATOM 2725 C C . ASP A 1 355 ? 1.542 9.530 -13.148 1.00 83.56 355 ASP A C 1
ATOM 2727 O O . ASP A 1 355 ? 1.557 10.757 -12.964 1.00 83.56 355 ASP A O 1
ATOM 2731 N N . LEU A 1 356 ? 2.070 8.683 -12.269 1.00 82.75 356 LEU A N 1
ATOM 2732 C CA . LEU A 1 356 ? 2.618 9.154 -11.008 1.00 82.75 356 LEU A CA 1
ATOM 2733 C C . LEU A 1 356 ? 3.875 10.011 -11.255 1.00 82.75 356 LEU A 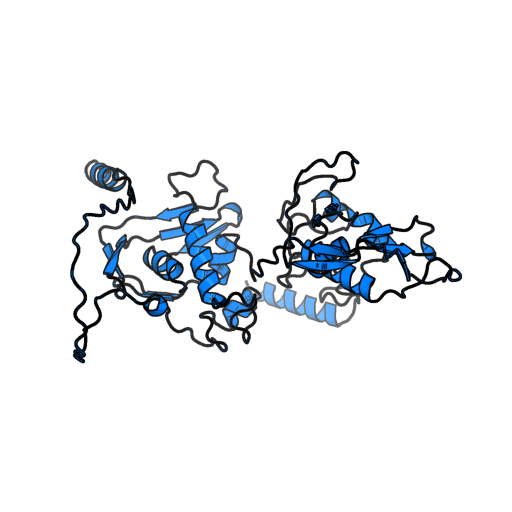C 1
ATOM 2735 O O . LEU A 1 356 ? 4.667 9.743 -12.161 1.00 82.75 356 LEU A O 1
ATOM 2739 N N . GLY A 1 357 ? 4.027 11.092 -10.487 1.00 79.44 357 GLY A N 1
ATOM 2740 C CA . GLY A 1 357 ? 5.055 12.113 -10.723 1.00 79.44 357 GLY A CA 1
ATOM 2741 C C . GLY A 1 357 ? 4.698 13.129 -11.817 1.00 79.44 357 GLY A C 1
ATOM 2742 O O . GLY A 1 357 ? 5.509 14.003 -12.135 1.00 79.44 357 GLY A O 1
ATOM 2743 N N . THR A 1 358 ? 3.489 13.067 -12.395 1.00 82.56 358 THR A N 1
ATOM 2744 C CA . THR A 1 358 ? 2.989 14.133 -13.277 1.00 82.56 358 THR A CA 1
ATOM 2745 C C . THR A 1 358 ? 2.868 15.440 -12.496 1.00 82.56 358 THR A C 1
ATOM 2747 O O . THR A 1 358 ? 2.054 15.577 -11.584 1.00 82.56 358 THR A O 1
ATOM 2750 N N . LEU A 1 359 ? 3.671 16.435 -12.877 1.00 78.06 359 LEU A N 1
ATOM 2751 C CA . LEU A 1 359 ? 3.571 17.786 -12.334 1.00 78.06 359 LEU A CA 1
ATOM 2752 C C . LEU A 1 359 ? 2.411 18.523 -13.008 1.00 78.06 359 LEU A C 1
ATOM 2754 O O . LEU A 1 359 ? 2.541 19.011 -14.133 1.00 78.06 359 LEU A O 1
ATOM 2758 N N . TYR A 1 360 ? 1.288 18.626 -12.304 1.00 81.12 360 TYR A N 1
ATOM 2759 C CA . TYR A 1 360 ? 0.160 19.442 -12.740 1.00 81.12 360 TYR A CA 1
ATOM 2760 C C . TYR A 1 360 ? 0.514 20.928 -12.658 1.00 81.12 360 TYR A C 1
ATOM 2762 O O . TYR A 1 360 ? 1.121 21.403 -11.691 1.00 81.12 360 TYR A O 1
ATOM 2770 N N . GLY A 1 361 ? 0.147 21.681 -13.695 1.00 83.81 361 GLY A N 1
ATOM 2771 C CA . GLY A 1 361 ? 0.291 23.132 -13.665 1.00 83.81 361 GLY A CA 1
ATOM 2772 C C . GLY A 1 361 ? -0.557 23.724 -12.531 1.00 83.81 361 GLY A C 1
ATOM 2773 O O . GLY A 1 361 ? -1.613 23.189 -12.219 1.00 83.81 361 GLY A O 1
ATOM 2774 N N . PRO A 1 362 ? -0.182 24.870 -11.936 1.00 85.94 362 PRO A N 1
ATOM 2775 C CA . PRO A 1 362 ? -0.950 25.464 -10.834 1.00 85.94 362 PRO A CA 1
ATOM 2776 C C . PRO A 1 362 ? -2.391 25.862 -11.208 1.00 85.94 362 PRO A C 1
ATOM 2778 O O . PRO A 1 362 ? -3.186 26.164 -10.324 1.00 85.94 362 PRO A O 1
ATOM 2781 N N . GLY A 1 363 ? -2.713 25.919 -12.504 1.00 89.25 363 GLY A N 1
ATOM 2782 C CA . GLY A 1 363 ? -4.063 26.170 -13.011 1.00 89.25 363 GLY A CA 1
ATOM 2783 C C . GLY A 1 363 ? -4.852 24.913 -13.376 1.00 89.25 363 GLY A C 1
ATOM 2784 O O . GLY A 1 363 ? -6.017 25.059 -13.712 1.00 89.25 363 GLY A O 1
ATOM 2785 N N . ASP A 1 364 ? -4.235 23.733 -13.326 1.00 91.50 364 ASP A N 1
ATOM 2786 C CA . ASP A 1 364 ? -4.857 22.444 -13.631 1.00 91.50 364 ASP A CA 1
ATOM 2787 C C . ASP A 1 364 ? -5.389 21.844 -12.323 1.00 91.50 364 ASP A C 1
ATOM 2789 O O . ASP A 1 364 ? -4.691 21.182 -11.550 1.00 91.50 364 ASP A O 1
ATOM 2793 N N . LEU A 1 365 ? -6.617 22.226 -11.998 1.00 91.31 365 LEU A N 1
ATOM 2794 C CA . LEU A 1 365 ? -7.272 21.932 -10.731 1.00 91.31 365 LEU A CA 1
ATOM 2795 C C . LEU A 1 365 ? -8.018 20.603 -10.765 1.00 91.31 365 LEU A C 1
ATOM 2797 O O . LEU A 1 365 ? -8.258 20.029 -9.694 1.00 91.31 365 LEU A O 1
ATOM 2801 N N . ASN A 1 366 ? -8.395 20.140 -11.959 1.00 90.25 366 ASN A N 1
ATOM 2802 C CA . ASN A 1 366 ? -9.049 18.852 -12.164 1.00 90.25 366 ASN A CA 1
ATOM 2803 C C . ASN A 1 366 ? -8.058 17.712 -12.488 1.00 90.25 366 ASN A C 1
ATOM 2805 O O . ASN A 1 366 ? -8.495 16.562 -12.534 1.00 90.25 366 ASN A O 1
ATOM 2809 N N . ARG A 1 367 ? -6.757 18.018 -12.625 1.00 88.44 367 ARG A N 1
ATOM 2810 C CA . ARG A 1 367 ? -5.655 17.073 -12.864 1.00 88.44 367 ARG A CA 1
ATOM 2811 C C . ARG A 1 367 ? -5.764 16.352 -14.215 1.00 88.44 367 ARG A C 1
ATOM 2813 O O . ARG A 1 367 ? -5.488 15.155 -14.297 1.00 88.44 367 ARG A O 1
ATOM 2820 N N . ASP A 1 368 ? -6.163 17.057 -15.275 1.00 90.25 368 ASP A N 1
ATOM 2821 C CA . ASP A 1 368 ? -6.278 16.497 -16.636 1.00 90.25 368 ASP A CA 1
ATOM 2822 C C . ASP A 1 368 ? -5.127 16.882 -17.593 1.00 90.25 368 ASP A C 1
ATOM 2824 O O . ASP A 1 368 ? -5.133 16.537 -18.782 1.00 90.25 368 ASP A O 1
ATOM 2828 N N . CYS A 1 369 ? -4.091 17.532 -17.055 1.00 91.19 369 CYS A N 1
ATOM 2829 C CA . CYS A 1 369 ? -2.904 18.051 -17.746 1.00 91.19 369 CYS A CA 1
ATOM 2830 C C . CYS A 1 369 ? -3.197 19.114 -18.792 1.00 91.19 369 CYS A C 1
ATOM 2832 O O . CYS A 1 369 ? -2.332 19.447 -19.616 1.00 91.19 369 CYS A O 1
ATOM 2834 N N . THR A 1 370 ? -4.398 19.671 -18.760 1.00 92.56 370 THR A N 1
ATOM 2835 C CA . THR A 1 370 ? -4.758 20.862 -19.499 1.00 92.56 370 THR A CA 1
ATOM 2836 C C . THR A 1 370 ? -5.205 21.939 -18.519 1.00 92.56 370 THR A C 1
ATOM 2838 O O . THR A 1 370 ? -5.476 21.679 -17.359 1.00 92.56 370 THR A O 1
ATOM 2841 N N . VAL A 1 371 ? -5.132 23.199 -18.948 1.00 94.25 371 VAL A N 1
ATOM 2842 C CA . VAL A 1 371 ? -5.656 24.322 -18.164 1.00 94.25 371 VAL A CA 1
ATOM 2843 C C . VAL A 1 371 ? -6.751 24.953 -18.998 1.00 94.25 371 VAL A C 1
ATOM 2845 O O . VAL A 1 371 ? -6.462 25.666 -19.969 1.00 94.25 371 VAL A O 1
ATOM 2848 N N . ASP A 1 372 ? -7.999 24.658 -18.661 1.00 96.62 372 ASP A N 1
ATOM 2849 C CA . ASP A 1 372 ? -9.162 25.068 -19.431 1.00 96.62 372 ASP A CA 1
ATOM 2850 C C . ASP A 1 372 ? -10.369 25.485 -18.554 1.00 96.62 372 ASP A C 1
ATOM 2852 O O . ASP A 1 372 ? -10.244 25.911 -17.402 1.00 96.62 372 ASP A O 1
ATOM 2856 N N . PHE A 1 373 ? -11.571 25.507 -19.138 1.00 97.56 373 PHE A N 1
ATOM 2857 C CA . PHE A 1 373 ? -12.784 25.908 -18.419 1.00 97.56 373 PHE A CA 1
ATOM 2858 C C . PHE A 1 373 ? -13.248 24.879 -17.375 1.00 97.56 373 PHE A C 1
ATOM 2860 O O . PHE A 1 373 ? -14.006 25.250 -16.471 1.00 97.56 373 PHE A O 1
ATOM 2867 N N . ALA A 1 374 ? -12.838 23.615 -17.483 1.00 96.56 374 ALA A N 1
ATOM 2868 C CA . ALA A 1 374 ? -13.112 22.589 -16.487 1.00 96.56 374 ALA A CA 1
ATOM 2869 C C . ALA A 1 374 ? -12.379 22.896 -15.174 1.00 96.56 374 ALA A C 1
ATOM 2871 O O . ALA A 1 374 ? -12.998 22.802 -14.112 1.00 96.56 374 ALA A O 1
ATOM 2872 N N . ASP A 1 375 ? -11.147 23.402 -15.240 1.00 97.12 375 ASP A N 1
ATOM 2873 C CA . ASP A 1 375 ? -10.414 23.870 -14.060 1.00 97.12 375 ASP A CA 1
ATOM 2874 C C . ASP A 1 375 ? -11.090 25.052 -13.392 1.00 97.12 375 ASP A C 1
ATOM 2876 O O . ASP A 1 375 ? -11.256 25.089 -12.174 1.00 97.12 375 ASP A O 1
ATOM 2880 N N . PHE A 1 376 ? -11.560 26.013 -14.190 1.00 96.62 376 PHE A N 1
ATOM 2881 C CA . PHE A 1 376 ? -12.309 27.144 -13.653 1.00 96.62 376 PHE A CA 1
ATOM 2882 C C . PHE A 1 376 ? -13.602 26.694 -12.959 1.00 96.62 376 PHE A C 1
ATOM 2884 O O . PHE A 1 376 ? -13.996 27.252 -11.932 1.00 96.62 376 PHE A O 1
ATOM 2891 N N . ARG A 1 377 ? -14.271 25.670 -13.497 1.00 96.94 377 ARG A N 1
ATOM 2892 C CA . ARG A 1 377 ? -15.454 25.083 -12.862 1.00 96.94 377 ARG A CA 1
ATOM 2893 C C . ARG A 1 377 ? -15.098 24.418 -11.533 1.00 96.94 377 ARG A C 1
ATOM 2895 O O . ARG A 1 377 ? -15.833 24.604 -10.564 1.00 96.94 377 ARG A O 1
ATOM 2902 N N . GLU A 1 378 ? -13.999 23.673 -11.485 1.00 96.31 378 GLU A N 1
ATOM 2903 C CA . GLU A 1 378 ? -13.518 23.026 -10.264 1.00 96.31 378 GLU A CA 1
ATOM 2904 C C . GLU A 1 378 ? -13.111 24.059 -9.203 1.00 96.31 378 GLU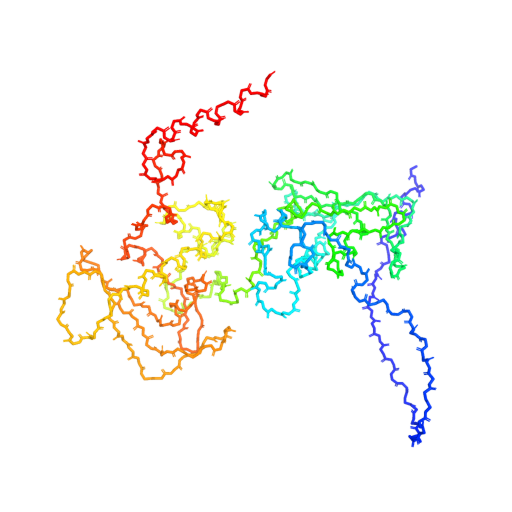 A C 1
ATOM 2906 O O . GLU A 1 378 ? -13.514 23.955 -8.044 1.00 96.31 378 GLU A O 1
ATOM 2911 N N . PHE A 1 379 ? -12.430 25.132 -9.612 1.00 95.94 379 PHE A N 1
ATOM 2912 C CA . PHE A 1 379 ? -12.160 26.295 -8.768 1.00 95.94 379 PHE A CA 1
ATOM 2913 C C . PHE A 1 379 ? -13.442 26.890 -8.175 1.00 95.94 379 PHE A C 1
ATOM 2915 O O . PHE A 1 379 ? -13.539 27.078 -6.964 1.00 95.94 379 PHE A O 1
ATOM 2922 N N . ALA A 1 380 ? -14.438 27.179 -9.020 1.00 95.94 380 ALA A N 1
ATOM 2923 C CA . ALA A 1 380 ? -15.696 27.782 -8.588 1.00 95.94 380 ALA A CA 1
ATOM 2924 C C . ALA A 1 380 ? -16.465 26.877 -7.613 1.00 95.94 380 ALA A C 1
ATOM 2926 O O . ALA A 1 380 ? -17.051 27.379 -6.656 1.00 95.94 380 ALA A O 1
ATOM 2927 N N . ARG A 1 381 ? -16.429 25.553 -7.821 1.00 94.56 381 ARG A N 1
ATOM 2928 C CA . ARG A 1 381 ? -17.009 24.567 -6.898 1.00 94.56 381 ARG A CA 1
ATOM 2929 C C . ARG A 1 381 ? -16.338 24.638 -5.526 1.00 94.56 381 ARG A C 1
ATOM 2931 O O . ARG A 1 381 ? -17.033 24.828 -4.532 1.00 94.56 381 ARG A O 1
ATOM 2938 N N . ARG A 1 382 ? -15.001 24.553 -5.484 1.00 92.12 382 ARG A N 1
ATOM 2939 C CA . ARG A 1 382 ? -14.226 24.633 -4.233 1.00 92.12 382 ARG A CA 1
ATOM 2940 C C . ARG A 1 382 ? -14.445 25.962 -3.512 1.00 92.12 382 ARG A C 1
ATOM 2942 O O . ARG A 1 382 ? -14.586 25.973 -2.295 1.00 92.12 382 ARG A O 1
ATOM 2949 N N . TRP A 1 383 ? -14.523 27.076 -4.247 1.00 92.94 383 TRP A N 1
ATOM 2950 C CA . TRP A 1 383 ? -14.852 28.379 -3.663 1.00 92.94 383 TRP A CA 1
ATOM 2951 C C . TRP A 1 383 ? -16.230 28.332 -2.995 1.00 92.94 383 TRP A C 1
ATOM 2953 O O . TRP A 1 383 ? -16.326 28.620 -1.803 1.00 92.94 383 TRP A O 1
ATOM 2963 N N . LEU A 1 384 ? -17.280 27.926 -3.714 1.00 94.12 384 LEU A N 1
ATOM 2964 C CA . LEU A 1 384 ? -18.641 27.904 -3.168 1.00 94.12 384 LEU A CA 1
ATOM 2965 C C . LEU A 1 384 ? -18.753 27.052 -1.891 1.00 94.12 384 LEU A C 1
ATOM 2967 O O . LEU A 1 384 ? -19.368 27.493 -0.924 1.00 94.12 384 LEU A O 1
ATOM 2971 N N . GLU A 1 385 ? -18.088 25.895 -1.849 1.00 89.81 385 GLU A N 1
ATOM 2972 C CA . GLU A 1 385 ? -18.047 25.020 -0.665 1.00 89.81 385 GLU A CA 1
ATOM 2973 C C . GLU A 1 385 ? -17.405 25.691 0.557 1.00 89.81 385 GLU A C 1
ATOM 2975 O O . GLU A 1 385 ? -17.832 25.463 1.686 1.00 89.81 385 GLU A O 1
ATOM 2980 N N . THR A 1 386 ? -16.405 26.552 0.348 1.00 88.44 386 THR A N 1
ATOM 2981 C CA . THR A 1 386 ? -15.773 27.303 1.446 1.00 88.44 386 THR A CA 1
ATOM 2982 C C . THR A 1 386 ? -16.588 28.507 1.914 1.00 88.44 386 THR A C 1
ATOM 2984 O O . THR A 1 386 ? -16.434 28.918 3.060 1.00 88.44 386 THR A O 1
ATOM 2987 N N . SER A 1 387 ? -17.455 29.075 1.067 1.00 80.69 387 SER A N 1
ATOM 2988 C CA . SER A 1 387 ? -18.249 30.263 1.418 1.00 80.69 387 SER A CA 1
ATOM 2989 C C . SER A 1 387 ? -19.519 29.971 2.219 1.00 80.69 387 SER A C 1
ATOM 2991 O O . SER A 1 387 ? -20.067 30.895 2.807 1.00 80.69 387 SER A O 1
ATOM 2993 N N . ASP A 1 388 ? -19.969 28.716 2.273 1.00 72.00 388 ASP A N 1
ATOM 2994 C CA . ASP A 1 388 ? -21.160 28.309 3.039 1.00 72.00 388 ASP A CA 1
ATOM 2995 C C . ASP A 1 388 ? -20.859 28.021 4.530 1.00 72.00 388 ASP A C 1
ATOM 2997 O O . ASP A 1 388 ? -21.730 27.553 5.266 1.00 72.00 388 ASP A O 1
ATOM 3001 N N . LEU A 1 389 ? -19.626 28.279 4.987 1.00 60.56 389 LEU A N 1
ATOM 3002 C CA . LEU A 1 389 ? -19.174 28.044 6.367 1.00 60.56 389 LEU A CA 1
ATOM 3003 C C . LEU A 1 389 ? -19.180 29.297 7.271 1.00 60.56 389 LEU A C 1
ATOM 3005 O O . LEU A 1 389 ? -18.793 29.179 8.435 1.00 60.56 389 LEU A O 1
ATOM 3009 N N . ASP A 1 390 ? -19.663 30.443 6.778 1.00 52.47 390 ASP A N 1
ATOM 3010 C CA . ASP A 1 390 ? -19.901 31.687 7.541 1.00 52.47 390 ASP A CA 1
ATOM 3011 C C . ASP A 1 390 ? -21.404 32.010 7.627 1.00 52.47 390 ASP A C 1
ATOM 3013 O O . ASP A 1 390 ? -21.859 32.465 8.708 1.00 52.47 390 ASP A O 1
#